Protein 6E5Y (pdb70)

B-factor: mean 26.7, std 12.57, range [12.59, 126.54]

CATH classification: 3.40.50.620 (+2 more: 3.90.1260.10, 1.10.287.400)

Foldseek 3Di:
DQEDQDLPAPEEEEEQFCQALQRLLVLLVSQVVHYAYEYEYEQQAWLPDDDPPVRQVSSVVSHHPGYDYFYQHQVLLVLLLLLLLLLQWQFDDPNQTDSLSVLSVLLRCLQRRLLVCVVVVHQEYEYADDPPALSVQLSVVNNCVNPVSHHYYYLQSHVVSCVQPVDSVSSQVSCVVVPDRDDHDDDAQWDWDGGLQKMKTFDRPQQDPVDDLVRDCDSLAHDLVDPVQDADKDKKKWWDAQSHTADIPPHGDPRSSVVLNVQSVVQRSAQARWDWGWDAGPVGDTTIIIMGGRSSNSVSVWLVVLLVQFDDDVVVVLSNVLSNVLNVCSRNNNCPPPSNCVSSVSSSHPRRRLRGWMWMKIGHHYNDIGTDDTDDPRGPDDVVQCDCPPVVRHPDDPVRVVVVVVVCPVVVVVVLVVQVVCCVVPQFPDDVGTHGDD

Secondary structure (DSSP, 8-state):
--EE-S--TTSEEEEE---SHHHHHHHHHHHHTT-EEEEEEEE---TT-S-TTHHHHHHHHHT-S-EEEEE-HHHHHHHHHHHHHTT----EETTEE---HHHHHHHHHHHHHHHHHHHTT--EEE----TTSSHHHHHHHHHHHH-TT-EEE-GGG-HHHHHHSSSHHHHHHHHHHTT----PPPP-SSEEEEETTEEEEESGGGGSTT--GGG---SSS--TTSTTS----EEEEEEEETTEEEEETTEE-S-HHHHHHHHHHHHHTTTTT-EEEEEE-TTS-EEEEEEE-HHHHHHHHHHHHHHHHHS-HHHHHHHHHHHHHHHHHHHTT-TTSHHHHHHHHHIIIIIGGG--EEEEEEE-STT-EEEEEEE-TT----GGGG--SSTTT-SS-HHHHHHHHHTTHHHHHHHHHHHHHHHHTTSEE-----EE--

InterPro domains:
  IPR001518 Argininosuccinate synthase [PTHR11587] (11-419)
  IPR001518 Argininosuccinate synthase [TIGR00032] (13-420)
  IPR014729 Rossmann-like alpha/beta/alpha sandwich fold [G3DSA:3.40.50.620] (13-190)
  IPR018223 Argininosuccinate synthase, conserved site [PS00564] (17-25)
  IPR018223 Argininosuccinate synthase, conserved site [PS00565] (129-140)
  IPR023434 Argininosuccinate synthase, type 1 subfamily [cd01999] (12-412)
  IPR023437 Argininosuccinate synthase, type 2 subfamily [MF_00581] (1-444)
  IPR023437 Argininosuccinate synthase, type 2 subfamily [NF003779] (1-443)
  IPR024073 Argininosuccinate synthetase mutimerisation domain, C-terminal tail [G3DSA:1.10.287.400] (377-445)
  IPR024074 Argininosuccinate synthetase, catalytic/multimerisation domain body [G3DSA:3.90.1260.10] (74-370)
  IPR024074 Argininosuccinate synthetase, catalytic/multimerisation domain body [SSF69864] (190-442)
  IPR048267 Arginosuccinate synthase-like, N-terminal domain [PF00764] (13-180)
  IPR048268 Arginosuccinate synthase C-terminal domain [PF20979] (191-394)

Solvent-accessible surface area: 22784 Å² total; per-residue (Å²): 134,35,46,33,63,97,21,8,85,64,90,73,0,0,4,32,2,76,3,31,6,83,30,0,0,11,0,7,2,2,80,102,80,39,2,36,0,32,1,1,6,11,20,19,16,54,54,78,49,128,69,27,81,58,6,19,150,52,0,94,119,11,20,7,88,38,26,79,60,17,76,0,88,71,73,0,3,52,21,1,11,8,0,1,17,2,14,0,21,44,14,64,73,109,61,84,20,7,9,0,2,15,1,0,3,42,0,2,10,0,29,53,5,0,45,5,0,105,124,42,48,0,65,10,2,8,9,47,19,75,152,128,15,16,30,36,72,7,22,77,74,0,0,52,95,38,1,100,95,4,86,2,0,2,8,64,80,8,108,71,22,76,98,68,4,52,24,123,76,84,15,27,67,25,0,144,128,36,66,58,115,38,170,85,93,90,175,102,39,12,51,39,41,7,5,2,1,1,0,7,1,55,33,119,75,0,125,116,116,112,22,13,41,202,64,8,120,8,57,20,22,52,17,38,52,79,149,100,47,160,25,167,63,35,112,1,32,0,65,0,67,108,0,64,3,21,8,3,73,77,84,131,49,109,66,46,10,81,2,4,50,40,0,18,127,0,0,6,115,1,3,2,10,9,6,59,1,89,14,91,53,37,95,163,50,140,22,25,1,0,11,5,4,4,0,4,5,0,2,44,20,0,0,35,100,0,0,73,11,12,30,99,130,98,37,15,110,105,6,109,84,25,1,142,104,1,0,155,22,0,6,49,0,81,0,70,15,94,74,0,84,134,19,22,89,52,3,55,101,183,6,0,141,30,0,33,3,53,0,27,0,42,2,70,79,2,53,72,76,39,69,83,73,30,93,21,110,62,53,80,151,20,74,122,155,109,42,81,147,118,117,142,112,24,73,76,68,114,77,80,131,106,36,71,90,78,155,139,79,150,98,102,89,80,73,135,99,109,42,105,66,87,40,186,89,39,114,23,30,110,92,137,105,28,127,154,119,190

Radius of gyration: 26.7 Å; Cα contacts (8 Å, |Δi|>4): 956; chains: 1; bounding box: 48×65×88 Å

Nearest PDB structures (foldseek):
  6e5y-assembly1_A  TM=1.002E+00  e=3.895E-90  Bordetella pertussis Tohama I
  5us8-assembly1_A  TM=9.803E-01  e=3.327E-83  Bordetella pertussis Tohama I
  1k92-assembly1_A  TM=9.874E-01  e=2.148E-75  Escherichia coli
  1k97-assembly1_A  TM=9.847E-01  e=3.019E-73  Escherichia coli
  1kp3-assembly1_A  TM=9.802E-01  e=7.849E-73  Escherichia coli

Sequence (438 aa):
TTILPNLPTGQQKVGIIAFSSGGLDTSAALLLWMMRQKGAVPYAYTANLGQPDEPDYDEIPRRRAMQYGAEAARLVDCRAQQLVAEGIAALQAGAFHISTAGLLTYFNTTPIGRAVTTGGTTMMLVAAMKEEDGVNNIIWWGGDDGGSSTTFFKGNDIERFYRYGLLTNPDLKIYYKKPPWWLLDDQQTTFFIIDEELLGGRAEMMSEYMMRQAGFDYKMSSAEKAYSSTDDSNMMLGATHEAKDLELLSAGIRIVQQPIMGVAFWQQDDSSVVQIKAEEVTTVRRFEEEGQQPVALNGVEEYADPVELLLEANRRIGGRHGLGMSDQIENRIIEAKSSRGIYEAPGLLALLFIAYERLVTGIHNEDTIEQQYREENGRRKKLGRLLYQGRRWFDPQAIMLRRETAQRWVARAITGEEVTLELRRGNDYSLLNTESANLTYAPERRLSMEKVENAPFTPADRIGQLTMRNNLDIVDTRREKLFTYVKKTGLLAPSALPQIKD

Organism: Bordetella pertussis (strain Tohama I / ATCC BAA-589 / NCTC 13251) (NCBI:txid257313)

Structure (mmCIF, N/CA/C/O backbone):
data_6E5Y
#
_entry.id   6E5Y
#
_cell.length_a   97.287
_cell.length_b   97.287
_cell.length_c   93.200
_cell.angle_alpha   90.00
_cell.angle_beta   90.00
_cell.angle_gamma   90.00
#
_symmetry.space_group_name_H-M   'P 42 21 2'
#
loop_
_entity.id
_entity.type
_entity.pdbx_description
1 polymer 'Argininosuccinate synthase'
2 non-polymer 'ADENOSINE MONOPHOSPHATE'
3 non-polymer 'CHLORIDE ION'
4 non-polymer 'SULFATE ION'
5 non-polymer 1,2-ETHANEDIOL
6 non-polymer 'MALONIC ACID'
7 water water
#
loop_
_atom_site.group_PDB
_atom_site.id
_atom_site.type_symbol
_atom_site.label_atom_id
_atom_site.label_alt_id
_atom_site.label_comp_id
_atom_site.label_asym_id
_atom_site.label_entity_id
_atom_site.label_seq_id
_atom_site.pdbx_PDB_ins_code
_atom_site.Cartn_x
_atom_site.Cartn_y
_atom_site.Cartn_z
_atom_site.occupancy
_atom_site.B_iso_or_equiv
_atom_site.auth_seq_id
_atom_site.auth_comp_id
_atom_site.auth_asym_id
_atom_site.auth_atom_id
_atom_site.pdbx_PDB_model_num
ATOM 1 N N . THR A 1 5 ? 86.266 -5.683 35.923 1.00 48.25 2 THR A N 1
ATOM 2 C CA . THR A 1 5 ? 87.655 -6.228 36.021 1.00 46.49 2 THR A CA 1
ATOM 3 C C . THR A 1 5 ? 87.707 -7.602 35.331 1.00 39.31 2 THR A C 1
ATOM 4 O O . THR A 1 5 ? 87.003 -8.519 35.694 1.00 37.95 2 THR A O 1
ATOM 8 N N . THR A 1 6 ? 88.553 -7.714 34.311 1.00 37.35 3 THR A N 1
ATOM 9 C CA . THR A 1 6 ? 88.727 -8.967 33.588 1.00 33.39 3 THR A CA 1
ATOM 10 C C . THR A 1 6 ? 89.870 -9.753 34.226 1.00 30.15 3 THR A C 1
ATOM 11 O O . THR A 1 6 ? 89.780 -10.950 34.415 1.00 28.78 3 THR A O 1
ATOM 15 N N . ILE A 1 7 ? 90.929 -9.034 34.587 1.00 28.37 4 ILE A N 1
ATOM 16 C CA . ILE A 1 7 ? 92.107 -9.611 35.145 1.00 29.95 4 ILE A CA 1
ATOM 17 C C . ILE A 1 7 ? 91.986 -9.617 36.673 1.00 31.32 4 ILE A C 1
ATOM 18 O O . ILE A 1 7 ? 91.881 -8.566 37.322 1.00 37.35 4 ILE A O 1
ATOM 23 N N . LEU A 1 8 ? 91.972 -10.821 37.235 1.00 27.50 5 LEU A N 1
ATOM 24 C CA . LEU A 1 8 ? 91.934 -10.993 38.675 1.00 28.18 5 LEU A CA 1
ATOM 25 C C . LEU A 1 8 ? 93.364 -10.984 39.197 1.00 27.97 5 LEU A C 1
ATOM 26 O O . LEU A 1 8 ? 94.174 -11.791 38.762 1.00 28.21 5 LEU A O 1
ATOM 31 N N . PRO A 1 9 ? 93.734 -10.086 40.133 1.00 32.10 6 PRO A N 1
ATOM 32 C CA . PRO A 1 9 ? 95.109 -10.046 40.634 1.00 32.42 6 PRO A CA 1
ATOM 33 C C . PRO A 1 9 ? 95.403 -11.044 41.765 1.00 33.88 6 PRO A C 1
ATOM 34 O O . PRO A 1 9 ? 96.583 -11.311 42.037 1.00 33.89 6 PRO A O 1
ATOM 38 N N . ASN A 1 10 ? 94.341 -11.630 42.344 1.00 32.99 7 ASN A N 1
ATOM 39 C CA . ASN A 1 10 ? 94.466 -12.543 43.470 1.00 32.46 7 ASN A CA 1
ATOM 40 C C . ASN A 1 10 ? 93.847 -13.899 43.129 1.00 29.80 7 ASN A C 1
ATOM 41 O O . ASN A 1 10 ? 92.832 -13.972 42.416 1.00 28.67 7 ASN A O 1
ATOM 46 N N . LEU A 1 11 ? 94.467 -14.954 43.657 1.00 28.22 8 LEU A N 1
ATOM 47 C CA . LEU A 1 11 ? 93.948 -16.328 43.509 1.00 28.85 8 LEU A CA 1
ATOM 48 C C . LEU A 1 11 ? 92.460 -16.359 43.835 1.00 26.97 8 LEU A C 1
ATOM 49 O O . LEU A 1 11 ? 92.038 -15.921 44.905 1.00 26.19 8 LEU A O 1
ATOM 54 N N . PRO A 1 12 ? 91.619 -16.831 42.889 1.00 25.99 9 PRO A N 1
ATOM 55 C CA . PRO A 1 12 ? 90.181 -16.981 43.122 1.00 25.95 9 PRO A CA 1
ATOM 56 C C . PRO A 1 12 ? 89.881 -18.181 44.034 1.00 26.10 9 PRO A C 1
ATOM 57 O O . PRO A 1 12 ? 89.382 -19.210 43.582 1.00 25.10 9 PRO A O 1
ATOM 61 N N . THR A 1 13 ? 90.201 -18.041 45.321 1.00 26.62 10 THR A N 1
ATOM 62 C CA . THR A 1 13 ? 89.940 -19.126 46.262 1.00 27.35 10 THR A CA 1
ATOM 63 C C . THR A 1 13 ? 88.457 -19.485 46.204 1.00 27.26 10 THR A C 1
ATOM 64 O O . THR A 1 13 ? 87.602 -18.601 46.075 1.00 26.00 10 THR A O 1
ATOM 68 N N . GLY A 1 14 ? 88.196 -20.796 46.242 1.00 26.44 11 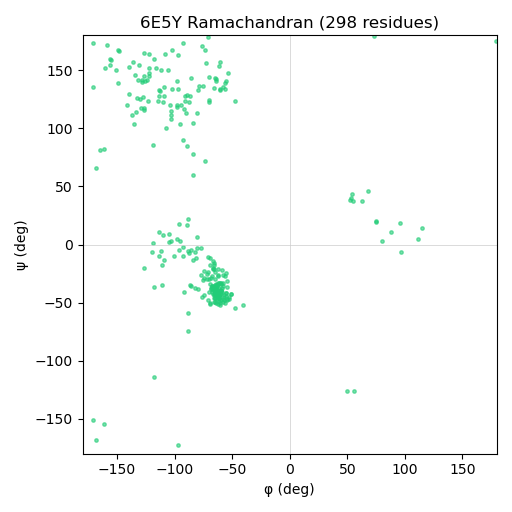GLY A N 1
ATOM 69 C CA . GLY A 1 14 ? 86.863 -21.352 46.227 1.00 25.81 11 GLY A CA 1
ATOM 70 C C . GLY A 1 14 ? 86.231 -21.420 44.841 1.00 25.83 11 GLY A C 1
ATOM 71 O O . GLY A 1 14 ? 85.112 -21.926 44.708 1.00 26.67 11 GLY A O 1
ATOM 72 N N A GLN A 1 15 ? 86.960 -20.972 43.811 0.50 24.05 12 GLN A N 1
ATOM 73 N N B GLN A 1 15 ? 86.953 -20.939 43.816 0.50 23.63 12 GLN A N 1
ATOM 74 C CA A GLN A 1 15 ? 86.394 -20.916 42.455 0.50 23.74 12 GLN A CA 1
ATOM 75 C CA B GLN A 1 15 ? 86.421 -20.884 42.439 0.50 23.02 12 GLN A CA 1
ATOM 76 C C A GLN A 1 15 ? 87.168 -21.828 41.501 0.50 21.33 12 GLN A C 1
ATOM 77 C C B GLN A 1 15 ? 87.144 -21.883 41.534 0.50 21.10 12 GLN A C 1
ATOM 78 O O A GLN A 1 15 ? 88.341 -22.136 41.706 0.50 20.78 12 GLN A O 1
ATOM 79 O O B GLN A 1 15 ? 88.269 -22.303 41.809 0.50 20.99 12 GLN A O 1
ATOM 90 N N . LYS A 1 16 ? 86.466 -22.231 40.438 1.00 20.63 13 LYS A N 1
ATOM 91 C CA . LYS A 1 16 ? 87.031 -23.092 39.405 1.00 20.04 13 LYS A CA 1
ATOM 92 C C . LYS A 1 16 ? 87.932 -22.265 38.490 1.00 20.00 13 LYS A C 1
ATOM 93 O O . LYS A 1 16 ? 87.506 -21.255 37.937 1.00 21.11 13 LYS A O 1
ATOM 99 N N . VAL A 1 17 ? 89.152 -22.753 38.283 1.00 19.19 14 VAL A N 1
ATOM 100 C CA . VAL A 1 17 ? 90.119 -22.030 37.467 1.00 19.93 14 VAL A CA 1
ATOM 101 C C . VAL A 1 17 ? 90.696 -23.002 36.437 1.00 19.28 14 VAL A C 1
ATOM 102 O O . VAL A 1 17 ? 91.245 -24.050 36.793 1.00 19.77 14 VAL A O 1
ATOM 106 N N . GLY A 1 18 ? 90.591 -22.623 35.162 1.00 19.07 15 GLY A N 1
ATOM 107 C CA . GLY A 1 18 ? 91.100 -23.440 34.099 1.00 20.30 15 GLY A CA 1
ATOM 108 C C . GLY A 1 18 ? 92.548 -23.100 33.853 1.00 21.80 15 GLY A C 1
ATOM 109 O O . GLY A 1 18 ? 92.925 -21.920 33.901 1.00 25.86 15 GLY A O 1
ATOM 110 N N A ILE A 1 19 ? 93.369 -24.137 33.679 0.50 20.39 16 ILE A N 1
ATOM 111 N N B ILE A 1 19 ? 93.376 -24.125 33.671 0.50 20.73 16 ILE A N 1
ATOM 112 C CA A ILE A 1 19 ? 94.775 -23.976 33.362 0.50 20.48 16 ILE A CA 1
ATOM 113 C CA B ILE A 1 19 ? 94.756 -23.880 33.333 0.50 21.04 16 ILE A CA 1
ATOM 114 C C A ILE A 1 19 ? 95.033 -24.603 31.995 0.50 20.49 16 ILE A C 1
ATOM 115 C C B ILE A 1 19 ? 95.067 -24.594 32.024 0.50 20.90 16 ILE A C 1
ATOM 116 O O A ILE A 1 19 ? 94.587 -25.722 31.728 0.50 19.61 16 ILE A O 1
ATOM 117 O O B ILE A 1 19 ? 94.714 -25.764 31.834 0.50 20.08 16 ILE A O 1
ATOM 126 N N . ALA A 1 20 ? 95.700 -23.834 31.119 1.00 20.12 17 ALA A N 1
ATOM 127 C CA . ALA A 1 20 ? 96.196 -24.362 29.868 1.00 21.41 17 ALA A CA 1
ATOM 128 C C . ALA A 1 20 ? 97.463 -25.120 30.261 1.00 22.36 17 ALA A C 1
ATOM 129 O O . ALA A 1 20 ? 98.562 -24.540 30.494 1.00 25.01 17 ALA A O 1
ATOM 131 N N . PHE A 1 21 ? 97.297 -26.427 30.413 1.00 20.98 18 PHE A N 1
ATOM 132 C CA . PHE A 1 21 ? 98.273 -27.242 31.100 1.00 22.55 18 PHE A CA 1
ATOM 133 C C . PHE A 1 21 ? 99.202 -27.980 30.139 1.00 25.31 18 PHE A C 1
ATOM 134 O O . PHE A 1 21 ? 98.863 -29.030 29.618 1.00 25.34 18 PHE A O 1
ATOM 142 N N A SER A 1 22 ? 100.405 -27.424 29.969 0.50 26.78 19 SER A N 1
ATOM 143 N N B SER A 1 22 ? 100.404 -27.413 29.959 0.50 26.91 19 SER A N 1
ATOM 144 C CA A SER A 1 22 ? 101.407 -27.973 29.066 0.50 28.91 19 SER A CA 1
ATOM 145 C CA B SER A 1 22 ? 101.434 -27.973 29.074 0.50 29.15 19 SER A CA 1
ATOM 146 C C A SER A 1 22 ? 102.160 -29.123 29.742 0.50 29.74 19 SER A C 1
ATOM 147 C C B SER A 1 22 ? 102.096 -29.172 29.749 0.50 30.04 19 SER A C 1
ATOM 148 O O A SER A 1 22 ? 102.753 -29.958 29.065 0.50 31.99 19 SER A O 1
ATOM 149 O O B SER A 1 22 ? 102.571 -30.088 29.082 0.50 33.55 19 SER A O 1
ATOM 154 N N . GLY A 1 23 ? 102.178 -29.117 31.080 1.00 29.72 20 GLY A N 1
ATOM 155 C CA . GLY A 1 23 ? 102.853 -30.151 31.858 1.00 29.00 20 GLY A CA 1
ATOM 156 C C . GLY A 1 23 ? 104.300 -29.781 32.208 1.00 28.57 20 GLY A C 1
ATOM 157 O O . GLY A 1 23 ? 104.992 -30.556 32.841 1.00 31.19 20 GLY A O 1
ATOM 158 N N . GLY A 1 24 ? 104.736 -28.592 31.781 1.00 28.97 21 GLY A N 1
ATOM 159 C CA . GLY A 1 24 ? 106.055 -28.075 32.167 1.00 29.88 21 GLY A CA 1
ATOM 160 C C . GLY A 1 24 ? 106.081 -27.674 33.637 1.00 30.06 21 GLY A C 1
ATOM 161 O O . GLY A 1 24 ? 105.059 -27.753 34.353 1.00 28.50 21 GLY A O 1
ATOM 162 N N . LEU A 1 25 ? 107.239 -27.211 34.107 1.00 30.46 22 LEU A N 1
ATOM 163 C CA . LEU A 1 25 ? 107.372 -26.883 35.526 1.00 30.94 22 LEU A CA 1
ATOM 164 C C . LEU A 1 25 ? 106.427 -25.743 35.915 1.00 31.11 22 LEU A C 1
ATOM 165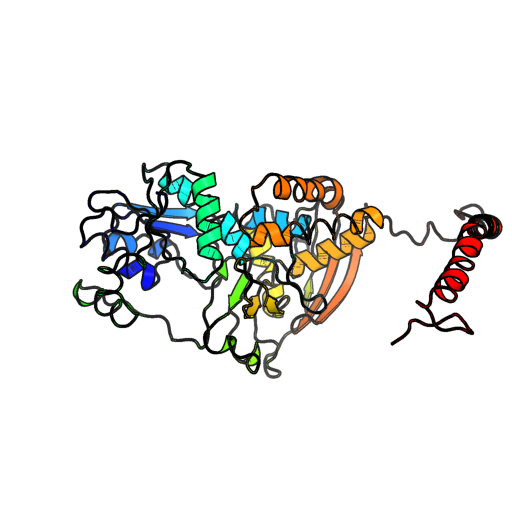 O O . LEU A 1 25 ? 105.828 -25.806 36.975 1.00 31.07 22 LEU A O 1
ATOM 170 N N . ASP A 1 26 ? 106.300 -24.721 35.063 1.00 29.61 23 ASP A N 1
ATOM 171 C CA . ASP A 1 26 ? 105.492 -23.563 35.441 1.00 31.21 23 ASP A CA 1
ATOM 172 C C . ASP A 1 26 ? 104.035 -23.984 35.707 1.00 29.57 23 ASP A C 1
ATOM 173 O O . ASP A 1 26 ? 103.480 -23.664 36.757 1.00 29.30 23 ASP A O 1
ATOM 178 N N . THR A 1 27 ? 103.442 -24.726 34.773 1.00 27.45 24 THR A N 1
ATOM 179 C CA . THR A 1 27 ? 102.015 -25.103 34.913 1.00 26.71 24 THR A CA 1
ATOM 180 C C . THR A 1 27 ? 101.832 -26.214 35.955 1.00 27.12 24 THR A C 1
ATOM 181 O O . THR A 1 27 ? 100.786 -26.252 36.622 1.00 25.33 24 THR A O 1
ATOM 185 N N . SER A 1 28 ? 102.832 -27.084 36.114 1.00 25.85 25 SER A N 1
ATOM 186 C CA . SER A 1 28 ? 102.759 -28.155 37.107 1.00 27.88 25 SER A CA 1
ATOM 187 C C . SER A 1 28 ? 102.740 -27.559 38.518 1.00 28.09 25 SER A C 1
ATOM 188 O O . SER A 1 28 ? 101.899 -27.888 39.332 1.00 27.81 25 SER A O 1
ATOM 191 N N . ALA A 1 29 ? 103.680 -26.655 38.785 1.00 29.44 26 ALA A N 1
ATOM 192 C CA . ALA A 1 29 ? 103.768 -26.060 40.106 1.00 28.81 26 ALA A CA 1
ATOM 193 C C . ALA A 1 29 ? 102.546 -25.179 40.380 1.00 27.14 26 ALA A C 1
ATOM 194 O O . ALA A 1 29 ? 102.022 -25.166 41.508 1.00 27.58 26 ALA A O 1
ATOM 196 N N . ALA A 1 30 ? 102.129 -24.428 39.359 1.00 26.53 27 ALA A N 1
ATOM 197 C CA . ALA A 1 30 ? 100.987 -23.547 39.484 1.00 26.70 27 ALA A CA 1
ATOM 198 C C . ALA A 1 30 ? 99.720 -24.352 39.810 1.00 25.85 27 ALA A C 1
ATOM 199 O O . ALA A 1 30 ? 98.913 -23.931 40.658 1.00 25.32 27 ALA A O 1
ATOM 201 N N A LEU A 1 31 ? 99.549 -25.518 39.176 0.50 24.74 28 LEU A N 1
ATOM 202 N N B LEU A 1 31 ? 99.559 -25.502 39.145 0.50 25.16 28 LEU A N 1
ATOM 203 C CA A LEU A 1 31 ? 98.332 -26.295 39.414 0.50 24.19 28 LEU A CA 1
ATOM 204 C CA B LEU A 1 31 ? 98.401 -26.357 39.362 0.50 24.90 28 LEU A CA 1
ATOM 205 C C A LEU A 1 31 ? 98.342 -26.847 40.850 0.50 25.01 28 LEU A C 1
ATOM 206 C C B LEU A 1 31 ? 98.370 -26.809 40.830 0.50 25.41 28 LEU A C 1
ATOM 207 O O A LEU A 1 31 ? 97.343 -26.765 41.554 0.50 23.98 28 LEU A O 1
ATOM 208 O O B LEU A 1 31 ? 97.382 -26.610 41.528 0.50 24.25 28 LEU A O 1
ATOM 217 N N . LEU A 1 32 ? 99.487 -27.379 41.291 1.00 25.32 29 LEU A N 1
ATOM 218 C CA . LEU A 1 32 ? 99.616 -27.883 42.663 1.00 26.08 29 LEU A CA 1
ATOM 219 C C . LEU A 1 32 ? 99.345 -26.755 43.671 1.00 26.12 29 LEU A C 1
ATOM 220 O O . LEU A 1 32 ? 98.640 -26.952 44.625 1.00 25.65 29 LEU A O 1
ATOM 225 N N . TRP A 1 33 ? 99.938 -25.582 43.426 1.00 25.80 30 TRP A N 1
ATOM 226 C CA . TRP A 1 33 ? 99.798 -24.422 44.307 1.00 25.91 30 TRP A CA 1
ATOM 227 C C . TRP A 1 33 ? 98.331 -23.972 44.390 1.00 25.58 30 TRP A C 1
ATOM 228 O O . TRP A 1 33 ? 97.809 -23.759 45.487 1.00 25.71 30 TRP A O 1
ATOM 239 N N A MET A 1 34 ? 97.680 -23.849 43.223 0.50 25.00 31 MET A N 1
ATOM 240 N N B MET A 1 34 ? 97.668 -23.849 43.235 0.50 24.72 31 MET A N 1
ATOM 241 C CA A MET A 1 34 ? 96.275 -23.418 43.187 0.50 24.48 31 MET A CA 1
ATOM 242 C CA B MET A 1 34 ? 96.281 -23.370 43.252 0.50 24.03 31 MET A CA 1
ATOM 243 C C A MET A 1 34 ? 95.428 -24.356 44.054 0.50 24.01 31 MET A C 1
ATOM 244 C C B MET A 1 34 ? 95.388 -24.360 44.022 0.50 23.69 31 MET A C 1
ATOM 245 O O A MET A 1 34 ? 94.566 -23.903 44.814 0.50 24.55 31 MET A O 1
ATOM 246 O O B MET A 1 34 ? 94.458 -23.936 44.712 0.50 24.19 31 MET A O 1
ATOM 255 N N . ARG A 1 35 ? 95.700 -25.660 43.949 1.00 23.12 32 ARG A N 1
ATOM 256 C CA . ARG A 1 35 ? 94.959 -26.663 44.732 1.00 23.14 32 ARG A CA 1
ATOM 257 C C . ARG A 1 35 ? 95.265 -26.484 46.229 1.00 23.76 32 ARG A C 1
ATOM 258 O O . ARG A 1 35 ? 94.358 -26.461 47.060 1.00 24.58 32 ARG A O 1
ATOM 266 N N . GLN A 1 36 ? 96.545 -26.340 46.563 1.00 25.22 33 GLN A N 1
ATOM 267 C CA . GLN A 1 36 ? 96.953 -26.241 47.974 1.00 27.97 33 GLN A CA 1
ATOM 268 C C . GLN A 1 36 ? 96.436 -24.931 48.598 1.00 28.14 33 GLN A C 1
ATOM 269 O O . GLN A 1 36 ? 96.140 -24.900 49.794 1.00 29.17 33 GLN A O 1
ATOM 275 N N . LYS A 1 37 ? 96.237 -23.890 47.790 1.00 28.35 34 LYS A N 1
ATOM 276 C CA . LYS A 1 37 ? 95.814 -22.572 48.316 1.00 30.51 34 LYS A CA 1
ATOM 277 C C . LYS A 1 37 ? 94.291 -22.372 48.323 1.00 30.29 34 LYS A C 1
ATOM 278 O O . LYS A 1 37 ? 93.838 -21.313 48.766 1.00 34.44 34 LYS A O 1
ATOM 284 N N . GLY A 1 38 ? 93.509 -23.336 47.833 1.00 27.38 35 GLY A N 1
ATOM 285 C CA . GLY A 1 38 ? 92.066 -23.230 48.010 1.00 27.69 35 GLY A CA 1
ATOM 286 C C . GLY A 1 38 ? 91.236 -22.988 46.756 1.00 25.24 35 GLY A C 1
ATOM 287 O O . GLY A 1 38 ? 90.029 -22.770 46.891 1.00 24.97 35 GLY A O 1
ATOM 288 N N . ALA A 1 39 ? 91.860 -22.976 45.572 1.00 22.54 36 ALA A N 1
ATOM 289 C CA . ALA A 1 39 ? 91.108 -22.847 44.314 1.00 22.04 36 ALA A CA 1
ATOM 290 C C . ALA A 1 39 ? 90.816 -24.262 43.806 1.00 21.40 36 ALA A C 1
ATOM 291 O O . ALA A 1 39 ? 91.293 -25.245 44.372 1.00 23.46 36 ALA A O 1
ATOM 293 N N . VAL A 1 40 ? 90.019 -24.357 42.742 1.00 21.05 37 VAL A N 1
ATOM 294 C CA . VAL A 1 40 ? 89.622 -25.628 42.165 1.00 20.42 37 VAL A CA 1
ATOM 295 C C . VAL A 1 40 ? 90.148 -25.668 40.735 1.00 19.62 37 VAL A C 1
ATOM 296 O O . VAL A 1 40 ? 89.475 -25.255 39.788 1.00 18.86 37 VAL A O 1
ATOM 300 N N . PRO A 1 41 ? 91.412 -26.084 40.523 1.00 19.25 38 PRO A N 1
ATOM 301 C CA . PRO A 1 41 ? 91.986 -26.043 39.176 1.00 19.05 38 PRO A CA 1
ATOM 302 C C . PRO A 1 41 ? 91.538 -27.206 38.280 1.00 19.12 38 PRO A C 1
ATOM 303 O O . PRO A 1 41 ? 91.471 -28.358 38.728 1.00 19.60 38 PRO A O 1
ATOM 307 N N . TYR A 1 42 ? 91.215 -26.861 37.031 1.00 17.20 39 TYR A N 1
ATOM 308 C CA . TYR A 1 42 ? 90.896 -27.790 35.964 1.00 17.71 39 TYR A CA 1
ATOM 309 C C . TYR A 1 42 ? 91.987 -27.692 34.904 1.00 18.25 39 TYR A C 1
ATOM 310 O O . TYR A 1 42 ? 92.406 -26.572 34.557 1.00 20.62 39 TYR A O 1
ATOM 319 N N . ALA A 1 43 ? 92.493 -28.837 34.460 1.00 17.55 40 ALA A N 1
ATOM 320 C CA . ALA A 1 43 ? 93.567 -28.841 33.483 1.00 17.95 40 ALA A CA 1
ATOM 321 C C . ALA A 1 43 ? 93.064 -29.168 32.077 1.00 18.34 40 ALA A C 1
ATOM 322 O O . ALA A 1 43 ? 92.284 -30.092 31.880 1.00 18.57 40 ALA A O 1
ATOM 324 N N . TYR A 1 44 ? 93.529 -28.372 31.113 1.00 17.26 41 TYR A N 1
ATOM 325 C CA . TYR A 1 44 ? 93.201 -28.564 29.708 1.00 18.38 41 TYR A CA 1
ATOM 326 C C . TYR A 1 44 ? 94.497 -28.560 28.906 1.00 18.77 41 TYR A C 1
ATOM 327 O O . TYR A 1 44 ? 95.234 -27.565 28.941 1.00 19.53 41 TYR A O 1
ATOM 336 N N . THR A 1 45 ? 94.796 -29.682 28.258 1.00 21.21 42 THR A N 1
ATOM 337 C CA . THR A 1 45 ? 95.998 -29.825 27.456 1.00 21.46 42 THR A CA 1
ATOM 338 C C . THR A 1 45 ? 95.588 -29.865 25.983 1.00 21.70 42 THR A C 1
ATOM 339 O O . THR A 1 45 ? 94.679 -30.610 25.613 1.00 22.96 42 THR A O 1
ATOM 343 N N . ALA A 1 46 ? 96.212 -29.018 25.168 1.00 22.00 43 ALA A N 1
ATOM 344 C CA . ALA A 1 46 ? 95.897 -29.008 23.748 1.00 21.34 43 ALA A CA 1
ATOM 345 C C . ALA A 1 46 ? 96.836 -29.969 23.015 1.00 21.05 43 ALA A C 1
ATOM 346 O O . ALA A 1 46 ? 98.047 -29.879 23.155 1.00 21.04 43 ALA A O 1
ATOM 348 N N . ASN A 1 47 ? 96.245 -30.874 22.233 1.00 20.08 44 ASN A N 1
ATOM 349 C CA . ASN A 1 47 ? 97.032 -31.723 21.352 1.00 20.53 44 ASN A CA 1
ATOM 350 C C . ASN A 1 47 ? 97.279 -30.911 20.088 1.00 19.19 44 ASN A C 1
ATOM 351 O O . ASN A 1 47 ? 96.369 -30.737 19.281 1.00 19.36 44 ASN A O 1
ATOM 356 N N . LEU A 1 48 ? 98.509 -30.413 19.948 1.00 19.90 45 LEU A N 1
ATOM 357 C CA . LEU A 1 48 ? 98.843 -29.538 18.853 1.00 20.24 45 LEU A CA 1
ATOM 358 C C . LEU A 1 48 ? 99.845 -30.223 17.925 1.00 20.33 45 LEU A C 1
ATOM 359 O O . LEU A 1 48 ? 100.442 -29.561 17.069 1.00 20.03 45 LEU A O 1
ATOM 364 N N . GLY A 1 49 ? 100.066 -31.527 18.123 1.00 20.23 46 GLY A N 1
ATOM 365 C CA . GLY A 1 49 ? 101.020 -32.222 17.258 1.00 20.85 46 GLY A CA 1
ATOM 366 C C . GLY A 1 49 ? 102.424 -31.662 17.402 1.00 21.40 46 GLY A C 1
ATOM 367 O O . GLY A 1 49 ? 103.175 -31.554 16.436 1.00 22.16 46 GLY A O 1
ATOM 368 N N . GLN A 1 50 ? 102.785 -31.291 18.630 1.00 22.22 47 GLN A N 1
ATOM 369 C CA . GLN A 1 50 ? 104.115 -30.725 18.847 1.00 23.13 47 GLN A CA 1
ATOM 370 C C . GLN A 1 50 ? 105.193 -31.724 18.451 1.00 23.27 47 GLN A C 1
ATOM 371 O O . GLN A 1 50 ? 105.155 -32.891 18.833 1.00 25.22 47 GLN A O 1
ATOM 377 N N . PRO A 1 51 ? 106.209 -31.256 17.699 1.00 24.28 48 PRO A N 1
ATOM 378 C CA . PRO A 1 51 ? 107.273 -32.126 17.212 1.00 26.63 48 PRO A CA 1
ATOM 379 C C . PRO A 1 51 ? 108.105 -32.698 18.367 1.00 29.60 48 PRO A C 1
ATOM 380 O O . PRO A 1 51 ? 108.689 -33.753 18.207 1.00 35.57 48 PRO A O 1
ATOM 384 N N . ASP A 1 52 ? 108.101 -31.989 19.506 1.00 31.75 49 ASP A N 1
ATOM 385 C CA . ASP A 1 52 ? 108.912 -32.326 20.696 1.00 36.77 49 ASP A CA 1
ATOM 386 C C . ASP A 1 52 ? 108.050 -32.937 21.813 1.00 37.89 49 ASP A C 1
ATOM 387 O O . ASP A 1 52 ? 108.548 -33.135 22.920 1.00 39.79 49 ASP A O 1
ATOM 392 N N . GLU A 1 53 ? 106.778 -33.247 21.528 1.00 34.89 50 GLU A N 1
ATOM 393 C CA . GLU A 1 53 ? 105.933 -33.911 22.528 1.00 35.34 50 GLU A CA 1
ATOM 394 C C . GLU A 1 53 ? 105.784 -35.396 22.197 1.00 36.30 50 GLU A C 1
ATOM 395 O O . GLU A 1 53 ? 105.063 -35.754 21.281 1.00 42.87 50 GLU A O 1
ATOM 401 N N . PRO A 1 54 ? 106.412 -36.317 22.951 1.00 41.32 51 PRO A N 1
ATOM 402 C CA . PRO A 1 54 ? 106.272 -37.744 22.662 1.00 42.62 51 PRO A CA 1
ATOM 403 C C . PRO A 1 54 ? 105.082 -38.482 23.307 1.00 42.33 51 PRO A C 1
ATOM 404 O O . PRO A 1 54 ? 104.855 -39.642 22.942 1.00 44.75 51 PRO A O 1
ATOM 408 N N . ASP A 1 55 ? 104.326 -37.835 24.219 1.00 37.20 52 ASP A N 1
ATOM 409 C CA . ASP A 1 55 ? 103.241 -38.562 24.929 1.00 35.18 52 ASP A CA 1
ATOM 410 C C . ASP A 1 55 ? 102.212 -37.608 25.564 1.00 32.42 52 ASP A C 1
ATOM 411 O O . ASP A 1 55 ? 102.239 -37.348 26.773 1.00 30.64 52 ASP A O 1
ATOM 416 N N . TYR A 1 56 ? 101.256 -37.137 24.751 1.00 27.86 53 TYR A N 1
ATOM 417 C CA . TYR A 1 56 ? 100.216 -36.234 25.228 1.00 27.05 53 TYR A CA 1
ATOM 418 C C . TYR A 1 56 ? 99.322 -36.902 26.283 1.00 28.46 53 TYR A C 1
ATOM 419 O O . TYR A 1 56 ? 98.851 -36.219 27.163 1.00 27.90 53 TYR A O 1
ATOM 428 N N . ASP A 1 57 ? 99.077 -38.214 26.160 1.00 28.72 54 ASP A N 1
ATOM 429 C CA . ASP A 1 57 ? 98.163 -38.923 27.080 1.00 34.02 54 ASP A CA 1
ATOM 430 C C . ASP A 1 57 ? 98.662 -38.888 28.535 1.00 34.08 54 ASP A C 1
ATOM 431 O O . ASP A 1 57 ? 97.853 -38.969 29.466 1.00 35.10 54 ASP A O 1
ATOM 436 N N . GLU A 1 58 ? 99.975 -38.766 28.728 1.00 34.21 55 GLU A N 1
ATOM 437 C CA . GLU A 1 58 ? 100.567 -38.756 30.074 1.00 34.73 55 GLU A CA 1
ATOM 438 C C . GLU A 1 58 ? 100.313 -37.423 30.793 1.00 33.25 55 GLU A C 1
ATOM 439 O O . GLU A 1 58 ? 100.305 -37.384 32.027 1.00 33.30 55 GLU A O 1
ATOM 445 N N . ILE A 1 59 ? 100.058 -36.350 30.035 1.00 28.71 56 ILE A N 1
ATOM 446 C CA . ILE A 1 59 ? 99.968 -35.016 30.632 1.00 28.76 56 ILE A CA 1
ATOM 447 C C . ILE A 1 59 ? 98.715 -34.880 31.504 1.00 27.91 56 ILE A C 1
ATOM 448 O O . ILE A 1 59 ? 98.833 -34.433 32.649 1.00 26.16 56 ILE A O 1
ATOM 453 N N . PRO A 1 60 ? 97.491 -35.215 31.043 1.00 26.86 57 PRO A N 1
ATOM 454 C CA . PRO A 1 60 ? 96.326 -35.154 31.931 1.00 26.83 57 PRO A CA 1
ATOM 455 C C . PRO A 1 60 ? 96.470 -36.064 33.167 1.00 27.11 57 PRO A C 1
ATOM 456 O O . PRO A 1 60 ? 95.913 -35.765 34.224 1.00 25.63 57 PRO A O 1
ATOM 460 N N A ARG A 1 61 ? 97.210 -37.166 33.018 0.50 28.07 58 ARG A N 1
ATOM 461 N N B ARG A 1 61 ? 97.201 -37.174 33.021 0.50 28.12 58 ARG A N 1
ATOM 462 C CA A ARG A 1 61 ? 97.402 -38.081 34.148 0.50 29.41 58 ARG A CA 1
ATOM 463 C CA B ARG A 1 61 ? 97.391 -38.076 34.168 0.50 29.45 58 ARG A CA 1
ATOM 464 C C A ARG A 1 61 ? 98.216 -37.374 35.240 0.50 28.47 58 ARG A C 1
ATOM 465 C C B ARG A 1 61 ? 98.207 -37.358 35.248 0.50 28.51 58 ARG A C 1
ATOM 466 O O A ARG A 1 61 ? 97.899 -37.499 36.423 0.50 28.39 58 ARG A O 1
ATOM 467 O O B ARG A 1 61 ? 97.889 -37.461 36.433 0.50 28.44 58 ARG A O 1
ATOM 482 N N . ARG A 1 62 ? 99.254 -36.634 34.838 1.00 28.25 59 ARG A N 1
ATOM 483 C CA . ARG A 1 62 ? 100.071 -35.896 35.806 1.00 29.51 59 ARG A CA 1
ATOM 484 C C . ARG A 1 62 ? 99.245 -34.773 36.438 1.00 26.21 59 ARG A C 1
ATOM 485 O O . ARG A 1 62 ? 99.320 -34.570 37.637 1.00 26.43 59 ARG A O 1
ATOM 493 N N . ALA A 1 63 ? 98.411 -34.107 35.634 1.00 23.76 60 ALA A N 1
ATOM 494 C CA . ALA A 1 63 ? 97.546 -33.045 36.182 1.00 23.55 60 ALA A CA 1
ATOM 495 C C . ALA A 1 63 ? 96.694 -33.601 37.337 1.00 23.24 60 ALA A C 1
ATOM 496 O O . ALA A 1 63 ? 96.514 -32.947 38.375 1.00 23.02 60 ALA A O 1
ATOM 498 N N . MET A 1 64 ? 96.132 -34.794 37.144 1.00 23.36 61 MET A N 1
ATOM 499 C CA . MET A 1 64 ? 95.295 -35.391 38.180 1.00 23.59 61 MET A CA 1
ATOM 500 C C . MET A 1 64 ? 96.161 -35.694 39.414 1.00 24.94 61 MET A C 1
ATOM 501 O O . MET A 1 64 ? 95.756 -35.453 40.536 1.00 24.69 61 MET A O 1
ATOM 506 N N . GLN A 1 65 ? 97.396 -36.138 39.182 1.00 26.28 62 GLN A N 1
ATOM 507 C CA . GLN A 1 65 ? 98.292 -36.422 40.300 1.00 27.99 62 GLN A CA 1
ATOM 508 C C . GLN A 1 65 ? 98.586 -35.149 41.106 1.00 26.85 62 GLN A C 1
ATOM 509 O O . GLN A 1 65 ? 98.709 -35.214 42.336 1.00 28.60 62 GLN A O 1
ATOM 515 N N . TYR A 1 66 ? 98.671 -34.002 40.427 1.00 25.82 63 TYR A N 1
ATOM 516 C CA . TYR A 1 66 ? 99.023 -32.745 41.082 1.00 26.57 63 TYR A CA 1
ATOM 517 C C . TYR A 1 66 ? 97.817 -32.077 41.759 1.00 27.92 63 TYR A C 1
ATOM 518 O O . TYR A 1 66 ? 97.987 -31.047 42.419 1.00 30.22 63 TYR A O 1
ATOM 527 N N . GLY A 1 67 ? 96.620 -32.631 41.569 1.00 26.80 64 GLY A N 1
ATOM 528 C CA . GLY A 1 67 ? 95.433 -32.090 42.251 1.00 26.81 64 GLY A CA 1
ATOM 529 C C . GLY A 1 67 ? 94.378 -31.478 41.338 1.00 25.66 64 GLY A C 1
ATOM 530 O O . GLY A 1 67 ? 93.468 -30.796 41.843 1.00 24.81 64 GLY A O 1
ATOM 531 N N . ALA A 1 68 ? 94.441 -31.720 40.022 1.00 21.98 65 ALA A N 1
ATOM 532 C CA . ALA A 1 68 ? 93.390 -31.163 39.163 1.00 19.88 65 ALA A CA 1
ATOM 533 C C . ALA A 1 68 ? 92.032 -31.781 39.534 1.00 18.85 65 ALA A C 1
ATOM 534 O O . ALA A 1 68 ? 91.931 -32.964 39.856 1.00 21.14 65 ALA A O 1
ATOM 536 N N . GLU A 1 69 ? 90.979 -30.953 39.485 1.00 18.38 66 GLU A N 1
ATOM 537 C CA . GLU A 1 69 ? 89.632 -31.477 39.721 1.00 17.60 66 GLU A CA 1
ATOM 538 C C . GLU A 1 69 ? 89.248 -32.438 38.582 1.00 18.67 66 GLU A C 1
ATOM 539 O O . GLU A 1 69 ? 88.553 -33.455 38.783 1.00 18.70 66 GLU A O 1
ATOM 545 N N . ALA A 1 70 ? 89.637 -32.067 37.358 1.00 19.03 67 ALA A N 1
ATOM 546 C CA . ALA A 1 70 ? 89.448 -32.861 36.164 1.00 19.48 67 ALA A CA 1
ATOM 547 C C . ALA A 1 70 ? 90.505 -32.413 35.164 1.00 19.83 67 ALA A C 1
ATOM 548 O O . ALA A 1 70 ? 91.002 -31.283 35.279 1.00 20.13 67 ALA A O 1
ATOM 550 N N . ALA A 1 71 ? 90.873 -33.312 34.241 1.00 20.71 68 ALA A N 1
ATOM 551 C CA . ALA A 1 71 ? 91.918 -33.030 33.280 1.00 22.31 68 ALA A CA 1
ATOM 552 C C . ALA A 1 71 ? 91.482 -33.591 31.932 1.00 24.58 68 ALA A C 1
ATOM 553 O O . ALA A 1 71 ? 91.075 -34.763 31.856 1.00 25.35 68 ALA A O 1
ATOM 555 N N . ARG A 1 72 ? 91.564 -32.743 30.905 1.00 23.18 69 ARG A N 1
ATOM 556 C CA . ARG A 1 72 ? 91.146 -33.137 29.549 1.00 23.58 69 ARG A CA 1
ATOM 557 C C . ARG A 1 72 ? 92.266 -32.867 28.549 1.00 22.88 69 ARG A C 1
ATOM 558 O O . ARG A 1 72 ? 93.025 -31.904 28.693 1.00 21.62 69 ARG A O 1
ATOM 566 N N . LEU A 1 73 ? 92.360 -33.750 27.552 1.00 21.97 70 LEU A N 1
ATOM 567 C CA . LEU A 1 73 ? 93.177 -33.540 26.376 1.00 22.72 70 LEU A CA 1
ATOM 568 C C . LEU A 1 73 ? 92.214 -33.155 25.251 1.00 22.82 70 LEU A C 1
ATOM 569 O O . LEU A 1 73 ? 91.375 -33.954 24.820 1.00 23.79 70 LEU A O 1
ATOM 574 N N . VAL A 1 74 ? 92.348 -31.916 24.776 1.00 21.00 71 VAL A N 1
ATOM 575 C CA . VAL A 1 74 ? 91.531 -31.358 23.732 1.00 22.39 71 VAL A CA 1
ATOM 576 C C . VAL A 1 74 ? 92.319 -31.481 22.427 1.00 21.89 71 VAL A C 1
ATOM 577 O O . VAL A 1 74 ? 93.427 -30.984 22.328 1.00 21.13 71 VAL A O 1
ATOM 581 N N . ASP A 1 75 ? 91.757 -32.196 21.460 1.00 21.17 72 ASP A N 1
ATOM 582 C CA . ASP A 1 75 ? 92.452 -32.397 20.201 1.00 23.05 72 ASP A CA 1
ATOM 583 C C . ASP A 1 75 ? 92.288 -31.161 19.312 1.00 22.23 72 ASP A C 1
ATOM 584 O O . ASP A 1 75 ? 91.190 -30.858 18.851 1.00 24.29 72 ASP A O 1
ATOM 589 N N . CYS A 1 76 ? 93.395 -30.467 19.077 1.00 21.58 73 CYS A N 1
ATOM 590 C CA . CYS A 1 76 ? 93.373 -29.257 18.273 1.00 20.98 73 CYS A CA 1
ATOM 591 C C . CYS A 1 76 ? 94.075 -29.434 16.912 1.00 20.17 73 CYS A C 1
ATOM 592 O O . CYS A 1 76 ? 94.262 -28.446 16.180 1.00 19.84 73 CYS A O 1
ATOM 595 N N . ARG A 1 77 ? 94.454 -30.664 16.550 1.00 20.79 74 ARG A N 1
ATOM 596 C CA . ARG A 1 77 ? 95.269 -30.869 15.355 1.00 20.83 74 ARG A CA 1
ATOM 597 C C . ARG A 1 77 ? 94.533 -30.455 14.071 1.00 20.68 74 ARG A C 1
ATOM 598 O O . ARG A 1 77 ? 95.093 -29.749 13.236 1.00 18.59 74 ARG A O 1
ATOM 606 N N . ALA A 1 78 ? 93.302 -30.940 13.891 1.00 19.93 75 ALA A N 1
ATOM 607 C CA . ALA A 1 78 ? 92.588 -30.650 12.666 1.00 19.92 75 ALA A CA 1
ATOM 608 C C . ALA A 1 78 ? 92.358 -29.144 12.516 1.00 19.52 75 ALA A C 1
ATOM 609 O O . ALA A 1 78 ? 92.500 -28.592 11.419 1.00 19.78 75 ALA A O 1
ATOM 611 N N A GLN A 1 79 ? 92.038 -28.474 13.627 0.50 19.99 76 GLN A N 1
ATOM 612 N N B GLN A 1 79 ? 92.036 -28.481 13.629 0.50 19.73 76 GLN A N 1
ATOM 613 C CA A GLN A 1 79 ? 91.754 -27.027 13.568 0.50 19.63 76 GLN A CA 1
ATOM 614 C CA B GLN A 1 79 ? 91.748 -27.036 13.599 0.50 19.23 76 GLN A CA 1
ATOM 615 C C A GLN A 1 79 ? 93.048 -26.260 13.279 0.50 18.67 76 GLN A C 1
ATOM 616 C C B GLN A 1 79 ? 93.035 -26.249 13.314 0.50 18.42 76 GLN A C 1
ATOM 617 O O A GLN A 1 79 ? 93.046 -25.301 12.515 0.50 18.38 76 GLN A O 1
ATOM 618 O O B GLN A 1 79 ? 93.016 -25.265 12.587 0.50 18.09 76 GLN A O 1
ATOM 629 N N . LEU A 1 80 ? 94.151 -26.695 13.900 1.00 17.58 77 LEU A N 1
ATOM 630 C CA . LEU A 1 80 ? 95.436 -26.052 13.682 1.00 17.68 77 LEU A CA 1
ATOM 631 C C . LEU A 1 80 ? 95.809 -26.121 12.191 1.00 17.30 77 LEU A C 1
ATOM 632 O O . LEU A 1 80 ? 96.257 -25.123 11.624 1.00 16.96 77 LEU A O 1
ATOM 637 N N . VAL A 1 81 ? 95.662 -27.307 11.580 1.00 17.20 78 VAL A N 1
ATOM 638 C CA . VAL A 1 81 ? 96.031 -27.476 10.167 1.00 17.71 78 VAL A CA 1
ATOM 639 C C . VAL A 1 81 ? 95.063 -26.675 9.276 1.00 16.90 78 VAL A C 1
ATOM 640 O O . VAL A 1 81 ? 95.486 -26.058 8.283 1.00 17.93 78 VAL A O 1
ATOM 644 N N . ALA A 1 82 ? 93.778 -26.653 9.636 1.00 17.65 79 ALA A N 1
ATOM 645 C CA . ALA A 1 82 ? 92.809 -25.874 8.840 1.00 17.60 79 ALA A CA 1
ATOM 646 C C . ALA A 1 82 ? 93.166 -24.378 8.873 1.00 17.77 79 ALA A C 1
ATOM 647 O O . ALA A 1 82 ? 93.159 -23.716 7.830 1.00 18.11 79 ALA A O 1
ATOM 649 N N . GLU A 1 83 ? 93.479 -23.838 10.053 1.00 17.64 80 GLU A N 1
ATOM 650 C CA . GLU A 1 83 ? 93.835 -22.415 10.143 1.00 18.31 80 GLU A CA 1
ATOM 651 C C . GLU A 1 83 ? 95.170 -22.147 9.431 1.00 17.45 80 GLU A C 1
ATOM 652 O O . GLU A 1 83 ? 95.337 -21.112 8.826 1.00 17.23 80 GLU A O 1
ATOM 658 N N . GLY A 1 84 ? 96.130 -23.080 9.524 1.00 16.73 81 GLY A N 1
ATOM 659 C CA . GLY A 1 84 ? 97.391 -22.960 8.842 1.00 16.41 81 GLY A CA 1
ATOM 660 C C . GLY A 1 84 ? 97.228 -22.914 7.331 1.00 15.38 81 GLY A C 1
ATOM 661 O O . GLY A 1 84 ? 97.877 -22.134 6.661 1.00 14.91 81 GLY A O 1
ATOM 662 N N . ILE A 1 85 ? 96.362 -23.781 6.792 1.00 15.66 82 ILE A N 1
ATOM 663 C CA . ILE A 1 85 ? 96.102 -23.798 5.375 1.00 15.59 82 ILE A CA 1
ATOM 664 C C . ILE A 1 85 ? 95.398 -22.502 4.969 1.00 15.41 82 ILE A C 1
ATOM 665 O O . ILE A 1 85 ? 95.683 -21.984 3.895 1.00 15.77 82 ILE A O 1
ATOM 670 N N . ALA A 1 86 ? 94.507 -21.990 5.830 1.00 15.32 83 ALA A N 1
ATOM 671 C CA . ALA A 1 86 ? 93.856 -20.711 5.497 1.00 15.59 83 ALA A CA 1
ATOM 672 C C . ALA A 1 86 ? 94.895 -19.578 5.433 1.00 15.56 83 ALA A C 1
ATOM 673 O O . ALA A 1 86 ? 94.852 -18.718 4.544 1.00 15.34 83 ALA A O 1
ATOM 675 N N . ALA A 1 87 ? 95.830 -19.583 6.396 1.00 14.88 84 ALA A N 1
ATOM 676 C CA . ALA A 1 87 ? 96.884 -18.581 6.396 1.00 14.53 84 ALA A CA 1
ATOM 677 C C . ALA A 1 87 ? 97.724 -18.700 5.115 1.00 14.66 84 ALA A C 1
ATOM 678 O O . ALA A 1 87 ? 98.065 -17.706 4.485 1.00 14.28 84 ALA A O 1
ATOM 680 N N . LEU A 1 88 ? 98.091 -19.933 4.745 1.00 14.78 85 LEU A N 1
ATOM 681 C CA . LEU A 1 88 ? 98.817 -20.179 3.498 1.00 16.18 85 LEU A CA 1
ATOM 682 C C . LEU A 1 88 ? 98.027 -19.621 2.288 1.00 15.51 85 LEU A C 1
ATOM 683 O O . LEU A 1 88 ? 98.571 -18.899 1.464 1.00 15.13 85 LEU A O 1
ATOM 688 N N . GLN A 1 89 ? 96.741 -19.957 2.192 1.00 15.79 86 GLN A N 1
ATOM 689 C CA . GLN A 1 89 ? 95.935 -19.536 1.038 1.00 15.24 86 GLN A CA 1
ATOM 690 C C . GLN A 1 89 ? 95.893 -18.013 0.917 1.00 15.34 86 GLN A C 1
ATOM 691 O O . GLN A 1 89 ? 95.857 -17.491 -0.202 1.00 14.68 86 GLN A O 1
ATOM 697 N N . ALA A 1 90 ? 95.900 -17.319 2.074 1.00 15.17 87 ALA A N 1
ATOM 698 C CA . ALA A 1 90 ? 95.797 -15.864 2.079 1.00 15.24 87 ALA A CA 1
ATOM 699 C C . ALA A 1 90 ? 97.161 -15.189 2.204 1.00 16.45 87 ALA A C 1
ATOM 700 O O . ALA A 1 90 ? 97.196 -13.950 2.317 1.00 17.44 87 ALA A O 1
ATOM 702 N N . GLY A 1 91 ? 98.269 -15.950 2.190 1.00 14.98 88 GLY A N 1
ATOM 703 C CA . GLY A 1 91 ? 99.614 -15.362 2.308 1.00 15.58 88 GLY A CA 1
ATOM 704 C C . GLY A 1 91 ? 99.736 -14.474 3.538 1.00 15.07 88 GLY A C 1
ATOM 705 O O . GLY A 1 91 ? 100.382 -13.419 3.479 1.00 15.75 88 GLY A O 1
ATOM 706 N N . ALA A 1 92 ? 99.203 -14.952 4.659 1.00 14.80 89 ALA A N 1
ATOM 707 C CA . ALA A 1 92 ? 99.033 -14.118 5.896 1.00 14.17 89 ALA A CA 1
ATOM 708 C C . ALA A 1 92 ? 100.321 -14.076 6.731 1.00 14.63 89 ALA A C 1
ATOM 709 O O . ALA A 1 92 ? 100.306 -14.448 7.910 1.00 14.82 89 ALA A O 1
ATOM 711 N N . PHE A 1 93 ? 101.392 -13.575 6.111 1.00 15.24 90 PHE A N 1
ATOM 712 C CA . PHE A 1 93 ? 102.762 -13.543 6.662 1.00 15.43 90 PHE A CA 1
ATOM 713 C C . PHE A 1 93 ? 103.343 -12.155 6.427 1.00 16.15 90 PHE A C 1
ATOM 714 O O . PHE A 1 93 ? 103.492 -11.745 5.288 1.00 19.14 90 PHE A O 1
ATOM 722 N N . HIS A 1 94 ? 103.593 -11.422 7.512 1.00 14.66 91 HIS A N 1
ATOM 723 C CA . HIS A 1 94 ? 104.078 -10.058 7.411 1.00 14.69 91 HIS A CA 1
ATOM 724 C C . HIS A 1 94 ? 105.533 -9.924 7.851 1.00 14.66 91 HIS A C 1
ATOM 725 O O . HIS A 1 94 ? 106.120 -8.886 7.571 1.00 15.75 91 HIS A O 1
ATOM 732 N N . ILE A 1 95 ? 106.095 -10.945 8.509 1.00 14.52 92 ILE A N 1
ATOM 733 C CA . ILE A 1 95 ? 107.481 -10.883 8.993 1.00 14.90 92 ILE A CA 1
ATOM 734 C C . ILE A 1 95 ? 108.373 -11.594 7.986 1.00 14.37 92 ILE A C 1
ATOM 735 O O . ILE A 1 95 ? 108.204 -12.779 7.764 1.00 15.44 92 ILE A O 1
ATOM 740 N N . SER A 1 96 ? 109.309 -10.863 7.411 1.00 14.52 93 SER A N 1
ATOM 741 C CA . SER A 1 96 ? 110.225 -11.430 6.444 1.00 14.99 93 SER A CA 1
ATOM 742 C C . SER A 1 96 ? 111.505 -10.606 6.416 1.00 15.46 93 SER A C 1
ATOM 743 O O . SER A 1 96 ? 111.521 -9.444 6.800 1.00 15.23 93 SER A O 1
ATOM 746 N N . THR A 1 97 ? 112.585 -11.231 5.926 1.00 14.28 94 THR A N 1
ATOM 747 C CA . THR A 1 97 ? 113.852 -10.590 5.763 1.00 14.75 94 THR A CA 1
ATOM 748 C C . THR A 1 97 ? 114.400 -11.033 4.399 1.00 14.99 94 THR A C 1
ATOM 749 O O . THR A 1 97 ? 114.746 -12.217 4.245 1.00 16.60 94 THR A O 1
ATOM 753 N N . ALA A 1 98 ? 114.483 -10.114 3.447 1.00 15.41 95 ALA A N 1
ATOM 754 C CA . ALA A 1 98 ? 114.945 -10.434 2.096 1.00 16.70 95 ALA A CA 1
ATOM 755 C C . ALA A 1 98 ? 114.128 -11.598 1.524 1.00 17.55 95 ALA A C 1
ATOM 756 O O . ALA A 1 98 ? 114.691 -12.532 0.934 1.00 18.89 95 ALA A O 1
ATOM 758 N N . GLY A 1 99 ? 112.827 -11.562 1.798 1.00 16.15 96 GLY A N 1
ATOM 759 C CA . GLY A 1 99 ? 111.912 -12.563 1.270 1.00 16.08 96 GLY A CA 1
ATOM 760 C C . GLY A 1 99 ? 111.763 -13.817 2.105 1.00 16.25 96 GLY A C 1
ATOM 761 O O . GLY A 1 99 ? 110.755 -14.547 1.944 1.00 17.76 96 GLY A O 1
ATOM 762 N N A LEU A 1 100 ? 112.755 -14.139 2.962 0.50 15.97 97 LEU A N 1
ATOM 763 N N B LEU A 1 100 ? 112.701 -14.065 3.011 0.50 15.98 97 LEU A N 1
ATOM 764 C CA A LEU A 1 100 ? 112.651 -15.317 3.870 0.50 16.79 97 LEU A CA 1
ATOM 765 C CA B LEU A 1 100 ? 112.635 -15.235 3.832 0.50 16.87 97 LEU A CA 1
ATOM 766 C C A LEU A 1 100 ? 111.570 -14.978 4.878 0.50 16.53 97 LEU A C 1
ATOM 767 C C B LEU A 1 100 ? 111.594 -14.998 4.931 0.50 16.60 97 LEU A C 1
ATOM 768 O O A LEU A 1 100 ? 111.702 -14.006 5.614 0.50 16.15 97 LEU A O 1
ATOM 769 O O B LEU A 1 100 ? 111.767 -14.144 5.792 0.50 16.15 97 LEU A O 1
ATOM 778 N N . THR A 1 101 ? 110.526 -15.802 4.908 1.00 15.52 98 THR A N 1
ATOM 779 C CA . THR A 1 101 ? 109.340 -15.525 5.651 1.00 16.28 98 THR A CA 1
ATOM 780 C C . THR A 1 101 ? 109.153 -16.371 6.909 1.00 16.74 98 THR A C 1
ATOM 781 O O . THR A 1 101 ? 109.485 -17.544 6.934 1.00 17.26 98 THR A O 1
ATOM 785 N N . TYR A 1 102 ? 108.649 -15.721 7.958 1.00 15.28 99 TYR A N 1
ATOM 786 C CA . TYR A 1 102 ? 108.130 -16.395 9.142 1.00 15.63 99 TYR A CA 1
ATOM 787 C C . TYR A 1 102 ? 106.653 -16.665 8.905 1.00 15.38 99 TYR A C 1
ATOM 788 O O . TYR A 1 102 ? 105.889 -15.746 8.566 1.00 15.08 99 TYR A O 1
ATOM 797 N N . PHE A 1 103 ? 106.224 -17.912 9.112 1.00 14.93 100 PHE A N 1
ATOM 798 C CA . PHE A 1 103 ? 104.847 -18.293 8.774 1.00 14.87 100 PHE A CA 1
ATOM 799 C C . PHE A 1 103 ? 103.819 -18.066 9.899 1.00 14.51 100 PHE A C 1
ATOM 800 O O . PHE A 1 103 ? 102.740 -18.648 9.880 1.00 14.92 100 PHE A O 1
ATOM 808 N N . ASN A 1 104 ? 104.125 -17.175 10.859 1.00 14.05 101 ASN A N 1
ATOM 809 C CA . ASN A 1 104 ? 103.161 -16.821 11.906 1.00 14.05 101 ASN A CA 1
ATOM 810 C C . ASN A 1 104 ? 102.610 -18.071 12.610 1.00 13.75 101 ASN A C 1
ATOM 811 O O . ASN A 1 104 ? 101.444 -18.130 13.019 1.00 15.40 101 ASN A O 1
ATOM 816 N N . THR A 1 105 ? 103.489 -19.052 12.828 1.00 14.20 102 THR A N 1
ATOM 817 C CA . THR A 1 105 ? 103.037 -20.318 13.416 1.00 14.87 102 THR A CA 1
ATOM 818 C C . THR A 1 105 ? 102.582 -20.185 14.878 1.00 15.38 102 THR A C 1
ATOM 819 O O . THR A 1 105 ? 101.619 -20.869 15.261 1.00 15.55 102 THR A O 1
ATOM 823 N N . THR A 1 106 ? 103.244 -19.327 15.660 1.00 15.94 103 THR A N 1
ATOM 824 C CA . THR A 1 106 ? 102.799 -19.153 17.037 1.00 16.95 103 THR A CA 1
ATOM 825 C C . THR A 1 106 ? 101.451 -18.446 17.024 1.00 16.32 103 THR A C 1
ATOM 826 O O . THR A 1 106 ? 100.528 -18.924 17.675 1.00 16.47 103 THR A O 1
ATOM 830 N N . PRO A 1 107 ? 101.291 -17.314 16.299 1.00 15.61 104 PRO A N 1
ATOM 831 C CA . PRO A 1 107 ? 99.985 -16.652 16.245 1.00 16.33 104 PRO A CA 1
ATOM 832 C C . PRO A 1 107 ? 98.841 -17.599 15.872 1.00 15.60 104 PRO A C 1
ATOM 833 O O . PRO A 1 107 ? 97.774 -17.527 16.454 1.00 15.77 104 PRO A O 1
ATOM 837 N N . ILE A 1 108 ? 99.059 -18.471 14.888 1.00 15.32 105 ILE A N 1
ATOM 838 C CA . ILE A 1 108 ? 98.009 -19.395 14.479 1.00 15.58 105 ILE A CA 1
ATOM 839 C C . ILE A 1 108 ? 97.693 -20.364 15.629 1.00 15.70 105 ILE A C 1
ATOM 840 O O . ILE A 1 108 ? 96.524 -20.636 15.923 1.00 16.66 105 ILE A O 1
ATOM 845 N N . GLY A 1 109 ? 98.739 -20.904 16.248 1.00 15.46 106 GLY A N 1
ATOM 846 C CA . GLY A 1 109 ? 98.549 -21.783 17.374 1.00 15.79 106 GLY A CA 1
ATOM 847 C C . GLY A 1 109 ? 97.728 -21.141 18.485 1.00 16.88 106 GLY A C 1
ATOM 848 O O . GLY A 1 109 ? 96.861 -21.780 19.064 1.00 17.33 106 GLY A O 1
ATOM 849 N N . ARG A 1 110 ? 98.002 -19.865 18.762 1.00 16.76 107 ARG A N 1
ATOM 850 C CA . ARG A 1 110 ? 97.299 -19.178 19.855 1.00 17.60 107 ARG A CA 1
ATOM 851 C C . ARG A 1 110 ? 95.817 -18.960 19.513 1.00 18.16 107 ARG A C 1
ATOM 852 O O . ARG A 1 110 ? 94.963 -19.024 20.400 1.00 18.35 107 ARG A O 1
ATOM 860 N N . ALA A 1 111 ? 95.524 -18.653 18.237 1.00 17.52 108 ALA A N 1
ATOM 861 C CA . ALA A 1 111 ? 94.134 -18.511 17.780 1.00 17.09 108 ALA A CA 1
ATOM 862 C C . ALA A 1 111 ? 93.361 -19.809 18.023 1.00 17.14 108 ALA A C 1
ATOM 863 O O . ALA A 1 111 ? 92.212 -19.789 18.439 1.00 18.59 108 ALA A O 1
ATOM 865 N N . VAL A 1 112 ? 94.034 -20.933 17.830 1.00 17.00 109 VAL A N 1
ATOM 866 C CA . VAL A 1 112 ? 93.376 -22.225 17.952 1.00 18.30 109 VAL A CA 1
ATOM 867 C C . VAL A 1 112 ? 93.265 -22.612 19.431 1.00 17.90 109 VAL A C 1
ATOM 868 O O . VAL A 1 112 ? 92.195 -22.999 19.886 1.00 18.19 109 VAL A O 1
ATOM 872 N N A THR A 1 113 ? 94.332 -22.417 20.218 0.50 17.41 110 THR A N 1
ATOM 873 N N B THR A 1 113 ? 94.390 -22.555 20.128 0.50 17.83 110 THR A N 1
ATOM 874 C CA A THR A 1 113 ? 94.254 -22.828 21.665 0.50 18.24 110 THR A CA 1
ATOM 875 C CA B THR A 1 113 ? 94.420 -23.019 21.490 0.50 18.89 110 THR A CA 1
ATOM 876 C C A THR A 1 113 ? 93.470 -21.810 22.506 0.50 18.34 110 THR A C 1
ATOM 877 C C B THR A 1 113 ? 93.472 -22.192 22.368 0.50 18.06 110 THR A C 1
ATOM 878 O O A THR A 1 113 ? 92.839 -22.168 23.521 0.50 18.22 110 THR A O 1
ATOM 879 O O B THR A 1 113 ? 92.616 -22.749 23.091 0.50 18.34 110 THR A O 1
ATOM 886 N N A GLY A 1 114 ? 93.505 -20.540 22.133 0.70 19.29 111 GLY A N 1
ATOM 887 N N B GLY A 1 114 ? 93.621 -20.867 22.267 0.30 17.08 111 GLY A N 1
ATOM 888 C CA A GLY A 1 114 ? 92.708 -19.603 22.904 0.70 20.48 111 GLY A CA 1
ATOM 889 C CA B GLY A 1 114 ? 92.938 -19.858 23.104 0.30 16.98 111 GLY A CA 1
ATOM 890 C C A GLY A 1 114 ? 91.249 -19.977 22.785 0.70 21.28 111 GLY A C 1
ATOM 891 C C B GLY A 1 114 ? 91.458 -19.681 22.807 0.30 16.66 111 GLY A C 1
ATOM 892 O O A GLY A 1 114 ? 90.533 -20.232 23.797 0.70 22.59 111 GLY A O 1
ATOM 893 O O B GLY A 1 114 ? 90.777 -18.877 23.500 0.30 15.08 111 GLY A O 1
ATOM 894 N N A THR A 1 115 ? 90.789 -20.096 21.542 0.70 18.25 112 THR A N 1
ATOM 895 N N B THR A 1 115 ? 90.961 -20.417 21.801 0.30 16.90 112 THR A N 1
ATOM 896 C CA A THR A 1 115 ? 89.387 -20.387 21.355 0.70 18.23 112 THR A CA 1
ATOM 897 C CA B THR A 1 115 ? 89.529 -20.459 21.450 0.30 17.58 112 THR A CA 1
ATOM 898 C C A THR A 1 115 ? 89.042 -21.772 21.910 0.70 18.92 112 THR A C 1
ATOM 899 C C B THR A 1 115 ? 88.985 -21.879 21.686 0.30 18.65 112 THR A C 1
ATOM 900 O O A THR A 1 115 ? 88.189 -21.871 22.797 0.70 19.12 112 THR A O 1
ATOM 901 O O B THR A 1 115 ? 87.797 -22.079 22.012 0.30 18.73 112 THR A O 1
ATOM 908 N N A MET A 1 116 ? 89.736 -22.819 21.446 0.70 18.24 113 MET A N 1
ATOM 909 N N B MET A 1 116 ? 89.853 -22.880 21.518 0.30 19.19 113 MET A N 1
ATOM 910 C CA A MET A 1 116 ? 89.269 -24.181 21.779 0.70 18.37 113 MET A CA 1
ATOM 911 C CA B MET A 1 116 ? 89.414 -24.257 21.739 0.30 20.27 113 MET A CA 1
ATOM 912 C C A MET A 1 116 ? 89.400 -24.513 23.278 0.70 19.34 113 MET A C 1
ATOM 913 C C B MET A 1 116 ? 89.451 -24.581 23.241 0.30 20.29 113 MET A C 1
ATOM 914 O O A MET A 1 116 ? 88.513 -25.185 23.806 0.70 20.11 113 MET A O 1
ATOM 915 O O B MET A 1 116 ? 88.563 -25.278 23.738 0.30 20.75 113 MET A O 1
ATOM 924 N N . LEU A 1 117 ? 90.471 -24.072 23.949 1.00 19.88 114 LEU A N 1
ATOM 925 C CA . LEU A 1 117 ? 90.605 -24.390 25.405 1.00 19.28 114 LEU A CA 1
ATOM 926 C C . LEU A 1 117 ? 89.592 -23.578 26.207 1.00 21.06 114 LEU A C 1
ATOM 927 O O . LEU A 1 117 ? 89.010 -24.109 27.148 1.00 20.72 114 LEU A O 1
ATOM 932 N N . VAL A 1 118 ? 89.330 -22.318 25.820 1.00 19.40 115 VAL A N 1
ATOM 933 C CA . VAL A 1 118 ? 88.337 -21.532 26.558 1.00 20.58 115 VAL A CA 1
ATOM 934 C C . VAL A 1 118 ? 86.936 -22.133 26.339 1.00 20.94 115 VAL A C 1
ATOM 935 O O . VAL A 1 118 ? 86.096 -22.114 27.275 1.00 21.57 115 VAL A O 1
ATOM 939 N N . ALA A 1 119 ? 86.659 -22.649 25.135 1.00 20.78 116 ALA A N 1
ATOM 940 C CA . ALA A 1 119 ? 85.370 -23.296 24.842 1.00 22.31 116 ALA A CA 1
ATOM 941 C C . ALA A 1 119 ? 85.242 -24.560 25.700 1.00 22.63 116 ALA A C 1
ATOM 942 O O . ALA A 1 119 ? 84.147 -24.858 26.225 1.00 24.19 116 ALA A O 1
ATOM 944 N N . ALA A 1 120 ? 86.351 -25.304 25.832 1.00 21.55 117 ALA A N 1
ATOM 945 C CA . ALA A 1 120 ? 86.307 -26.530 26.646 1.00 22.52 117 ALA A CA 1
ATOM 946 C C . ALA A 1 120 ? 86.034 -26.151 28.106 1.00 23.00 117 ALA A C 1
ATOM 947 O O . ALA A 1 120 ? 85.256 -26.808 28.799 1.00 23.22 117 ALA A O 1
ATOM 949 N N . MET A 1 121 ? 86.655 -25.073 28.572 1.00 21.41 118 MET A N 1
ATOM 950 C CA . MET A 1 121 ? 86.434 -24.602 29.945 1.00 21.08 118 MET A CA 1
ATOM 951 C C . MET A 1 121 ? 84.957 -24.226 30.135 1.00 24.74 118 MET A C 1
ATOM 952 O O . MET A 1 121 ? 84.309 -24.646 31.126 1.00 22.74 118 MET A O 1
ATOM 957 N N . LYS A 1 122 ? 84.411 -23.476 29.174 1.00 25.06 119 LYS A N 1
ATOM 958 C CA . LYS A 1 122 ? 83.032 -23.005 29.243 1.00 29.64 119 LYS A CA 1
ATOM 959 C C . LYS A 1 122 ? 82.068 -24.195 29.349 1.00 31.09 119 LYS A C 1
ATOM 960 O O . LYS A 1 122 ? 81.082 -24.120 30.092 1.00 30.73 119 LYS A O 1
ATOM 966 N N A GLU A 1 123 ? 82.356 -25.311 28.659 0.50 31.46 120 GLU A N 1
ATOM 967 N N B GLU A 1 123 ? 82.376 -25.269 28.616 0.50 30.62 120 GLU A N 1
ATOM 968 C CA A GLU A 1 123 ? 81.405 -26.457 28.682 0.50 32.58 120 GLU A CA 1
ATOM 969 C CA B GLU A 1 123 ? 81.560 -26.472 28.627 0.50 31.18 120 GLU A CA 1
ATOM 970 C C A GLU A 1 123 ? 81.512 -27.216 30.018 0.50 30.16 120 GLU A C 1
ATOM 971 C C B GLU A 1 123 ? 81.434 -27.013 30.053 0.50 29.08 120 GLU A C 1
ATOM 972 O O A GLU A 1 123 ? 80.695 -28.092 30.316 0.50 29.72 120 GLU A O 1
ATOM 973 O O B GLU A 1 123 ? 80.362 -27.500 30.437 0.50 28.25 120 GLU A O 1
ATOM 984 N N . ASP A 1 124 ? 82.523 -26.883 30.824 1.00 26.14 121 ASP A N 1
ATOM 985 C CA . ASP A 1 124 ? 82.668 -27.456 32.157 1.00 26.24 121 ASP A CA 1
ATOM 986 C C . ASP A 1 124 ? 82.274 -26.450 33.249 1.00 22.33 121 ASP A C 1
ATOM 987 O O . ASP A 1 124 ? 82.506 -26.690 34.426 1.00 23.26 121 ASP A O 1
ATOM 992 N N . GLY A 1 125 ? 81.697 -25.320 32.845 1.00 21.90 122 GLY A N 1
ATOM 993 C CA . GLY A 1 125 ? 81.287 -24.324 33.846 1.00 22.64 122 GLY A CA 1
ATOM 994 C C . GLY A 1 125 ? 82.468 -23.559 34.412 1.00 22.44 122 GLY A C 1
ATOM 995 O O . GLY A 1 125 ? 82.365 -22.966 35.492 1.00 23.90 122 GLY A O 1
ATOM 996 N N . VAL A 1 126 ? 83.590 -23.563 33.679 1.00 20.05 123 VAL A N 1
ATOM 997 C CA . VAL A 1 126 ? 84.802 -22.876 34.149 1.00 20.16 123 VAL A CA 1
ATOM 998 C C . VAL A 1 126 ? 84.895 -21.528 33.424 1.00 19.92 123 VAL A C 1
ATOM 999 O O . VAL A 1 126 ? 85.075 -21.498 32.209 1.00 20.49 123 VAL A O 1
ATOM 1003 N N A ASN A 1 127 ? 84.744 -20.443 34.192 0.50 19.63 124 ASN A N 1
ATOM 1004 N N B ASN A 1 127 ? 84.886 -20.430 34.186 0.50 20.04 124 ASN A N 1
ATOM 1005 C CA A ASN A 1 127 ? 84.733 -19.085 33.646 0.50 18.86 124 ASN A CA 1
ATOM 1006 C CA B ASN A 1 127 ? 84.846 -19.107 33.558 0.50 19.49 124 ASN A CA 1
ATOM 1007 C C A ASN A 1 127 ? 85.956 -18.289 34.119 0.50 18.94 124 ASN A C 1
ATOM 1008 C C B ASN A 1 127 ? 86.065 -18.261 33.912 0.50 19.60 124 ASN A C 1
ATOM 1009 O O A ASN A 1 127 ? 85.941 -17.062 34.057 0.50 18.89 124 ASN A O 1
ATOM 1010 O O B ASN A 1 127 ? 86.078 -17.051 33.647 0.50 19.59 124 ASN A O 1
ATOM 1019 N N A ILE A 1 128 ? 87.018 -18.981 34.558 0.50 18.77 125 ILE A N 1
ATOM 1020 N N B ILE A 1 128 ? 87.085 -18.901 34.486 0.50 19.07 125 ILE A N 1
ATOM 1021 C CA A ILE A 1 128 ? 88.265 -18.304 34.985 0.50 19.00 125 ILE A CA 1
ATOM 1022 C CA B ILE A 1 128 ? 88.335 -18.219 34.738 0.50 19.18 125 ILE A CA 1
ATOM 1023 C C A ILE A 1 128 ? 89.455 -19.071 34.416 0.50 18.38 125 ILE A C 1
ATOM 1024 C C B ILE A 1 128 ? 89.404 -19.016 33.995 0.50 18.95 125 ILE A C 1
ATOM 1025 O O A ILE A 1 128 ? 89.569 -20.277 34.634 0.50 18.73 125 ILE A O 1
ATOM 1026 O O B ILE A 1 128 ? 89.386 -20.254 34.018 0.50 19.21 125 ILE A O 1
ATOM 1035 N N A TRP A 1 129 ? 90.335 -18.350 33.711 0.50 18.69 126 TRP A N 1
ATOM 1036 N N B TRP A 1 129 ? 90.287 -18.279 33.312 0.50 19.37 126 TRP A N 1
ATOM 1037 C CA A TRP A 1 129 ? 91.540 -18.935 33.163 0.50 18.04 126 TRP A CA 1
ATOM 1038 C CA B TRP A 1 129 ? 91.359 -18.806 32.489 0.50 20.08 126 TRP A CA 1
ATOM 1039 C C A TRP A 1 129 ? 92.750 -18.391 33.925 0.50 18.72 126 TRP A C 1
ATOM 1040 C C B TRP A 1 129 ? 92.723 -18.360 33.012 0.50 20.70 126 TRP A C 1
ATOM 1041 O O A TRP A 1 129 ? 92.960 -17.178 34.011 0.50 19.54 126 TRP A O 1
ATOM 1042 O O B TRP A 1 129 ? 92.901 -17.200 33.397 0.50 20.90 126 TRP A O 1
ATOM 1063 N N A GLY A 1 130 ? 93.525 -19.307 34.508 0.50 18.78 127 GLY A N 1
ATOM 1064 N N B GLY A 1 130 ? 93.686 -19.287 32.965 0.50 20.31 127 GLY A N 1
ATOM 1065 C CA A GLY A 1 130 ? 94.778 -18.947 35.160 0.50 19.52 127 GLY A CA 1
ATOM 1066 C CA B GLY A 1 130 ? 95.065 -18.990 33.301 0.50 20.37 127 GLY A CA 1
ATOM 1067 C C A GLY A 1 130 ? 95.868 -19.010 34.110 0.50 19.69 127 GLY A C 1
ATOM 1068 C C B GLY A 1 130 ? 96.001 -19.686 32.328 0.50 20.39 127 GLY A C 1
ATOM 1069 O O A GLY A 1 130 ? 96.422 -20.059 33.843 0.50 18.93 127 GLY A O 1
ATOM 1070 O O B GLY A 1 130 ? 95.752 -20.836 31.968 0.50 20.83 127 GLY A O 1
ATOM 1071 N N A ASP A 1 131 ? 96.120 -17.866 33.481 0.50 20.98 128 ASP A N 1
ATOM 1072 N N B ASP A 1 131 ? 97.025 -18.966 31.849 0.50 21.12 128 ASP A N 1
ATOM 1073 C CA A ASP A 1 131 ? 96.991 -17.766 32.319 0.50 22.50 128 ASP A CA 1
ATOM 1074 C CA B ASP A 1 131 ? 98.061 -19.529 30.972 0.50 21.44 128 ASP A CA 1
ATOM 1075 C C A ASP A 1 131 ? 98.290 -17.063 32.706 0.50 23.03 128 ASP A C 1
ATOM 1076 C C B ASP A 1 131 ? 99.396 -18.907 31.393 0.50 22.85 128 ASP A C 1
ATOM 1077 O O A ASP A 1 131 ? 98.268 -15.884 33.027 0.50 26.03 128 ASP A O 1
ATOM 1078 O O B ASP A 1 131 ? 99.404 -17.815 31.958 0.50 23.72 128 ASP A O 1
ATOM 1087 N N A GLY A 1 132 ? 99.410 -17.788 32.611 0.50 23.70 129 GLY A N 1
ATOM 1088 N N B GLY A 1 132 ? 100.510 -19.600 31.116 0.50 22.72 129 GLY A N 1
ATOM 1089 C CA A GLY A 1 132 ? 100.731 -17.268 33.006 0.50 24.40 129 GLY A CA 1
ATOM 1090 C CA B GLY A 1 132 ? 101.814 -19.150 31.613 0.50 22.70 129 GLY A CA 1
ATOM 1091 C C A GLY A 1 132 ? 101.452 -16.453 31.934 0.50 24.68 129 GLY A C 1
ATOM 1092 C C B GLY A 1 132 ? 102.569 -18.217 30.680 0.50 22.61 129 GLY A C 1
ATOM 1093 O O A GLY A 1 132 ? 102.576 -16.018 32.166 0.50 23.51 129 GLY A O 1
ATOM 1094 O O B GLY A 1 132 ? 103.790 -18.087 30.814 0.50 24.83 129 GLY A O 1
ATOM 1095 N N A SER A 1 133 ? 100.831 -16.237 30.769 0.50 23.53 130 SER A N 1
ATOM 1096 N N B SER A 1 133 ? 101.864 -17.552 29.753 0.50 21.39 130 SER A N 1
ATOM 1097 C CA A SER A 1 133 ? 101.501 -15.449 29.726 0.50 23.85 130 SER A CA 1
ATOM 1098 C CA B SER A 1 133 ? 102.521 -16.577 28.859 0.50 21.69 130 SER A CA 1
ATOM 1099 C C A SER A 1 133 ? 102.046 -14.157 30.351 0.50 24.65 130 SER A C 1
ATOM 1100 C C B SER A 1 133 ? 102.983 -15.369 29.685 0.50 22.71 130 SER A C 1
ATOM 1101 O O A SER A 1 133 ? 101.329 -13.444 31.072 0.50 23.98 130 SER A O 1
ATOM 1102 O O B SER A 1 133 ? 102.349 -15.036 30.658 0.50 22.72 130 SER A O 1
ATOM 1107 N N A THR A 1 134 ? 103.310 -13.860 30.036 0.50 24.58 131 THR A N 1
ATOM 1108 N N B THR A 1 134 ? 104.078 -14.722 29.249 0.50 25.03 131 THR A N 1
ATOM 1109 C CA A THR A 1 134 ? 104.059 -12.790 30.666 0.50 26.12 131 THR A CA 1
ATOM 1110 C CA B THR A 1 134 ? 104.723 -13.555 29.929 0.50 27.98 131 THR A CA 1
ATOM 1111 C C A THR A 1 134 ? 103.524 -11.409 30.286 0.50 25.72 131 THR A C 1
ATOM 1112 C C B THR A 1 134 ? 103.963 -12.235 29.676 0.50 29.55 131 THR A C 1
ATOM 1113 O O A THR A 1 134 ? 102.863 -11.206 29.262 0.50 22.92 131 THR A O 1
ATOM 1114 O O B THR A 1 134 ? 103.298 -12.095 28.662 0.50 30.00 131 THR A O 1
ATOM 1121 N N A PHE A 1 135 ? 103.887 -10.431 31.108 0.50 25.67 132 PHE A N 1
ATOM 1122 N N B PHE A 1 135 ? 104.155 -11.243 30.570 0.50 29.68 132 PHE A N 1
ATOM 1123 C CA A PHE A 1 135 ? 103.434 -9.099 30.868 0.50 27.74 132 PHE A CA 1
ATOM 1124 C CA B PHE A 1 135 ? 103.423 -9.930 30.568 0.50 30.83 132 PHE A CA 1
ATOM 1125 C C A PHE A 1 135 ? 104.241 -8.459 29.732 0.50 28.52 132 PHE A C 1
ATOM 1126 C C B PHE A 1 135 ? 104.045 -8.870 29.634 0.50 30.46 132 PHE A C 1
ATOM 1127 O O A PHE A 1 135 ? 103.887 -7.344 29.318 0.50 27.62 132 PHE A O 1
ATOM 1128 O O B PHE A 1 135 ? 103.481 -7.793 29.420 0.50 29.99 132 PHE A O 1
ATOM 1143 N N . LYS A 1 136 ? 105.259 -9.151 29.175 1.00 30.21 133 LYS A N 1
ATOM 1144 C CA . LYS A 1 136 ? 106.015 -8.390 28.199 1.00 32.71 133 LYS A CA 1
ATOM 1145 C C . LYS A 1 136 ? 105.900 -8.991 26.788 1.00 28.49 133 LYS A C 1
ATOM 1146 O O . LYS A 1 136 ? 106.395 -8.405 25.849 1.00 28.94 133 LYS A O 1
ATOM 1152 N N . GLY A 1 137 ? 105.222 -10.132 26.632 1.00 25.38 134 GLY A N 1
ATOM 1153 C CA . GLY A 1 137 ? 105.166 -10.799 25.333 1.00 24.61 134 GLY A CA 1
ATOM 1154 C C . GLY A 1 137 ? 103.896 -10.478 24.555 1.00 22.47 134 GLY A C 1
ATOM 1155 O O . GLY A 1 137 ? 103.088 -9.634 24.962 1.00 22.82 134 GLY A O 1
ATOM 1156 N N . ASN A 1 138 ? 103.731 -11.181 23.434 1.00 21.49 135 ASN A N 1
ATOM 1157 C CA . ASN A 1 138 ? 102.581 -11.013 22.593 1.00 20.69 135 ASN A CA 1
ATOM 1158 C C . ASN A 1 138 ? 101.415 -11.895 23.046 1.00 22.24 135 ASN A C 1
ATOM 1159 O O . ASN A 1 138 ? 100.264 -11.500 22.899 1.00 20.65 135 ASN A O 1
ATOM 1164 N N . ASP A 1 139 ? 101.737 -13.086 23.558 1.00 22.54 136 ASP A N 1
ATOM 1165 C CA . ASP A 1 139 ? 100.732 -14.117 23.875 1.00 24.21 136 ASP A CA 1
ATOM 1166 C C . ASP A 1 139 ? 99.719 -13.681 24.937 1.00 25.86 136 ASP A C 1
ATOM 1167 O O . ASP A 1 139 ? 98.570 -14.116 24.881 1.00 23.89 136 ASP A O 1
ATOM 1172 N N . ILE A 1 140 ? 100.121 -12.851 25.903 1.00 24.20 137 ILE A N 1
ATOM 1173 C CA . ILE A 1 140 ? 99.172 -12.385 26.917 1.00 25.10 137 ILE A CA 1
ATOM 1174 C C . ILE A 1 140 ? 97.994 -11.673 26.246 1.00 26.82 137 ILE A C 1
ATOM 1175 O O . ILE A 1 140 ? 96.858 -11.775 26.675 1.00 27.44 137 ILE A O 1
ATOM 1180 N N . GLU A 1 141 ? 98.276 -10.955 25.165 1.00 23.21 138 GLU A N 1
ATOM 1181 C CA . GLU A 1 141 ? 97.268 -10.174 24.530 1.00 22.81 138 GLU A CA 1
ATOM 1182 C C . GLU A 1 141 ? 96.426 -11.045 23.594 1.00 21.80 138 GLU A C 1
ATOM 1183 O O . GLU A 1 141 ? 95.217 -10.878 23.505 1.00 21.77 138 GLU A O 1
ATOM 1189 N N . ARG A 1 142 ? 97.084 -11.979 22.926 1.00 20.22 139 ARG A N 1
ATOM 1190 C CA . ARG A 1 142 ? 96.395 -12.913 22.025 1.00 19.75 139 ARG A CA 1
ATOM 1191 C C . ARG A 1 142 ? 95.399 -13.763 22.824 1.00 20.73 139 ARG A C 1
ATOM 1192 O O . ARG A 1 142 ? 94.232 -13.883 22.467 1.00 19.94 139 ARG A O 1
ATOM 1200 N N . PHE A 1 143 ? 95.872 -14.365 23.918 1.00 21.70 140 PHE A N 1
ATOM 1201 C CA . PHE A 1 143 ? 94.998 -15.209 24.706 1.00 20.82 140 PHE A CA 1
ATOM 1202 C C . PHE A 1 143 ? 93.856 -14.393 25.318 1.00 21.30 140 PHE A C 1
ATOM 1203 O O . PHE A 1 143 ? 92.747 -14.870 25.410 1.00 20.88 140 PHE A O 1
ATOM 1211 N N . TYR A 1 144 ? 94.144 -13.168 25.737 1.00 21.22 141 TYR A N 1
ATOM 1212 C CA . TYR A 1 144 ? 93.156 -12.289 26.299 1.00 21.18 141 TYR A CA 1
ATOM 1213 C C . TYR A 1 144 ? 92.025 -12.079 25.282 1.00 21.51 141 TYR A C 1
ATOM 1214 O O . TYR A 1 144 ? 90.850 -12.216 25.625 1.00 20.35 141 TYR A O 1
ATOM 1223 N N . ARG A 1 145 ? 92.393 -11.751 24.037 1.00 19.97 142 ARG A N 1
ATOM 1224 C CA . ARG A 1 145 ? 91.374 -11.430 23.038 1.00 19.71 142 ARG A CA 1
ATOM 1225 C C . ARG A 1 145 ? 90.608 -12.692 22.622 1.00 17.75 142 ARG A C 1
ATOM 1226 O O . ARG A 1 145 ? 89.386 -12.701 22.585 1.00 17.96 142 ARG A O 1
ATOM 1234 N N . TYR A 1 146 ? 91.326 -13.767 22.324 1.00 17.38 143 TYR A N 1
ATOM 1235 C CA . TYR A 1 146 ? 90.637 -15.000 21.895 1.00 16.66 143 TYR A CA 1
ATOM 1236 C C . TYR A 1 146 ? 89.744 -15.532 23.016 1.00 17.32 143 TYR A C 1
ATOM 1237 O O . TYR A 1 146 ? 88.647 -16.040 22.747 1.00 16.71 143 TYR A O 1
ATOM 1246 N N . GLY A 1 147 ? 90.201 -15.389 24.259 1.00 17.18 144 GLY A N 1
ATOM 1247 C CA . GLY A 1 147 ? 89.414 -15.854 25.382 1.00 17.85 144 GLY A CA 1
ATOM 1248 C C . GLY A 1 147 ? 88.102 -15.083 25.534 1.00 18.10 144 GLY A C 1
ATOM 1249 O O . GLY A 1 147 ? 87.023 -15.688 25.625 1.00 17.94 144 GLY A O 1
ATOM 1250 N N . LEU A 1 148 ? 88.179 -13.752 25.520 1.00 18.62 145 LEU A N 1
ATOM 1251 C CA . LEU A 1 148 ? 86.973 -12.923 25.685 1.00 20.07 145 LEU A CA 1
ATOM 1252 C C . LEU A 1 148 ? 86.069 -13.023 24.452 1.00 20.31 145 LEU A C 1
ATOM 1253 O O . LEU A 1 148 ? 84.844 -12.853 24.582 1.00 20.70 145 LEU A O 1
ATOM 1258 N N . LEU A 1 149 ? 86.652 -13.262 23.266 1.00 19.72 146 LEU A N 1
ATOM 1259 C CA . LEU A 1 149 ? 85.787 -13.467 22.103 1.00 20.32 146 LEU A CA 1
ATOM 1260 C C . LEU A 1 149 ? 84.968 -14.736 22.277 1.00 20.04 146 LEU A C 1
ATOM 1261 O O . LEU A 1 149 ? 83.814 -14.776 21.894 1.00 21.14 146 LEU A O 1
ATOM 1266 N N . THR A 1 150 ? 85.583 -15.772 22.851 1.00 18.95 147 THR A N 1
ATOM 1267 C CA . THR A 1 150 ? 84.944 -17.090 22.981 1.00 19.47 147 THR A CA 1
ATOM 1268 C C . THR A 1 150 ? 83.951 -17.146 24.161 1.00 20.84 147 THR A C 1
ATOM 1269 O O . THR A 1 15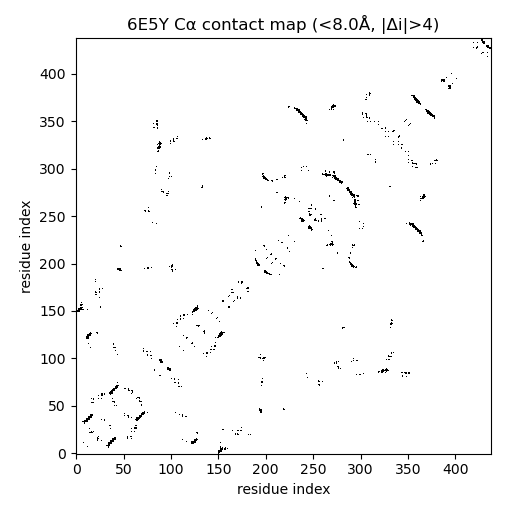0 ? 82.882 -17.803 24.082 1.00 21.83 147 THR A O 1
ATOM 1273 N N . ASN A 1 151 ? 84.307 -16.503 25.269 1.00 19.61 148 ASN A N 1
ATOM 1274 C CA . ASN A 1 151 ? 83.471 -16.533 26.473 1.00 21.45 148 ASN A CA 1
ATOM 1275 C C . ASN A 1 151 ? 83.390 -15.113 27.008 1.00 21.37 148 ASN A C 1
ATOM 1276 O O . ASN A 1 151 ? 84.330 -14.641 27.635 1.00 20.39 148 ASN A O 1
ATOM 1281 N N . PRO A 1 152 ? 82.270 -14.389 26.808 1.00 23.80 149 PRO A N 1
ATOM 1282 C CA . PRO A 1 152 ? 82.221 -12.988 27.217 1.00 25.36 149 PRO A CA 1
ATOM 1283 C C . PRO A 1 152 ? 82.300 -12.778 28.739 1.00 26.49 149 PRO A C 1
ATOM 1284 O O . PRO A 1 152 ? 82.647 -11.681 29.176 1.00 27.19 149 PRO A O 1
ATOM 1288 N N . ASP A 1 153 ? 82.067 -13.861 29.494 1.00 25.56 150 ASP A N 1
ATOM 1289 C CA . ASP A 1 153 ? 82.069 -13.845 30.959 1.00 26.89 150 ASP A CA 1
ATOM 1290 C C . ASP A 1 153 ? 83.433 -14.270 31.513 1.00 25.79 150 ASP A C 1
ATOM 1291 O O . ASP A 1 153 ? 83.610 -14.363 32.719 1.00 26.94 150 ASP A O 1
ATOM 1296 N N . LEU A 1 154 ? 84.401 -14.516 30.628 1.00 23.55 151 LEU A N 1
ATOM 1297 C CA . LEU A 1 154 ? 85.685 -14.977 31.082 1.00 21.82 151 LEU A CA 1
ATOM 1298 C C . LEU A 1 154 ? 86.398 -13.935 31.949 1.00 23.32 151 LEU A C 1
ATOM 1299 O O . LEU A 1 154 ? 86.391 -12.737 31.651 1.00 25.01 151 LEU A O 1
ATOM 1304 N N . LYS A 1 155 ? 87.052 -14.430 33.003 1.00 22.62 152 LYS A N 1
ATOM 1305 C CA . LYS A 1 155 ? 87.992 -13.643 33.778 1.00 24.12 152 LYS A CA 1
ATOM 1306 C C . LYS A 1 155 ? 89.318 -14.392 33.715 1.00 23.86 152 LYS A C 1
ATOM 1307 O O . LYS A 1 155 ? 89.349 -15.612 33.479 1.00 22.15 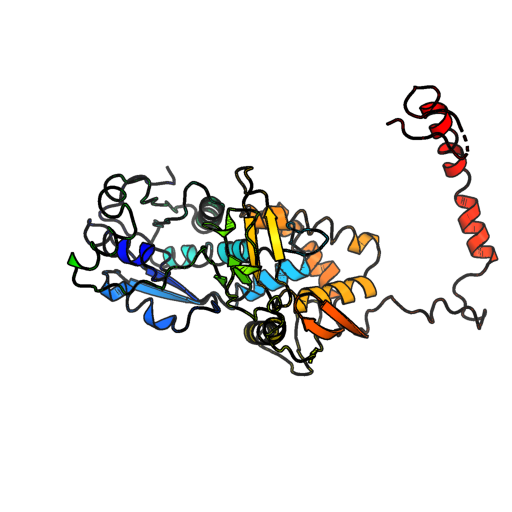152 LYS A O 1
ATOM 1313 N N . ILE A 1 156 ? 90.414 -13.639 33.836 1.00 23.53 153 ILE A N 1
ATOM 1314 C CA . ILE A 1 156 ? 91.719 -14.217 33.670 1.00 24.21 153 ILE A CA 1
ATOM 1315 C C . ILE A 1 156 ? 92.523 -14.012 34.953 1.00 25.07 153 ILE A C 1
ATOM 1316 O O . ILE A 1 156 ? 92.644 -12.891 35.428 1.00 28.43 153 ILE A O 1
ATOM 1321 N N A TYR A 1 157 ? 93.055 -15.098 35.521 0.50 23.23 154 TYR A N 1
ATOM 1322 N N B TYR A 1 157 ? 93.081 -15.123 35.459 0.50 23.77 154 TYR A N 1
ATOM 1323 C CA A TYR A 1 157 ? 93.885 -14.953 36.699 0.50 23.31 154 TYR A CA 1
ATOM 1324 C CA B TYR A 1 157 ? 93.967 -15.139 36.606 0.50 24.18 154 TYR A CA 1
ATOM 1325 C C A TYR A 1 157 ? 95.358 -14.888 36.269 0.50 23.72 154 TYR A C 1
ATOM 1326 C C B TYR A 1 157 ? 95.285 -15.828 36.219 0.50 24.97 154 TYR A C 1
ATOM 1327 O O A TYR A 1 157 ? 95.863 -15.779 35.580 0.50 22.13 154 TYR A O 1
ATOM 1328 O O B TYR A 1 157 ? 95.305 -16.978 35.782 0.50 26.65 154 TYR A O 1
ATOM 1345 N N A LYS A 1 158 ? 96.025 -13.795 36.653 0.50 24.92 155 LYS A N 1
ATOM 1346 N N B LYS A 1 158 ? 96.392 -15.111 36.398 0.50 25.28 155 LYS A N 1
ATOM 1347 C CA A LYS A 1 158 ? 97.436 -13.617 36.349 0.50 25.92 155 LYS A CA 1
ATOM 1348 C CA B LYS A 1 158 ? 97.706 -15.635 36.071 0.50 26.51 155 LYS A CA 1
ATOM 1349 C C A LYS A 1 158 ? 98.233 -13.880 37.616 0.50 26.29 155 LYS A C 1
ATOM 1350 C C B LYS A 1 158 ? 98.551 -15.609 37.340 0.50 28.18 155 LYS A C 1
ATOM 1351 O O A LYS A 1 158 ? 98.325 -13.007 38.475 0.50 27.07 155 LYS A O 1
ATOM 1352 O O B LYS A 1 158 ? 99.100 -14.571 37.709 0.50 25.83 155 LYS A O 1
ATOM 1363 N N A PRO A 1 159 ? 98.842 -15.078 37.769 0.50 26.64 156 PRO A N 1
ATOM 1364 N N B PRO A 1 159 ? 98.665 -16.751 38.051 0.50 28.56 156 PRO A N 1
ATOM 1365 C CA A PRO A 1 159 ? 99.541 -15.431 39.003 0.50 26.75 156 PRO A CA 1
ATOM 1366 C CA B PRO A 1 159 ? 99.408 -16.809 39.311 0.50 30.28 156 PRO A CA 1
ATOM 1367 C C A PRO A 1 159 ? 100.701 -14.479 39.315 0.50 27.70 156 PRO A C 1
ATOM 1368 C C B PRO A 1 159 ? 100.859 -16.311 39.229 0.50 32.63 156 PRO A C 1
ATOM 1369 O O A PRO A 1 159 ? 101.033 -14.300 40.494 0.50 28.27 156 PRO A O 1
ATOM 1370 O O B PRO A 1 159 ? 101.407 -15.860 40.235 0.50 37.51 156 PRO A O 1
ATOM 1377 N N A TRP A 1 160 ? 101.288 -13.877 38.271 0.50 27.35 157 TRP A N 1
ATOM 1378 N N B TRP A 1 160 ? 101.463 -16.383 38.037 0.50 33.60 157 TRP A N 1
ATOM 1379 C CA A TRP A 1 160 ? 102.395 -12.944 38.503 0.50 28.43 157 TRP A CA 1
ATOM 1380 C CA B TRP A 1 160 ? 102.872 -15.983 37.882 0.50 34.64 157 TRP A CA 1
ATOM 1381 C C A TRP A 1 160 ? 101.872 -11.601 39.036 0.50 28.78 157 TRP A C 1
ATOM 1382 C C B TRP A 1 160 ? 103.003 -14.455 37.920 0.50 37.28 157 TRP A C 1
ATOM 1383 O O A TRP A 1 160 ? 102.662 -10.695 39.304 0.50 29.76 157 TRP A O 1
ATOM 1384 O O B TRP A 1 160 ? 104.111 -13.936 37.881 0.50 39.51 157 TRP A O 1
ATOM 1405 N N A LEU A 1 161 ? 100.547 -11.467 39.183 0.50 27.96 158 LEU A N 1
ATOM 1406 N N B LEU A 1 161 ? 101.868 -13.748 37.966 0.50 38.28 158 LEU A N 1
ATOM 1407 C CA A LEU A 1 161 ? 99.982 -10.256 39.812 0.50 28.65 158 LEU A CA 1
ATOM 1408 C CA B LEU A 1 161 ? 101.889 -12.273 38.068 0.50 39.28 158 LEU A CA 1
ATOM 1409 C C A LEU A 1 161 ? 99.812 -10.521 41.310 0.50 29.06 158 LEU A C 1
ATOM 1410 C C B LEU A 1 161 ? 101.437 -11.858 39.470 0.50 38.61 158 LEU A C 1
ATOM 1411 O O A LEU A 1 161 ? 99.521 -9.608 42.094 0.50 30.62 158 LEU A O 1
ATOM 1412 O O B LEU A 1 161 ? 101.493 -10.686 39.826 0.50 41.69 158 LEU A O 1
ATOM 1421 N N A ASP A 1 162 ? 100.000 -11.790 41.681 0.50 28.32 159 ASP A N 1
ATOM 1422 N N B ASP A 1 162 ? 100.976 -12.842 40.245 0.50 37.73 159 ASP A N 1
ATOM 1423 C CA A ASP A 1 162 ? 99.725 -12.289 43.026 0.50 28.61 159 ASP A CA 1
ATOM 1424 C CA B ASP A 1 162 ? 100.454 -12.617 41.586 0.50 36.90 159 ASP A CA 1
ATOM 1425 C C A ASP A 1 162 ? 101.040 -12.469 43.798 0.50 29.97 159 ASP A C 1
ATOM 1426 C C B ASP A 1 162 ? 101.630 -12.502 42.563 0.50 38.65 159 ASP A C 1
ATOM 1427 O O A ASP A 1 162 ? 101.787 -13.428 43.580 0.50 29.10 159 ASP A O 1
ATOM 1428 O O B ASP A 1 162 ? 102.376 -13.458 42.763 0.50 39.27 159 ASP A O 1
ATOM 1437 N N A GLN A 1 163 ? 101.278 -11.552 44.744 0.50 31.31 160 GLN A N 1
ATOM 1438 N N B GLN A 1 163 ? 101.775 -11.324 43.180 0.50 40.91 160 GLN A N 1
ATOM 1439 C CA A GLN A 1 163 ? 102.502 -11.545 45.531 0.50 33.38 160 GLN A CA 1
ATOM 1440 C CA B GLN A 1 163 ? 102.902 -11.079 44.088 0.50 43.99 160 GLN A CA 1
ATOM 1441 C C A GLN A 1 163 ? 102.658 -12.873 46.287 0.50 33.56 160 GLN A C 1
ATOM 1442 C C B GLN A 1 163 ? 102.923 -12.131 45.205 0.50 42.96 160 GLN A C 1
ATOM 1443 O O A GLN A 1 163 ? 103.768 -13.290 46.583 0.50 33.13 160 GLN A O 1
ATOM 1444 O O B GLN A 1 163 ? 103.986 -12.455 45.731 0.50 43.30 160 GLN A O 1
ATOM 1455 N N A THR A 1 164 ? 101.548 -13.537 46.611 0.50 33.35 161 THR A N 1
ATOM 1456 N N B THR A 1 164 ? 101.752 -12.676 45.543 0.50 40.89 161 THR A N 1
ATOM 1457 C CA A THR A 1 164 ? 101.692 -14.809 47.312 0.50 34.35 161 THR A CA 1
ATOM 1458 C CA B THR A 1 164 ? 101.658 -13.676 46.608 0.50 40.66 161 THR A CA 1
ATOM 1459 C C A THR A 1 164 ? 102.379 -15.808 46.367 0.50 34.67 161 THR A C 1
ATOM 1460 C C B THR A 1 164 ? 102.299 -14.996 46.148 0.50 39.67 161 THR A C 1
ATOM 1461 O O A THR A 1 164 ? 103.185 -16.630 46.797 0.50 35.63 161 THR A O 1
ATOM 1462 O O B THR A 1 164 ? 103.104 -15.580 46.866 0.50 40.75 161 THR A O 1
ATOM 1469 N N A PHE A 1 165 ? 102.072 -15.695 45.069 0.50 34.70 162 PHE A N 1
ATOM 1470 N N B PHE A 1 165 ? 101.905 -15.467 44.958 0.50 37.24 162 PHE A N 1
ATOM 1471 C CA A PHE A 1 165 ? 102.629 -16.571 44.031 0.50 34.04 162 PHE A CA 1
ATOM 1472 C CA B PHE A 1 165 ? 102.476 -16.678 44.355 0.50 35.02 162 PHE A CA 1
ATOM 1473 C C A PHE A 1 165 ? 104.111 -16.246 43.771 0.50 35.36 162 PHE A C 1
ATOM 1474 C C B PHE A 1 165 ? 103.979 -16.478 44.136 0.50 37.32 162 PHE A C 1
ATOM 1475 O O A PHE A 1 165 ? 104.936 -17.157 43.697 0.50 34.20 162 PHE A O 1
ATOM 1476 O O B PHE A 1 165 ? 104.798 -17.364 44.384 0.50 37.83 162 PHE A O 1
ATOM 1491 N N A ILE A 1 166 ? 104.442 -14.957 43.622 0.70 36.53 163 ILE A N 1
ATOM 1492 N N B ILE A 1 166 ? 104.318 -15.281 43.644 0.30 38.00 163 ILE A N 1
ATOM 1493 C CA A ILE A 1 166 ? 105.829 -14.558 43.358 0.70 39.55 163 ILE A CA 1
ATOM 1494 C CA B ILE A 1 166 ? 105.697 -14.907 43.378 0.30 39.99 163 ILE A CA 1
ATOM 1495 C C A ILE A 1 166 ? 106.716 -14.922 44.559 0.70 42.63 163 ILE A C 1
ATOM 1496 C C B ILE A 1 166 ? 106.557 -15.309 44.578 0.30 43.00 163 ILE A C 1
ATOM 1497 O O A ILE A 1 166 ? 107.855 -15.297 44.382 0.70 43.28 163 ILE A O 1
ATOM 1498 O O B ILE A 1 166 ? 107.546 -16.020 44.425 0.30 43.27 163 ILE A O 1
ATOM 1507 N N . ASP A 1 167 ? 106.156 -14.854 45.769 1.00 44.69 164 ASP A N 1
ATOM 1508 C CA . ASP A 1 167 ? 106.913 -15.124 46.995 1.00 50.95 164 ASP A CA 1
ATOM 1509 C C . ASP A 1 167 ? 107.238 -16.621 47.152 1.00 52.46 164 ASP A C 1
ATOM 1510 O O . ASP A 1 167 ? 108.351 -16.949 47.549 1.00 59.70 164 ASP A O 1
ATOM 1515 N N A GLU A 1 168 ? 106.298 -17.515 46.828 0.50 54.73 165 GLU A N 1
ATOM 1516 N N B GLU A 1 168 ? 106.278 -17.491 46.805 0.50 53.00 165 GLU A N 1
ATOM 1517 C CA A GLU A 1 168 ? 106.601 -18.952 46.962 0.50 53.51 165 GLU A CA 1
ATOM 1518 C CA B GLU A 1 168 ? 106.387 -18.948 47.029 0.50 50.63 165 GLU A CA 1
ATOM 1519 C C A GLU A 1 168 ? 107.239 -19.485 45.672 0.50 53.49 165 GLU A C 1
ATOM 1520 C C B GLU A 1 168 ? 106.877 -19.698 45.778 0.50 49.68 165 GLU A C 1
ATOM 1521 O O A GLU A 1 168 ? 108.330 -20.037 45.715 0.50 56.35 165 GLU A O 1
ATOM 1522 O O B GLU A 1 168 ? 107.460 -20.777 45.899 0.50 48.85 165 GLU A O 1
ATOM 1533 N N A LEU A 1 169 ? 106.565 -19.301 44.531 0.50 52.85 166 LEU A N 1
ATOM 1534 N N B LEU A 1 169 ? 106.606 -19.156 44.584 0.50 50.72 166 LEU A N 1
ATOM 1535 C CA A LEU A 1 169 ? 107.062 -19.849 43.264 0.50 51.54 166 LEU A CA 1
ATOM 1536 C CA B LEU A 1 169 ? 107.033 -19.796 43.323 0.50 50.39 166 LEU A CA 1
ATOM 1537 C C A LEU A 1 169 ? 107.674 -18.743 42.393 0.50 53.44 166 LEU A C 1
ATOM 1538 C C B LEU A 1 169 ? 107.675 -18.749 42.405 0.50 52.64 166 LEU A C 1
ATOM 1539 O O A LEU A 1 169 ? 107.388 -18.675 41.198 0.50 56.18 166 LEU A O 1
ATOM 1540 O O B LEU A 1 169 ? 107.423 -18.737 41.200 0.50 54.99 166 LEU A O 1
ATOM 1549 N N . GLY A 1 170 ? 108.530 -17.904 42.987 1.00 54.37 167 GLY A N 1
ATOM 1550 C CA . GLY A 1 170 ? 109.172 -16.792 42.250 1.00 55.64 167 GLY A CA 1
ATOM 1551 C C . GLY A 1 170 ? 110.229 -17.209 41.234 1.00 55.36 167 GLY A C 1
ATOM 1552 O O . GLY A 1 170 ? 110.808 -16.337 40.567 1.00 59.27 167 GLY A O 1
ATOM 1553 N N . GLY A 1 171 ? 110.507 -18.511 41.112 1.00 49.39 168 GLY A N 1
ATOM 1554 C CA . GLY A 1 171 ? 111.517 -18.956 40.154 1.00 47.70 168 GLY A CA 1
ATOM 1555 C C . GLY A 1 171 ? 111.531 -20.462 40.002 1.00 46.13 168 GLY A C 1
ATOM 1556 O O . GLY A 1 171 ? 110.855 -21.168 40.737 1.00 44.18 168 GLY A O 1
ATOM 1557 N N . ARG A 1 172 ? 112.332 -20.952 39.051 1.00 45.12 169 ARG A N 1
ATOM 1558 C CA . ARG A 1 172 ? 112.387 -22.393 38.766 1.00 43.87 169 ARG A CA 1
ATOM 1559 C C . ARG A 1 172 ? 112.890 -23.189 39.981 1.00 43.46 169 ARG A C 1
ATOM 1560 O O . ARG A 1 172 ? 112.377 -24.263 40.256 1.00 41.69 169 ARG A O 1
ATOM 1568 N N . ALA A 1 173 ? 113.912 -22.682 40.685 1.00 43.46 170 ALA A N 1
ATOM 1569 C CA . ALA A 1 173 ? 114.425 -23.421 41.847 1.00 45.33 170 ALA A CA 1
ATOM 1570 C C . ALA A 1 173 ? 113.331 -23.565 42.915 1.00 43.63 170 ALA A C 1
ATOM 1571 O O . ALA A 1 173 ? 113.168 -24.635 43.519 1.00 44.11 170 ALA A O 1
ATOM 1573 N N . GLU A 1 174 ? 112.588 -22.472 43.133 1.00 44.04 171 GLU A N 1
ATOM 1574 C CA . GLU A 1 174 ? 111.530 -22.416 44.132 1.00 43.99 171 GLU A CA 1
ATOM 1575 C C . GLU A 1 174 ? 110.363 -23.331 43.733 1.00 40.30 171 GLU A C 1
ATOM 1576 O O . GLU A 1 174 ? 109.750 -23.983 44.588 1.00 41.34 171 GLU A O 1
ATOM 1582 N N A MET A 1 175 ? 110.056 -23.359 42.435 0.50 39.22 172 MET A N 1
ATOM 1583 N N B MET A 1 175 ? 110.072 -23.391 42.428 0.50 38.96 172 MET A N 1
ATOM 1584 C CA A MET A 1 175 ? 108.983 -24.203 41.931 0.50 35.98 172 MET A CA 1
ATOM 1585 C CA B MET A 1 175 ? 108.949 -24.197 41.913 0.50 35.41 172 MET A CA 1
ATOM 1586 C C A MET A 1 175 ? 109.325 -25.678 42.146 0.50 37.73 172 MET A C 1
ATOM 1587 C C B MET A 1 175 ? 109.268 -25.702 41.963 0.50 37.11 172 MET A C 1
ATOM 1588 O O A MET A 1 175 ? 108.511 -26.443 42.667 0.50 37.33 172 MET A O 1
ATOM 1589 O O B MET A 1 175 ? 108.365 -26.520 42.184 0.50 35.68 172 MET A O 1
ATOM 1598 N N . SER A 1 176 ? 110.539 -26.063 41.739 1.00 39.89 173 SER A N 1
ATOM 1599 C CA . SER A 1 176 ? 110.972 -27.463 41.831 1.00 42.52 173 SER A CA 1
ATOM 1600 C C . SER A 1 176 ? 110.962 -27.925 43.296 1.00 44.51 173 SER A C 1
ATOM 1601 O O . SER A 1 176 ? 110.604 -29.062 43.589 1.00 44.10 173 SER A O 1
ATOM 1604 N N . GLU A 1 177 ? 111.367 -27.024 44.199 1.00 45.51 174 GLU A N 1
ATOM 1605 C CA . GLU A 1 177 ? 111.385 -27.292 45.632 1.00 48.81 174 GLU A CA 1
ATOM 1606 C C . GLU A 1 177 ? 109.946 -27.475 46.129 1.00 46.08 174 GLU A C 1
ATOM 1607 O O . GLU A 1 177 ? 109.659 -28.379 46.899 1.00 46.21 174 GLU A O 1
ATOM 1613 N N . TYR A 1 178 ? 109.050 -26.602 45.663 1.00 41.75 175 TYR A N 1
ATOM 1614 C CA . TYR A 1 178 ? 107.645 -26.650 46.066 1.00 41.60 175 TYR A CA 1
ATOM 1615 C C . TYR A 1 178 ? 107.049 -28.023 45.733 1.00 39.68 175 TYR A C 1
ATOM 1616 O O . TYR A 1 178 ? 106.340 -28.610 46.548 1.00 43.13 175 TYR A O 1
ATOM 1625 N N A MET A 1 179 ? 107.342 -28.501 44.515 0.50 39.71 176 MET A N 1
ATOM 1626 N N B MET A 1 179 ? 107.347 -28.533 44.539 0.50 39.45 176 MET A N 1
ATOM 1627 C CA A MET A 1 179 ? 106.884 -29.809 44.036 0.50 39.38 176 MET A CA 1
ATOM 1628 C CA B MET A 1 179 ? 106.809 -29.824 44.136 0.50 38.89 176 MET A CA 1
ATOM 1629 C C A MET A 1 179 ? 107.455 -30.912 44.941 0.50 41.83 176 MET A C 1
ATOM 1630 C C B MET A 1 179 ? 107.462 -30.953 44.944 0.50 41.59 176 MET A C 1
ATOM 1631 O O A MET A 1 179 ? 106.749 -31.856 45.313 0.50 40.26 176 MET A O 1
ATOM 1632 O O B MET A 1 179 ? 106.815 -31.963 45.246 0.50 40.10 176 MET A O 1
ATOM 1641 N N . ARG A 1 180 ? 108.743 -30.776 45.285 1.00 43.55 177 ARG A N 1
ATOM 1642 C CA . ARG A 1 180 ? 109.466 -31.777 46.094 1.00 48.43 177 ARG A CA 1
ATOM 1643 C C . ARG A 1 180 ? 108.785 -31.940 47.462 1.00 51.03 177 ARG A C 1
ATOM 1644 O O . ARG A 1 180 ? 108.489 -33.058 47.881 1.00 52.57 177 ARG A O 1
ATOM 1652 N N . GLN A 1 181 ? 108.528 -30.814 48.137 1.00 51.64 178 GLN A N 1
ATOM 1653 C CA . GLN A 1 181 ? 107.864 -30.795 49.447 1.00 53.78 178 GLN A CA 1
ATOM 1654 C C . GLN A 1 181 ? 106.485 -31.464 49.386 1.00 50.66 178 GLN A C 1
ATOM 1655 O O . GLN A 1 181 ? 106.004 -31.949 50.398 1.00 50.77 178 GLN A O 1
ATOM 1661 N N . ALA A 1 182 ? 105.857 -31.473 48.201 1.00 48.08 179 ALA A N 1
ATOM 1662 C CA . ALA A 1 182 ? 104.523 -32.083 48.028 1.00 45.76 179 ALA A CA 1
ATOM 1663 C C . ALA A 1 182 ? 104.656 -33.575 47.693 1.00 45.55 179 ALA A C 1
ATOM 1664 O O . ALA A 1 182 ? 103.657 -34.289 47.592 1.00 46.41 179 ALA A O 1
ATOM 1666 N N . GLY A 1 183 ? 105.897 -34.025 47.501 1.00 44.38 180 GLY A N 1
ATOM 1667 C CA . GLY A 1 183 ? 106.189 -35.425 47.250 1.00 45.63 180 GLY A CA 1
ATOM 1668 C C . GLY A 1 183 ? 106.319 -35.762 45.778 1.00 44.01 180 GLY A C 1
ATOM 1669 O O . GLY A 1 183 ? 106.237 -36.933 45.421 1.00 47.54 180 GLY A O 1
ATOM 1670 N N . PHE A 1 184 ? 106.536 -34.744 44.933 1.00 41.35 181 PHE A N 1
ATOM 1671 C CA . PHE A 1 184 ? 106.701 -34.961 43.513 1.00 41.46 181 PHE A CA 1
ATOM 1672 C C . PHE A 1 184 ? 108.133 -34.587 43.112 1.00 45.11 181 PHE A C 1
ATOM 1673 O O . PHE A 1 184 ? 108.580 -33.464 43.362 1.00 46.11 181 PHE A O 1
ATOM 1681 N N . ASP A 1 185 ? 108.845 -35.538 42.505 1.00 50.54 182 ASP A N 1
ATOM 1682 C CA . ASP A 1 185 ? 110.203 -35.271 42.040 1.00 54.16 182 ASP A CA 1
ATOM 1683 C C . ASP A 1 185 ? 110.126 -34.817 40.580 1.00 52.28 182 ASP A C 1
ATOM 1684 O O . ASP A 1 185 ? 110.180 -35.636 39.668 1.00 56.96 182 ASP A O 1
ATOM 1689 N N . TYR A 1 186 ? 109.992 -33.506 40.377 1.00 48.19 183 TYR A N 1
ATOM 1690 C CA . TYR A 1 186 ? 109.861 -32.998 39.031 1.00 47.39 183 TYR A CA 1
ATOM 1691 C C . TYR A 1 186 ? 111.198 -33.151 38.292 1.00 47.92 183 TYR A C 1
ATOM 1692 O O . TYR A 1 186 ? 112.221 -32.678 38.760 1.00 48.50 183 TYR A O 1
ATOM 1701 N N . LYS A 1 187 ? 111.162 -33.828 37.140 1.00 49.07 184 LYS A N 1
ATOM 1702 C CA . LYS A 1 187 ? 112.360 -34.017 36.329 1.00 52.17 184 LYS A CA 1
ATOM 1703 C C . LYS A 1 187 ? 112.406 -32.919 35.258 1.00 50.80 184 LYS A C 1
ATOM 1704 O O . LYS A 1 187 ? 111.667 -32.965 34.274 1.00 47.64 184 LYS A O 1
ATOM 1710 N N . MET A 1 188 ? 113.272 -31.928 35.492 1.00 41.69 185 MET A N 1
ATOM 1711 C CA . MET A 1 188 ? 113.415 -30.793 34.600 1.00 45.05 185 MET A CA 1
ATOM 1712 C C . MET A 1 188 ? 114.084 -31.221 33.290 1.00 43.80 185 MET A C 1
ATOM 1713 O O . MET A 1 188 ? 114.910 -32.138 33.259 1.00 43.90 185 MET A O 1
ATOM 1718 N N A SER A 1 189 ? 113.712 -30.531 32.210 0.50 42.74 186 SER A N 1
ATOM 1719 N N B SER A 1 189 ? 113.705 -30.547 32.204 0.50 41.74 186 SER A N 1
ATOM 1720 C CA A SER A 1 189 ? 114.331 -30.736 30.922 0.50 42.06 186 SER A CA 1
ATOM 1721 C CA B SER A 1 189 ? 114.339 -30.769 30.925 0.50 40.54 186 SER A CA 1
ATOM 1722 C C A SER A 1 189 ? 115.761 -30.187 30.994 0.50 40.11 186 SER A C 1
ATOM 1723 C C B SER A 1 189 ? 115.757 -30.190 30.990 0.50 39.28 186 SER A C 1
ATOM 1724 O O A SER A 1 189 ? 116.060 -29.354 31.853 0.50 39.10 186 SER A O 1
ATOM 1725 O O B SER A 1 189 ? 116.041 -29.338 31.836 0.50 38.34 186 SER A O 1
ATOM 1730 N N . ALA A 1 190 ? 116.636 -30.660 30.102 1.00 37.70 187 ALA A N 1
ATOM 1731 C CA . ALA A 1 190 ? 118.021 -30.159 30.059 1.00 38.65 187 ALA A CA 1
ATOM 1732 C C . ALA A 1 190 ? 117.995 -28.667 29.685 1.00 36.36 187 ALA A C 1
ATOM 1733 O O . ALA A 1 190 ? 117.212 -28.256 28.834 1.00 36.20 187 ALA A O 1
ATOM 1735 N N . GLU A 1 191 ? 118.834 -27.863 30.349 1.00 36.24 188 GLU A N 1
ATOM 1736 C CA . GLU A 1 191 ? 118.874 -26.425 30.072 1.00 38.82 188 GLU A CA 1
ATOM 1737 C C . GLU A 1 191 ? 119.358 -26.169 28.639 1.00 37.24 188 GLU A C 1
ATOM 1738 O O . GLU A 1 191 ? 120.246 -26.851 28.132 1.00 34.95 188 GLU A O 1
ATOM 1744 N N . LYS A 1 192 ? 118.762 -25.151 28.012 1.00 33.90 189 LYS A N 1
ATOM 1745 C CA . LYS A 1 192 ? 119.097 -24.740 26.651 1.00 34.11 189 LYS A CA 1
ATOM 1746 C C . LYS A 1 192 ? 119.525 -23.271 26.700 1.00 31.95 189 LYS A C 1
ATOM 1747 O O . LYS A 1 192 ? 119.235 -22.570 27.675 1.00 30.66 189 LYS A O 1
ATOM 1753 N N . ALA A 1 193 ? 120.179 -22.814 25.631 1.00 27.65 190 ALA A N 1
ATOM 1754 C CA . ALA A 1 193 ? 120.624 -21.430 25.538 1.00 28.44 190 ALA A CA 1
ATOM 1755 C C . ALA A 1 193 ? 119.542 -20.531 24.905 1.00 26.56 190 ALA A C 1
ATOM 1756 O O . ALA A 1 193 ? 119.846 -19.427 24.477 1.00 25.29 190 ALA A O 1
ATOM 1758 N N . TYR A 1 194 ? 118.293 -21.008 24.860 1.00 22.78 191 TYR A N 1
ATOM 1759 C CA . TYR A 1 194 ? 117.163 -20.283 24.310 1.00 23.02 191 TYR A CA 1
ATOM 1760 C C . TYR A 1 194 ? 115.875 -20.992 24.729 1.00 21.46 191 TYR A C 1
ATOM 1761 O O . TYR A 1 194 ? 115.929 -22.104 25.270 1.00 24.75 191 TYR A O 1
ATOM 1770 N N A SER A 1 195 ? 114.741 -20.334 24.446 0.50 22.03 192 SER A N 1
ATOM 1771 N N B SER A 1 195 ? 114.744 -20.332 24.523 0.50 21.50 192 SER A N 1
ATOM 1772 C CA A SER A 1 195 ? 113.362 -20.764 24.766 0.50 22.35 192 SER A CA 1
ATOM 1773 C CA B SER A 1 195 ? 113.472 -20.934 24.791 0.50 21.73 192 SER A CA 1
ATOM 1774 C C A SER A 1 195 ? 112.590 -21.127 23.489 0.50 22.38 192 SER A C 1
ATOM 1775 C C B SER A 1 195 ? 112.861 -21.349 23.455 0.50 22.37 192 SER A C 1
ATOM 1776 O O A SER A 1 195 ? 112.531 -20.339 22.548 0.50 18.97 192 SER A O 1
ATOM 1777 O O B SER A 1 195 ? 113.261 -20.843 22.408 0.50 21.70 192 SER A O 1
ATOM 1782 N N . THR A 1 196 ? 111.905 -22.273 23.518 1.00 22.02 193 THR A N 1
ATOM 1783 C CA . THR A 1 196 ? 111.230 -22.796 22.332 1.00 22.53 193 THR A CA 1
ATOM 1784 C C . THR A 1 196 ? 109.730 -22.959 22.574 1.00 23.83 193 THR A C 1
ATOM 1785 O O . THR A 1 196 ? 109.319 -23.418 23.665 1.00 27.11 193 THR A O 1
ATOM 1789 N N A ASP A 1 197 ? 108.918 -22.552 21.585 0.60 24.18 194 ASP A N 1
ATOM 1790 N N B ASP A 1 197 ? 108.947 -22.536 21.578 0.40 23.32 194 ASP A N 1
ATOM 1791 C CA A ASP A 1 197 ? 107.462 -22.777 21.539 0.60 23.99 194 ASP A CA 1
ATOM 1792 C CA B ASP A 1 197 ? 107.532 -22.784 21.476 0.40 22.52 194 ASP A CA 1
ATOM 1793 C C A ASP A 1 197 ? 107.172 -23.461 20.196 0.60 23.01 194 ASP A C 1
ATOM 1794 C C B ASP A 1 197 ? 107.376 -23.659 20.225 0.40 21.41 194 ASP A C 1
ATOM 1795 O O A ASP A 1 197 ? 107.675 -23.021 19.175 0.60 22.28 194 ASP A O 1
ATOM 1796 O O B ASP A 1 197 ? 108.225 -23.598 19.324 0.40 17.63 194 ASP A O 1
ATOM 1805 N N . SER A 1 198 ? 106.360 -24.522 20.202 1.00 21.08 195 SER A N 1
ATOM 1806 C CA . SER A 1 198 ? 106.160 -25.307 18.986 1.00 20.87 195 SER A CA 1
ATOM 1807 C C . SER A 1 198 ? 104.742 -25.855 18.866 1.00 20.31 195 SER A C 1
ATOM 1808 O O . SER A 1 198 ? 103.975 -25.916 19.823 1.00 21.53 195 SER A O 1
ATOM 1811 N N . ASN A 1 199 ? 104.407 -26.209 17.623 1.00 17.69 196 ASN A N 1
ATOM 1812 C CA . ASN A 1 199 ? 103.154 -26.898 17.262 1.00 17.48 196 ASN A CA 1
ATOM 1813 C C . ASN A 1 199 ? 103.464 -27.598 15.934 1.00 17.77 196 ASN A C 1
ATOM 1814 O O . ASN A 1 199 ? 104.564 -27.470 15.413 1.00 18.15 196 ASN A O 1
ATOM 1819 N N A MET A 1 200 ? 102.477 -28.309 15.397 0.60 17.02 197 MET A N 1
ATOM 1820 N N B MET A 1 200 ? 102.518 -28.348 15.362 0.40 18.06 197 MET A N 1
ATOM 1821 C CA A MET A 1 200 ? 102.693 -29.051 14.155 0.60 16.78 197 MET A CA 1
ATOM 1822 C CA B MET A 1 200 ? 102.900 -29.082 14.122 0.40 18.15 197 MET A CA 1
ATOM 1823 C C A MET A 1 200 ? 103.118 -28.112 13.011 0.60 17.28 197 MET A C 1
ATOM 1824 C C B MET A 1 200 ? 103.025 -28.134 12.908 0.40 18.11 197 MET A C 1
ATOM 1825 O O A MET A 1 200 ? 103.801 -28.541 12.098 0.60 16.13 197 MET A O 1
ATOM 1826 O O B MET A 1 200 ? 103.400 -28.584 11.827 0.40 17.49 197 MET A O 1
ATOM 1835 N N . LEU A 1 201 ? 102.701 -26.840 13.067 1.00 16.21 198 LEU A N 1
ATOM 1836 C CA . LEU A 1 201 ? 102.965 -25.886 11.961 1.00 16.95 198 LEU A CA 1
ATOM 1837 C C . LEU A 1 201 ? 104.409 -25.392 11.993 1.00 16.92 198 LEU A C 1
ATOM 1838 O O . LEU A 1 201 ? 104.982 -25.087 10.932 1.00 16.11 198 LEU A O 1
ATOM 1843 N N . GLY A 1 202 ? 104.981 -25.245 13.195 1.00 15.37 199 GLY A N 1
ATOM 1844 C CA . GLY A 1 202 ? 106.326 -24.667 13.262 1.00 16.75 199 GLY A CA 1
ATOM 1845 C C . GLY A 1 202 ? 106.832 -24.552 14.685 1.00 17.10 199 GLY A C 1
ATOM 1846 O O . GLY A 1 202 ? 106.096 -24.799 15.653 1.00 18.14 199 GLY A O 1
ATOM 1847 N N . ALA A 1 203 ? 108.091 -24.137 14.809 1.00 16.59 200 ALA A N 1
ATOM 1848 C CA . ALA A 1 203 ? 108.705 -23.946 16.091 1.00 16.82 200 ALA A CA 1
ATOM 1849 C C . ALA A 1 203 ? 109.439 -22.618 16.086 1.00 17.31 200 ALA A C 1
ATOM 1850 O O . ALA A 1 203 ? 110.007 -22.205 15.059 1.00 18.07 200 ALA A O 1
ATOM 1852 N N . THR A 1 204 ? 109.444 -21.972 17.248 1.00 18.63 201 THR A N 1
ATOM 1853 C CA . THR A 1 204 ? 110.112 -20.708 17.395 1.00 19.94 201 THR A CA 1
ATOM 1854 C C . THR A 1 204 ? 111.127 -20.818 18.534 1.00 19.85 201 THR A C 1
ATOM 1855 O O . THR A 1 204 ? 110.853 -21.466 19.557 1.00 22.39 201 THR A O 1
ATOM 1859 N N . HIS A 1 205 ? 112.288 -20.191 18.347 1.00 17.70 202 HIS A N 1
ATOM 1860 C CA . HIS A 1 205 ? 113.385 -20.217 19.292 1.00 18.13 202 HIS A CA 1
ATOM 1861 C C . HIS A 1 205 ? 113.765 -18.757 19.551 1.00 19.78 202 HIS A C 1
ATOM 1862 O O . HIS A 1 205 ? 113.995 -18.004 18.608 1.00 18.95 202 HIS A O 1
ATOM 1869 N N . GLU A 1 206 ? 113.811 -18.375 20.828 1.00 19.99 203 GLU A N 1
ATOM 1870 C CA . GLU A 1 206 ? 114.042 -16.982 21.178 1.00 20.64 203 GLU A CA 1
ATOM 1871 C C . GLU A 1 206 ? 114.570 -16.880 22.605 1.00 21.55 203 GLU A C 1
ATOM 1872 O O . GLU A 1 206 ? 114.644 -17.875 23.325 1.00 20.48 203 GLU A O 1
ATOM 1878 N N . ALA A 1 207 ? 114.980 -15.663 22.962 1.00 20.84 204 ALA A N 1
ATOM 1879 C CA . ALA A 1 207 ? 115.420 -15.353 24.347 1.00 21.14 204 ALA A CA 1
ATOM 1880 C C . ALA A 1 207 ? 116.787 -15.951 24.673 1.00 20.30 204 ALA A C 1
ATOM 1881 O O . ALA A 1 207 ? 117.450 -16.608 23.858 1.00 19.79 204 ALA A O 1
ATOM 1883 N N . LYS A 1 208 ? 117.212 -15.684 25.911 1.00 22.14 205 LYS A N 1
ATOM 1884 C CA . LYS A 1 208 ? 118.479 -16.113 26.413 1.00 23.56 205 LYS A CA 1
ATOM 1885 C C . LYS A 1 208 ? 119.577 -15.725 25.411 1.00 22.80 205 LYS A C 1
ATOM 1886 O O . LYS A 1 208 ? 119.699 -14.528 25.085 1.00 22.07 205 LYS A O 1
ATOM 1892 N N . ASP A 1 209 ? 120.400 -16.686 24.974 1.00 21.38 206 ASP A N 1
ATOM 1893 C CA . ASP A 1 209 ? 121.545 -16.321 24.126 1.00 22.64 206 ASP A CA 1
ATOM 1894 C C . ASP A 1 209 ? 121.101 -15.762 22.764 1.00 21.58 206 ASP A C 1
ATOM 1895 O O . ASP A 1 209 ? 121.889 -15.091 22.108 1.00 20.82 206 ASP A O 1
ATOM 1900 N N . LEU A 1 210 ? 119.865 -16.063 22.343 1.00 20.38 207 LEU A N 1
ATOM 1901 C CA . LEU A 1 210 ? 119.390 -15.575 21.047 1.00 19.82 207 LEU A CA 1
ATOM 1902 C C . LEU A 1 210 ? 119.000 -14.103 21.137 1.00 19.14 207 LEU A C 1
ATOM 1903 O O . LEU A 1 210 ? 118.633 -13.492 20.111 1.00 19.05 207 LEU A O 1
ATOM 1908 N N . GLU A 1 211 ? 119.089 -13.525 22.337 1.00 19.48 208 GLU A N 1
ATOM 1909 C CA . GLU A 1 211 ? 118.846 -12.097 22.429 1.00 20.44 208 GLU A CA 1
ATOM 1910 C C . GLU A 1 211 ? 120.011 -11.335 21.791 1.00 20.85 208 GLU A C 1
ATOM 1911 O O . GLU A 1 211 ? 119.827 -10.188 21.365 1.00 21.69 208 GLU A O 1
ATOM 1917 N N . LEU A 1 212 ? 121.189 -11.964 21.722 1.00 19.60 209 LEU A N 1
ATOM 1918 C CA . LEU A 1 212 ? 122.349 -11.281 21.163 1.00 20.77 209 LEU A CA 1
ATOM 1919 C C . LEU A 1 212 ? 122.367 -11.473 19.641 1.00 18.54 209 LEU A C 1
ATOM 1920 O O . LEU A 1 212 ? 122.286 -12.592 19.151 1.00 18.86 209 LEU A O 1
ATOM 1925 N N . LEU A 1 213 ? 122.472 -10.363 18.903 1.00 18.19 210 LEU A N 1
ATOM 1926 C CA . LEU A 1 213 ? 122.487 -10.460 17.441 1.00 16.32 210 LEU A CA 1
ATOM 1927 C C . LEU A 1 213 ? 123.788 -11.065 16.909 1.00 18.43 210 LEU A C 1
ATOM 1928 O O . LEU A 1 213 ? 123.840 -11.371 15.732 1.00 17.40 210 LEU A O 1
ATOM 1933 N N . SER A 1 214 ? 124.802 -11.223 17.777 1.00 18.25 211 SER A N 1
ATOM 1934 C CA . SER A 1 214 ? 126.033 -11.893 17.400 1.00 19.21 211 SER A CA 1
ATOM 1935 C C . SER A 1 214 ? 125.889 -13.412 17.479 1.00 19.92 211 SER A C 1
ATOM 1936 O O . SER A 1 214 ? 126.767 -14.134 17.018 1.00 21.86 211 SER A O 1
ATOM 1939 N N . ALA A 1 215 ? 124.792 -13.883 18.086 1.00 18.57 212 ALA A N 1
ATOM 1940 C CA . ALA A 1 215 ? 124.480 -15.289 18.064 1.00 19.79 212 ALA A CA 1
ATOM 1941 C C . ALA A 1 215 ? 123.388 -15.471 17.019 1.00 19.04 212 ALA A C 1
ATOM 1942 O O . ALA A 1 215 ? 122.801 -14.481 16.554 1.00 20.99 212 ALA A O 1
ATOM 1944 N N . GLY A 1 216 ? 123.124 -16.712 16.648 1.00 18.15 213 GLY A N 1
ATOM 1945 C CA . GLY A 1 216 ? 122.131 -16.962 15.626 1.00 18.29 213 GLY A CA 1
ATOM 1946 C C . GLY A 1 216 ? 121.826 -18.435 15.522 1.00 18.17 213 GLY A C 1
ATOM 1947 O O . GLY A 1 216 ? 121.955 -19.192 16.493 1.00 18.83 213 GLY A O 1
ATOM 1948 N N . ILE A 1 217 ? 121.448 -18.842 14.318 1.00 16.44 214 ILE A N 1
ATOM 1949 C CA . ILE A 1 217 ? 121.046 -20.213 14.064 1.00 16.98 214 ILE A CA 1
ATOM 1950 C C . ILE A 1 217 ? 122.160 -21.184 14.475 1.00 18.53 214 ILE A C 1
ATOM 1951 O O . ILE A 1 217 ? 121.871 -22.313 14.796 1.00 20.50 214 ILE A O 1
ATOM 1956 N N . ARG A 1 218 ? 123.416 -20.732 14.444 1.00 19.37 215 ARG A N 1
ATOM 1957 C CA . ARG A 1 218 ? 124.540 -21.631 14.751 1.00 19.99 215 ARG A CA 1
ATOM 1958 C C . ARG A 1 218 ? 124.408 -22.224 16.165 1.00 21.60 215 ARG A C 1
ATOM 1959 O O . ARG A 1 218 ? 125.033 -23.274 16.433 1.00 24.63 215 ARG A O 1
ATOM 1967 N N . ILE A 1 219 ? 123.645 -21.590 17.073 1.00 20.22 216 ILE A N 1
ATOM 1968 C CA . ILE A 1 219 ? 123.513 -22.120 18.469 1.00 21.13 216 ILE A CA 1
ATOM 1969 C C . ILE A 1 219 ? 122.247 -22.979 18.640 1.00 20.36 216 ILE A C 1
ATOM 1970 O O . ILE A 1 219 ? 122.048 -23.573 19.694 1.00 22.32 216 ILE A O 1
ATOM 1975 N N . VAL A 1 220 ? 121.409 -23.073 17.610 1.00 19.60 217 VAL A N 1
ATOM 1976 C CA . VAL A 1 220 ? 120.133 -23.776 17.744 1.00 19.25 217 VAL A CA 1
ATOM 1977 C C . VAL A 1 220 ? 120.231 -25.259 17.367 1.00 20.62 217 VAL A C 1
ATOM 1978 O O . VAL A 1 220 ? 120.905 -25.619 16.409 1.00 20.62 217 VAL A O 1
ATOM 1982 N N A GLN A 1 221 ? 119.587 -26.104 18.180 0.70 20.46 218 GLN A N 1
ATOM 1983 N N B GLN A 1 221 ? 119.550 -26.106 18.150 0.30 20.13 218 GLN A N 1
ATOM 1984 C CA A GLN A 1 221 ? 119.401 -27.501 17.827 0.70 23.00 218 GLN A CA 1
ATOM 1985 C CA B GLN A 1 221 ? 119.402 -27.530 17.843 0.30 21.00 218 GLN A CA 1
ATOM 1986 C C A GLN A 1 221 ? 117.973 -27.597 17.291 0.70 21.60 218 GLN A C 1
ATOM 1987 C C B GLN A 1 221 ? 117.981 -27.701 17.304 0.30 20.34 218 GLN A C 1
ATOM 1988 O O A GLN A 1 221 ? 117.004 -27.478 18.038 0.70 21.54 218 GLN A O 1
ATOM 1989 O O B GLN A 1 221 ? 117.032 -27.802 18.079 0.30 20.32 218 GLN A O 1
ATOM 2000 N N . PRO A 1 222 ? 117.781 -27.741 15.963 1.00 19.74 219 PRO A N 1
ATOM 2001 C CA . PRO A 1 222 ? 116.435 -27.730 15.393 1.00 18.76 219 PRO A CA 1
ATOM 2002 C C . PRO A 1 222 ? 115.629 -28.947 15.819 1.00 18.54 219 PRO A C 1
ATOM 2003 O O . PRO A 1 222 ? 116.211 -30.025 16.023 1.00 20.39 219 PRO A O 1
ATOM 2007 N N . ILE A 1 223 ? 114.314 -28.757 15.970 1.00 18.01 220 ILE A N 1
ATOM 2008 C CA . ILE A 1 223 ? 113.459 -29.857 16.444 1.00 19.10 220 ILE A CA 1
ATOM 2009 C C . ILE A 1 223 ? 112.498 -30.354 15.365 1.00 18.07 220 ILE A C 1
ATOM 2010 O O . ILE A 1 223 ? 111.803 -31.355 15.611 1.00 19.58 220 ILE A O 1
ATOM 2015 N N . MET A 1 224 ? 112.455 -29.696 14.202 1.00 17.41 221 MET A N 1
ATOM 2016 C CA . MET A 1 224 ? 111.583 -30.168 13.108 1.00 18.10 221 MET A CA 1
ATOM 2017 C C . MET A 1 224 ? 112.425 -30.536 11.878 1.00 18.88 221 MET A C 1
ATOM 2018 O O . MET A 1 224 ? 111.889 -30.828 10.807 1.00 20.06 221 MET A O 1
ATOM 2023 N N . GLY A 1 225 ? 113.745 -30.406 11.996 1.00 18.81 222 GLY A N 1
ATOM 2024 C CA . GLY A 1 225 ? 114.585 -30.729 10.879 1.00 19.28 222 GLY A CA 1
ATOM 2025 C C . GLY A 1 225 ? 116.037 -30.793 11.281 1.00 18.95 222 GLY A C 1
ATOM 2026 O O . GLY A 1 225 ? 116.370 -30.783 12.476 1.00 20.12 222 GLY A O 1
ATOM 2027 N N . VAL A 1 226 ? 116.907 -30.835 10.267 1.00 18.44 223 VAL A N 1
ATOM 2028 C CA . VAL A 1 226 ? 118.320 -31.027 10.520 1.00 19.22 223 VAL A CA 1
ATOM 2029 C C . VAL A 1 226 ? 119.094 -29.706 10.542 1.00 19.49 223 VAL A C 1
ATOM 2030 O O . VAL A 1 226 ? 118.628 -28.659 10.054 1.00 17.71 223 VAL A O 1
ATOM 2034 N N . ALA A 1 227 ? 120.310 -29.774 11.104 1.00 19.85 224 ALA A N 1
ATOM 2035 C CA . ALA A 1 227 ? 121.218 -28.625 11.195 1.00 19.53 224 ALA A CA 1
ATOM 2036 C C . ALA A 1 227 ? 122.021 -28.474 9.893 1.00 20.06 224 ALA A C 1
ATOM 2037 O O . ALA A 1 227 ? 123.213 -28.786 9.825 1.00 21.02 224 ALA A O 1
ATOM 2039 N N . PHE A 1 228 ? 121.375 -27.926 8.856 1.00 19.42 225 PHE A N 1
ATOM 2040 C CA . PHE A 1 228 ? 121.965 -27.825 7.511 1.00 19.29 225 PHE A CA 1
ATOM 2041 C C . PHE A 1 228 ? 123.176 -26.875 7.452 1.00 21.47 225 PHE A C 1
ATOM 2042 O O . PHE A 1 228 ? 123.955 -26.936 6.497 1.00 23.67 225 PHE A O 1
ATOM 2050 N N . TRP A 1 229 ? 123.310 -25.979 8.427 1.00 19.69 226 TRP A N 1
ATOM 2051 C CA . TRP A 1 229 ? 124.429 -25.008 8.492 1.00 20.30 226 TRP A CA 1
ATOM 2052 C C . TRP A 1 229 ? 125.710 -25.662 9.029 1.00 22.90 226 TRP A C 1
ATOM 2053 O O . TRP A 1 229 ? 126.720 -24.953 9.188 1.00 24.50 226 TRP A O 1
ATOM 2064 N N A GLN A 1 230 ? 125.642 -26.956 9.380 0.60 22.09 227 GLN A N 1
ATOM 2065 N N B GLN A 1 230 ? 125.646 -26.966 9.332 0.40 22.97 227 GLN A N 1
ATOM 2066 C CA A GLN A 1 230 ? 126.813 -27.724 9.807 0.60 23.15 227 GLN A CA 1
ATOM 2067 C CA B GLN A 1 230 ? 126.803 -27.721 9.789 0.40 24.39 227 GLN A CA 1
ATOM 2068 C C A GLN A 1 230 ? 127.268 -28.522 8.585 0.60 22.41 227 GLN A C 1
ATOM 2069 C C B GLN A 1 230 ? 127.274 -28.610 8.638 0.40 25.19 227 GLN A C 1
ATOM 2070 O O A GLN A 1 230 ? 126.583 -29.525 8.237 0.60 21.41 227 GLN A O 1
ATOM 2071 O O B GLN A 1 230 ? 126.473 -28.982 7.767 0.40 24.53 227 GLN A O 1
ATOM 2082 N N A ASP A 1 231 ? 128.396 -28.103 7.974 0.60 22.25 228 ASP A N 1
ATOM 2083 N N B ASP A 1 231 ? 128.571 -28.932 8.641 0.40 26.03 228 ASP A N 1
ATOM 2084 C CA A ASP A 1 231 ? 128.885 -28.700 6.691 0.60 22.98 228 ASP A CA 1
ATOM 2085 C CA B ASP A 1 231 ? 129.135 -29.810 7.634 0.40 28.96 228 ASP A CA 1
ATOM 2086 C C A ASP A 1 231 ? 129.188 -30.191 6.832 0.60 24.52 228 ASP A C 1
ATOM 2087 C C B ASP A 1 231 ? 129.028 -31.259 8.115 0.40 28.47 228 ASP A C 1
ATOM 2088 O O A ASP A 1 231 ? 129.319 -30.875 5.825 0.60 24.69 228 ASP A O 1
ATOM 2089 O O B ASP A 1 231 ? 129.167 -32.187 7.320 0.40 28.66 228 ASP A O 1
ATOM 2098 N N A SER A 1 232 ? 129.261 -30.675 8.072 0.60 22.80 229 SER A N 1
ATOM 2099 N N B SER A 1 232 ? 128.765 -31.438 9.417 0.40 26.31 229 SER A N 1
ATOM 2100 C CA A SER A 1 232 ? 129.540 -32.081 8.342 0.60 23.27 229 SER A CA 1
ATOM 2101 C CA B SER A 1 232 ? 128.705 -32.784 9.996 0.40 26.21 229 SER A CA 1
ATOM 2102 C C A SER A 1 232 ? 128.265 -32.925 8.212 0.60 21.81 229 SER A C 1
ATOM 2103 C C B SER A 1 232 ? 127.417 -33.504 9.573 0.40 24.99 229 SER A C 1
ATOM 2104 O O A SER A 1 232 ? 128.339 -34.136 8.094 0.60 23.56 229 SER A O 1
ATOM 2105 O O B SER A 1 232 ? 127.307 -34.718 9.739 0.40 23.37 229 SER A O 1
ATOM 2110 N N A VAL A 1 233 ? 127.099 -32.271 8.264 0.60 22.04 230 VAL A N 1
ATOM 2111 N N B VAL A 1 233 ? 126.484 -32.746 8.987 0.40 24.45 230 VAL A N 1
ATOM 2112 C CA A VAL A 1 233 ? 125.818 -32.983 8.240 0.60 22.15 230 VAL A CA 1
ATOM 2113 C CA B VAL A 1 233 ? 125.186 -33.261 8.574 0.40 24.77 230 VAL A CA 1
ATOM 2114 C C A VAL A 1 233 ? 125.511 -33.376 6.797 0.60 22.34 230 VAL A C 1
ATOM 2115 C C B VAL A 1 233 ? 125.120 -33.407 7.040 0.40 24.56 230 VAL A C 1
ATOM 2116 O O A VAL A 1 233 ? 125.558 -32.529 5.919 0.60 20.87 230 VAL A O 1
ATOM 2117 O O B VAL A 1 233 ? 125.040 -32.423 6.317 0.40 25.27 230 VAL A O 1
ATOM 2124 N N . GLN A 1 234 ? 125.187 -34.662 6.571 1.00 25.18 231 GLN A N 1
ATOM 2125 C CA . GLN A 1 234 ? 124.971 -35.068 5.188 1.00 25.61 231 GLN A CA 1
ATOM 2126 C C . GLN A 1 234 ? 123.481 -34.949 4.860 1.00 22.93 231 GLN A C 1
ATOM 2127 O O . GLN A 1 234 ? 122.635 -35.449 5.589 1.00 22.99 231 GLN A O 1
ATOM 2133 N N . ILE A 1 235 ? 123.191 -34.252 3.763 1.00 21.53 232 ILE A N 1
ATOM 2134 C CA . ILE A 1 235 ? 121.815 -34.083 3.293 1.00 20.88 232 ILE A CA 1
ATOM 2135 C C . ILE A 1 235 ? 121.744 -34.517 1.827 1.00 21.04 232 ILE A C 1
ATOM 2136 O O . ILE A 1 235 ? 122.271 -33.828 0.960 1.00 25.04 232 ILE A O 1
ATOM 2141 N N . LYS A 1 236 ? 120.970 -35.570 1.592 1.00 20.16 233 LYS A N 1
ATOM 2142 C CA . LYS A 1 236 ? 120.721 -36.120 0.234 1.00 21.87 233 LYS A CA 1
ATOM 2143 C C . LYS A 1 236 ? 119.751 -35.215 -0.520 1.00 20.63 233 LYS A C 1
ATOM 2144 O O . LYS A 1 236 ? 118.769 -34.795 0.071 1.00 20.30 233 LYS A O 1
ATOM 2150 N N . ALA A 1 237 ? 120.013 -34.928 -1.803 1.00 19.32 234 ALA A N 1
ATOM 2151 C CA . ALA A 1 237 ? 119.021 -34.231 -2.603 1.00 19.79 234 ALA A CA 1
ATOM 2152 C C . ALA A 1 237 ? 117.776 -35.115 -2.671 1.00 17.85 234 ALA A C 1
ATOM 2153 O O . ALA A 1 237 ? 117.864 -36.331 -2.577 1.00 17.49 234 ALA A O 1
ATOM 2155 N N . GLU A 1 238 ? 116.632 -34.477 -2.853 1.00 18.32 235 GLU A N 1
ATOM 2156 C CA . GLU A 1 238 ? 115.381 -35.176 -2.917 1.00 18.71 235 GLU A CA 1
ATOM 2157 C C . GLU A 1 238 ? 114.430 -34.413 -3.840 1.00 19.01 235 GLU A C 1
ATOM 2158 O O . GLU A 1 238 ? 114.367 -33.187 -3.785 1.00 19.54 235 GLU A O 1
ATOM 2164 N N . GLU A 1 239 ? 113.693 -35.148 -4.663 1.00 16.67 236 GLU A N 1
ATOM 2165 C CA . GLU A 1 239 ? 112.645 -34.554 -5.489 1.00 17.27 236 GLU A CA 1
ATOM 2166 C C . GLU A 1 239 ? 111.305 -34.764 -4.793 1.00 17.27 236 GLU A C 1
ATOM 2167 O O . GLU A 1 239 ? 111.046 -35.829 -4.226 1.00 18.89 236 GLU A O 1
ATOM 2173 N N . VAL A 1 240 ? 110.444 -33.739 -4.860 1.00 16.56 237 VAL A N 1
ATOM 2174 C CA . VAL A 1 240 ? 109.123 -33.814 -4.250 1.00 16.86 237 VAL A CA 1
ATOM 2175 C C . VAL A 1 240 ? 108.103 -33.164 -5.185 1.00 16.22 237 VAL A C 1
ATOM 2176 O O . VAL A 1 240 ? 108.371 -32.155 -5.794 1.00 17.21 237 VAL A O 1
ATOM 2180 N N A THR A 1 241 ? 106.947 -33.812 -5.301 0.70 15.42 238 THR A N 1
ATOM 2181 N N B THR A 1 241 ? 106.911 -33.771 -5.246 0.30 16.45 238 THR A N 1
ATOM 2182 C CA A THR A 1 241 ? 105.845 -33.202 -5.993 0.70 15.28 238 THR A CA 1
ATOM 2183 C CA B THR A 1 241 ? 105.787 -33.275 -6.042 0.30 16.50 238 THR A CA 1
ATOM 2184 C C A THR A 1 241 ? 104.762 -32.893 -4.953 0.70 15.95 238 THR A C 1
ATOM 2185 C C B THR A 1 241 ? 104.592 -32.980 -5.129 0.30 16.46 238 THR A C 1
ATOM 2186 O O A THR A 1 241 ? 104.453 -33.710 -4.083 0.70 15.10 238 THR A O 1
ATOM 2187 O O B THR A 1 241 ? 104.027 -33.914 -4.538 0.30 15.65 238 THR A O 1
ATOM 2194 N N . VAL A 1 242 ? 104.190 -31.700 -5.081 1.00 15.33 239 VAL A N 1
ATOM 2195 C CA . VAL A 1 242 ? 103.086 -31.198 -4.241 1.00 15.82 239 VAL A CA 1
ATOM 2196 C C . VAL A 1 242 ? 101.880 -30.902 -5.139 1.00 16.15 239 VAL A C 1
ATOM 2197 O O . VAL A 1 242 ? 102.009 -30.176 -6.089 1.00 16.36 239 VAL A O 1
ATOM 2201 N N A ARG A 1 243 ? 100.733 -31.516 -4.832 0.50 15.63 240 ARG A N 1
ATOM 2202 N N B ARG A 1 243 ? 100.724 -31.503 -4.833 0.50 15.66 240 ARG A N 1
ATOM 2203 C CA A ARG A 1 243 ? 99.529 -31.246 -5.582 0.50 16.60 240 ARG A CA 1
ATOM 2204 C CA B ARG A 1 243 ? 99.526 -31.260 -5.625 0.50 16.64 240 ARG A CA 1
ATOM 2205 C C A ARG A 1 243 ? 98.511 -30.499 -4.720 0.50 16.15 240 ARG A C 1
ATOM 2206 C C B ARG A 1 243 ? 98.441 -30.585 -4.780 0.50 16.34 240 ARG A C 1
ATOM 2207 O O A ARG A 1 243 ? 98.293 -30.825 -3.550 0.50 16.18 240 ARG A O 1
ATOM 2208 O O B ARG A 1 243 ? 98.098 -31.050 -3.677 0.50 15.83 240 ARG A O 1
ATOM 2223 N N . PHE A 1 244 ? 97.859 -29.532 -5.366 1.00 15.89 241 PHE A N 1
ATOM 2224 C CA . PHE A 1 244 ? 96.760 -28.795 -4.802 1.00 16.46 241 PHE A CA 1
ATOM 2225 C C . PHE A 1 244 ? 95.501 -29.030 -5.648 1.00 17.15 241 PHE A C 1
ATOM 2226 O O . PHE A 1 244 ? 95.576 -29.203 -6.873 1.00 17.54 241 PHE A O 1
ATOM 2234 N N A GLU A 1 245 ? 94.341 -29.047 -4.984 0.50 16.90 242 GLU A N 1
ATOM 2235 N N B GLU A 1 245 ? 94.351 -29.038 -4.964 0.50 18.59 242 GLU A N 1
ATOM 2236 C CA A GLU A 1 245 ? 93.057 -29.052 -5.673 0.50 16.78 242 GLU A CA 1
ATOM 2237 C CA B GLU A 1 245 ? 93.043 -29.076 -5.589 0.50 19.57 242 GLU A CA 1
ATOM 2238 C C A GLU A 1 245 ? 92.196 -27.969 -5.018 0.50 17.34 242 GLU A C 1
ATOM 2239 C C B GLU A 1 245 ? 92.218 -27.935 -4.984 0.50 18.88 242 GLU A C 1
ATOM 2240 O O A GLU A 1 245 ? 91.881 -28.043 -3.818 0.50 17.38 242 GLU A O 1
ATOM 2241 O O B GLU A 1 245 ? 91.933 -27.950 -3.777 0.50 18.73 242 GLU A O 1
ATOM 2252 N N . GLU A 1 246 ? 91.841 -26.955 -5.817 1.00 16.65 243 GLU A N 1
ATOM 2253 C CA . GLU A 1 246 ? 91.041 -25.828 -5.338 1.00 18.97 243 GLU A CA 1
ATOM 2254 C C . GLU A 1 246 ? 91.665 -25.176 -4.091 1.00 18.25 243 GLU A C 1
ATOM 2255 O O . GLU A 1 246 ? 90.954 -24.717 -3.176 1.00 19.46 243 GLU A O 1
ATOM 2261 N N . GLY A 1 247 ? 92.992 -25.134 -4.026 1.00 17.12 244 GLY A N 1
ATOM 2262 C CA . GLY A 1 247 ? 93.672 -24.424 -2.943 1.00 17.56 244 GLY A CA 1
ATOM 2263 C C . GLY A 1 247 ? 94.010 -25.288 -1.743 1.00 16.92 244 GLY A C 1
ATOM 2264 O O . GLY A 1 247 ? 94.777 -24.864 -0.884 1.00 17.73 244 GLY A O 1
ATOM 2265 N N A GLN A 1 248 ? 93.472 -26.515 -1.712 0.50 16.38 245 GLN A N 1
ATOM 2266 N N B GLN A 1 248 ? 93.451 -26.505 -1.704 0.50 17.29 245 GLN A N 1
ATOM 2267 C CA A GLN A 1 248 ? 93.730 -27.457 -0.626 0.50 16.17 245 GLN A CA 1
ATOM 2268 C CA B GLN A 1 248 ? 93.741 -27.449 -0.640 0.50 17.62 245 GLN A CA 1
ATOM 2269 C C A GLN A 1 248 ? 94.875 -28.383 -1.030 0.50 16.41 245 GLN A C 1
ATOM 2270 C C B GLN A 1 248 ? 94.918 -28.319 -1.067 0.50 17.13 245 GLN A C 1
ATOM 2271 O O A GLN A 1 248 ? 94.839 -28.995 -2.102 0.50 15.63 245 GLN A O 1
ATOM 2272 O O B GLN A 1 248 ? 94.959 -28.793 -2.207 0.50 16.07 245 GLN A O 1
ATOM 2283 N N . PRO A 1 249 ? 95.917 -28.545 -0.187 1.00 16.49 246 PRO A N 1
ATOM 2284 C CA . PRO A 1 249 ? 97.002 -29.484 -0.506 1.00 16.91 246 PRO A CA 1
ATOM 2285 C C . PRO A 1 249 ? 96.378 -30.891 -0.379 1.00 18.32 246 PRO A C 1
ATOM 2286 O O . PRO A 1 249 ? 95.768 -31.191 0.658 1.00 18.48 246 PRO A O 1
ATOM 2290 N N . VAL A 1 250 ? 96.530 -31.731 -1.412 1.00 17.46 247 VAL A N 1
ATOM 2291 C CA . VAL A 1 250 ? 95.847 -33.046 -1.413 1.00 17.96 247 VAL A CA 1
ATOM 2292 C C . VAL A 1 250 ? 96.793 -34.225 -1.646 1.00 18.63 247 VAL A C 1
ATOM 2293 O O . VAL A 1 250 ? 96.384 -35.370 -1.358 1.00 19.34 247 VAL A O 1
ATOM 2297 N N . ALA A 1 251 ? 97.975 -33.993 -2.204 1.00 17.68 248 ALA A N 1
ATOM 2298 C CA . ALA A 1 251 ? 98.856 -35.122 -2.474 1.00 17.98 248 ALA A CA 1
ATOM 2299 C C . ALA A 1 251 ? 100.304 -34.683 -2.416 1.00 18.22 248 ALA A C 1
ATOM 2300 O O . ALA A 1 251 ? 100.641 -33.536 -2.740 1.00 17.91 248 ALA A O 1
ATOM 2302 N N . LEU A 1 252 ? 101.149 -35.644 -2.022 1.00 17.50 249 LEU A N 1
ATOM 2303 C CA . LEU A 1 252 ? 102.590 -35.479 -1.984 1.00 17.00 249 LEU A CA 1
ATOM 2304 C C . LEU A 1 252 ? 103.208 -36.706 -2.656 1.00 18.04 249 LEU A C 1
ATOM 2305 O O . LEU A 1 252 ? 102.880 -37.829 -2.274 1.00 18.42 249 LEU A O 1
ATOM 2310 N N . ASN A 1 253 ? 104.061 -36.491 -3.652 1.00 17.34 250 ASN A N 1
ATOM 2311 C CA . AS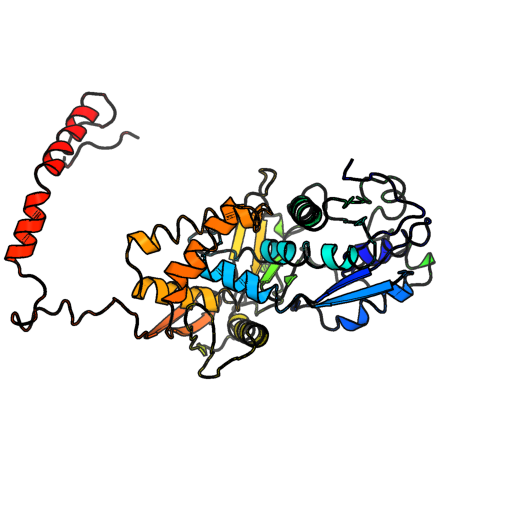N A 1 253 ? 104.767 -37.590 -4.299 1.00 18.11 250 ASN A CA 1
ATOM 2312 C C . ASN A 1 253 ? 103.790 -38.643 -4.824 1.00 19.45 250 ASN A C 1
ATOM 2313 O O . ASN A 1 253 ? 104.084 -39.874 -4.756 1.00 21.32 250 ASN A O 1
ATOM 2318 N N . GLY A 1 254 ? 102.651 -38.166 -5.332 1.00 20.51 251 GLY A N 1
ATOM 2319 C CA . GLY A 1 254 ? 101.676 -39.036 -5.996 1.00 22.64 251 GLY A CA 1
ATOM 2320 C C . GLY A 1 254 ? 100.781 -39.798 -5.030 1.00 24.87 251 GLY A C 1
ATOM 2321 O O . GLY A 1 254 ? 99.988 -40.631 -5.457 1.00 28.41 251 GLY A O 1
ATOM 2322 N N . VAL A 1 255 ? 100.936 -39.549 -3.727 1.00 22.04 252 VAL A N 1
ATOM 2323 C CA . VAL A 1 255 ? 100.097 -40.186 -2.728 1.00 21.90 252 VAL A CA 1
ATOM 2324 C C . VAL A 1 255 ? 99.051 -39.172 -2.255 1.00 21.40 252 VAL A C 1
ATOM 2325 O O . VAL A 1 255 ? 99.410 -38.075 -1.745 1.00 19.52 252 VAL A O 1
ATOM 2329 N N A GLU A 1 256 ? 97.773 -39.550 -2.381 0.50 21.41 253 GLU A N 1
ATOM 2330 N N B GLU A 1 256 ? 97.775 -39.536 -2.394 0.50 21.78 253 GLU A N 1
ATOM 2331 C CA A GLU A 1 256 ? 96.663 -38.700 -1.980 0.50 22.78 253 GLU A CA 1
ATOM 2332 C CA B GLU A 1 256 ? 96.736 -38.643 -1.971 0.50 23.49 253 GLU A CA 1
ATOM 2333 C C A GLU A 1 256 ? 96.376 -38.867 -0.482 0.50 22.29 253 GLU A C 1
ATOM 2334 C C B GLU A 1 256 ? 96.487 -38.839 -0.471 0.50 22.48 253 GLU A C 1
ATOM 2335 O O A GLU A 1 256 ? 96.330 -40.003 0.048 0.50 22.32 253 GLU A O 1
ATOM 2336 O O B GLU A 1 256 ? 96.607 -39.966 0.077 0.50 23.33 253 GLU A O 1
ATOM 2347 N N . TYR A 1 257 ? 96.138 -37.729 0.187 1.00 20.47 254 TYR A N 1
ATOM 2348 C CA . TYR A 1 257 ? 95.822 -37.701 1.602 1.00 20.83 254 TYR A CA 1
ATOM 2349 C C . TYR A 1 257 ? 94.395 -37.195 1.823 1.00 23.07 254 TYR A C 1
ATOM 2350 O O . TYR A 1 257 ? 94.087 -36.038 1.531 1.00 24.38 254 TYR A O 1
ATOM 2359 N N . ALA A 1 258 ? 93.549 -38.067 2.381 1.00 23.38 255 ALA A N 1
ATOM 2360 C CA . ALA A 1 258 ? 92.191 -37.643 2.748 1.00 25.36 255 ALA A CA 1
ATOM 2361 C C . ALA A 1 258 ? 92.251 -36.768 4.011 1.00 24.65 255 ALA A C 1
ATOM 2362 O O . ALA A 1 258 ? 91.417 -35.866 4.193 1.00 26.82 255 ALA A O 1
ATOM 2364 N N . ASP A 1 259 ? 93.271 -37.015 4.852 1.00 22.62 256 ASP A N 1
ATOM 2365 C CA . ASP A 1 259 ? 93.430 -36.321 6.138 1.00 22.20 256 ASP A CA 1
ATOM 2366 C C . ASP A 1 259 ? 94.523 -35.263 6.012 1.00 21.46 256 ASP A C 1
ATOM 2367 O O . ASP A 1 259 ? 95.697 -35.585 5.872 1.00 21.32 256 ASP A O 1
ATOM 2372 N N . PRO A 1 260 ? 94.174 -33.964 6.057 1.00 20.62 257 PRO A N 1
ATOM 2373 C CA . PRO A 1 260 ? 95.165 -32.906 5.883 1.00 21.26 257 PRO A CA 1
ATOM 2374 C C . PRO A 1 260 ? 96.225 -32.930 6.989 1.00 19.11 257 PRO A C 1
ATOM 2375 O O . PRO A 1 260 ? 97.334 -32.441 6.774 1.00 18.20 257 PRO A O 1
ATOM 2379 N N . VAL A 1 261 ? 95.851 -33.439 8.172 1.00 19.77 258 VAL A N 1
ATOM 2380 C CA . VAL A 1 261 ? 96.797 -33.536 9.254 1.00 18.67 258 VAL A CA 1
ATOM 2381 C C . VAL A 1 261 ? 97.898 -34.526 8.829 1.00 19.41 258 VAL A C 1
ATOM 2382 O O . VAL A 1 261 ? 99.081 -34.273 9.033 1.00 18.68 258 VAL A O 1
ATOM 2386 N N . GLU A 1 262 ? 97.505 -35.646 8.211 1.00 18.52 259 GLU A N 1
ATOM 2387 C CA . GLU A 1 262 ? 98.520 -36.611 7.774 1.00 19.51 259 GLU A CA 1
ATOM 2388 C C . GLU A 1 262 ? 99.377 -35.990 6.667 1.00 19.89 259 GLU A C 1
ATOM 2389 O O . GLU A 1 262 ? 100.589 -36.257 6.576 1.00 19.48 259 GLU A O 1
ATOM 2395 N N . LEU A 1 263 ? 98.747 -35.184 5.811 1.00 18.21 260 LEU A N 1
ATOM 2396 C CA . LEU A 1 263 ? 99.522 -34.552 4.753 1.00 17.18 260 LEU A CA 1
ATOM 2397 C C . LEU A 1 263 ? 100.562 -33.630 5.368 1.00 17.22 260 LEU A C 1
ATOM 2398 O O . LEU A 1 263 ? 101.719 -33.644 4.945 1.00 16.51 260 LEU A O 1
ATOM 2403 N N . LEU A 1 264 ? 100.145 -32.796 6.340 1.00 16.48 261 LEU A N 1
ATOM 2404 C CA . LEU A 1 264 ? 101.138 -31.846 6.884 1.00 17.39 261 LEU A CA 1
ATOM 2405 C C . LEU A 1 264 ? 102.258 -32.601 7.609 1.00 17.54 261 LEU A C 1
ATOM 2406 O O . LEU A 1 264 ? 103.408 -32.188 7.557 1.00 16.46 261 LEU A O 1
ATOM 2411 N N . LEU A 1 265 ? 101.929 -33.691 8.311 1.00 17.91 262 LEU A N 1
ATOM 2412 C CA . LEU A 1 265 ? 102.980 -34.453 9.009 1.00 18.19 262 LEU A CA 1
ATOM 2413 C C . LEU A 1 265 ? 104.000 -34.953 7.975 1.00 18.12 262 LEU A C 1
ATOM 2414 O O . LEU A 1 265 ? 105.191 -34.925 8.227 1.00 17.30 262 LEU A O 1
ATOM 2419 N N . GLU A 1 266 ? 103.523 -35.393 6.811 1.00 18.49 263 GLU A N 1
ATOM 2420 C CA . GLU A 1 266 ? 104.454 -35.862 5.759 1.00 18.12 263 GLU A CA 1
ATOM 2421 C C . GLU A 1 266 ? 105.234 -34.677 5.161 1.00 18.39 263 GLU A C 1
ATOM 2422 O O . GLU A 1 266 ? 106.425 -34.808 4.925 1.00 17.66 263 GLU A O 1
ATOM 2428 N N . ALA A 1 267 ? 104.573 -33.535 4.924 1.00 17.78 264 ALA A N 1
ATOM 2429 C CA . ALA A 1 267 ? 105.264 -32.374 4.391 1.00 16.35 264 ALA A CA 1
ATOM 2430 C C . ALA A 1 267 ? 106.382 -31.949 5.355 1.00 16.21 264 ALA A C 1
ATOM 2431 O O . ALA A 1 267 ? 107.478 -31.593 4.944 1.00 16.11 264 ALA A O 1
ATOM 2433 N N . ASN A 1 268 ? 106.102 -32.024 6.659 1.00 16.89 265 ASN A N 1
ATOM 2434 C CA . ASN A 1 268 ? 107.110 -31.701 7.685 1.00 16.22 265 ASN A CA 1
ATOM 2435 C C . ASN A 1 268 ? 108.308 -32.672 7.582 1.00 17.04 265 ASN A C 1
ATOM 2436 O O . ASN A 1 268 ? 109.472 -32.261 7.718 1.00 17.15 265 ASN A O 1
ATOM 2441 N N A ARG A 1 269 ? 108.020 -33.952 7.349 0.60 17.29 266 ARG A N 1
ATOM 2442 N N B ARG A 1 269 ? 108.021 -33.955 7.355 0.40 18.29 266 ARG A N 1
ATOM 2443 C CA A ARG A 1 269 ? 109.097 -34.956 7.226 0.60 18.41 266 ARG A CA 1
ATOM 2444 C CA B ARG A 1 269 ? 109.095 -34.957 7.240 0.40 19.92 266 ARG A CA 1
ATOM 2445 C C A ARG A 1 269 ? 109.994 -34.601 6.032 0.60 17.97 266 ARG A C 1
ATOM 2446 C C B ARG A 1 269 ? 109.986 -34.645 6.026 0.40 19.01 266 ARG A C 1
ATOM 2447 O O A ARG A 1 269 ? 111.233 -34.571 6.150 0.60 17.77 266 ARG A O 1
ATOM 2448 O O B ARG A 1 269 ? 111.221 -34.696 6.133 0.40 19.76 266 ARG A O 1
ATOM 2463 N N . ILE A 1 270 ? 109.359 -34.294 4.893 1.00 17.55 267 ILE A N 1
ATOM 2464 C CA . ILE A 1 270 ? 110.074 -33.990 3.673 1.00 17.73 267 ILE A CA 1
ATOM 2465 C C . ILE A 1 270 ? 110.925 -32.728 3.873 1.00 18.25 267 ILE A C 1
ATOM 2466 O O . ILE A 1 270 ? 112.121 -32.756 3.667 1.00 17.28 267 ILE A O 1
ATOM 2471 N N . GLY A 1 271 ? 110.294 -31.622 4.298 1.00 16.31 268 GLY A N 1
ATOM 2472 C CA . GLY A 1 271 ? 111.055 -30.396 4.476 1.00 16.02 268 GLY A CA 1
ATOM 2473 C C . GLY A 1 271 ? 112.112 -30.532 5.552 1.00 15.02 268 GLY A C 1
ATOM 2474 O O . GLY A 1 271 ? 113.218 -29.961 5.433 1.00 15.89 268 GLY A O 1
ATOM 2475 N N . GLY A 1 272 ? 111.793 -31.312 6.588 1.00 16.16 269 GLY A N 1
ATOM 2476 C CA . GLY A 1 272 ? 112.639 -31.472 7.728 1.00 16.34 269 GLY A CA 1
ATOM 2477 C C . GLY A 1 272 ? 113.991 -32.087 7.389 1.00 17.08 269 GLY A C 1
ATOM 2478 O O . GLY A 1 272 ? 115.004 -31.715 7.961 1.00 17.91 269 GLY A O 1
ATOM 2479 N N . ARG A 1 273 ? 114.012 -32.976 6.388 1.00 17.02 270 ARG A N 1
ATOM 2480 C CA . ARG A 1 273 ? 115.262 -33.631 6.023 1.00 17.27 270 ARG A CA 1
ATOM 2481 C C . ARG A 1 273 ? 116.267 -32.620 5.469 1.00 17.78 270 ARG A C 1
ATOM 2482 O O . ARG A 1 273 ? 117.473 -32.916 5.419 1.00 18.13 270 ARG A O 1
ATOM 2490 N N . HIS A 1 274 ? 115.761 -31.449 5.067 1.00 16.61 271 HIS A N 1
ATOM 2491 C CA . HIS A 1 274 ? 116.569 -30.413 4.432 1.00 17.35 271 HIS A CA 1
ATOM 2492 C C . HIS A 1 274 ? 116.759 -29.182 5.306 1.00 17.74 271 HIS A C 1
ATOM 2493 O O . HIS A 1 274 ? 117.669 -28.376 5.032 1.00 18.88 271 HIS A O 1
ATOM 2500 N N . GLY A 1 275 ? 115.910 -29.031 6.328 1.00 17.61 272 GLY A N 1
ATOM 2501 C CA . GLY A 1 275 ? 115.889 -27.775 7.084 1.00 18.36 272 GLY A CA 1
ATOM 2502 C C . GLY A 1 275 ? 115.199 -26.655 6.309 1.00 17.86 272 GLY A C 1
ATOM 2503 O O . GLY A 1 275 ? 115.372 -25.465 6.604 1.00 18.62 272 GLY A O 1
ATOM 2504 N N . LEU A 1 276 ? 114.389 -27.028 5.314 1.00 16.73 273 LEU A N 1
ATOM 2505 C CA . LEU A 1 276 ? 113.679 -26.067 4.505 1.00 16.23 273 LEU A CA 1
ATOM 2506 C C . LEU A 1 276 ? 112.822 -25.151 5.381 1.00 17.22 273 LEU A C 1
ATOM 2507 O O . LEU A 1 276 ? 112.121 -25.616 6.272 1.00 17.60 273 LEU A O 1
ATOM 2512 N N . GLY A 1 277 ? 112.902 -23.848 5.097 1.00 16.22 274 GLY A N 1
ATOM 2513 C CA . GLY A 1 277 ? 112.016 -22.874 5.725 1.00 17.48 274 GLY A CA 1
ATOM 2514 C C . GLY A 1 277 ? 112.579 -22.154 6.941 1.00 18.09 274 GLY A C 1
ATOM 2515 O O . GLY A 1 277 ? 111.906 -21.241 7.437 1.00 20.16 274 GLY A O 1
ATOM 2516 N N . MET A 1 278 ? 113.759 -22.523 7.430 1.00 15.27 275 MET A N 1
ATOM 2517 C CA . MET A 1 278 ? 114.277 -21.858 8.620 1.00 15.61 275 MET A CA 1
ATOM 2518 C C . MET A 1 278 ? 114.682 -20.417 8.297 1.00 15.82 275 MET A C 1
ATOM 2519 O O . MET A 1 278 ? 115.159 -20.120 7.207 1.00 17.72 275 MET A O 1
ATOM 2524 N N . SER A 1 279 ? 114.454 -19.523 9.266 1.00 14.97 276 SER A N 1
ATOM 2525 C CA . SER A 1 279 ? 114.792 -18.126 9.102 1.00 15.21 276 SER A CA 1
ATOM 2526 C C . SER A 1 279 ? 115.153 -17.510 10.458 1.00 15.50 276 SER A C 1
ATOM 2527 O O . SER A 1 279 ? 114.902 -18.083 11.531 1.00 15.13 276 SER A O 1
ATOM 2530 N N . ASP A 1 280 ? 115.731 -16.309 10.369 1.00 14.76 277 ASP A N 1
ATOM 2531 C CA . ASP A 1 280 ? 116.174 -15.489 11.494 1.00 14.18 277 ASP A CA 1
ATOM 2532 C C . ASP A 1 280 ? 115.518 -14.124 11.319 1.00 14.16 277 ASP A C 1
ATOM 2533 O O . ASP A 1 280 ? 115.775 -13.448 10.315 1.00 15.12 277 ASP A O 1
ATOM 2538 N N . GLN A 1 281 ? 114.670 -13.730 12.271 1.00 13.56 278 GLN A N 1
ATOM 2539 C CA . GLN A 1 281 ? 113.938 -12.496 12.122 1.00 13.71 278 GLN A CA 1
ATOM 2540 C C . GLN A 1 281 ? 114.073 -11.584 13.341 1.00 14.93 278 GLN A C 1
ATOM 2541 O O . GLN A 1 281 ? 114.044 -12.040 14.492 1.00 14.88 278 GLN A O 1
ATOM 2547 N N . ILE A 1 282 ? 114.174 -10.269 13.062 1.00 14.88 279 ILE A N 1
ATOM 2548 C CA . ILE A 1 282 ? 113.977 -9.249 14.071 1.00 15.52 279 ILE A CA 1
ATOM 2549 C C . ILE A 1 282 ? 112.588 -8.715 13.755 1.00 16.16 279 ILE A C 1
ATOM 2550 O O . ILE A 1 282 ? 112.362 -8.270 12.637 1.00 16.37 279 ILE A O 1
ATOM 2555 N N . GLU A 1 283 ? 111.670 -8.828 14.710 1.00 16.09 280 GLU A N 1
ATOM 2556 C CA . GLU A 1 283 ? 110.306 -8.396 14.423 1.00 16.95 280 GLU A CA 1
ATOM 2557 C C . GLU A 1 283 ? 109.811 -7.401 15.464 1.00 17.01 280 GLU A C 1
ATOM 2558 O O . GLU A 1 283 ? 110.358 -7.277 16.556 1.00 16.27 280 GLU A O 1
ATOM 2564 N N . ASN A 1 284 ? 108.715 -6.719 15.104 1.00 15.25 281 ASN A N 1
ATOM 2565 C CA . ASN A 1 284 ? 108.080 -5.758 15.990 1.00 16.12 281 ASN A CA 1
ATOM 2566 C C . ASN A 1 284 ? 106.941 -6.432 16.764 1.00 16.65 281 ASN A C 1
ATOM 2567 O O . ASN A 1 284 ? 106.005 -6.955 16.158 1.00 18.79 281 ASN A O 1
ATOM 2572 N N . ARG A 1 285 ? 107.038 -6.443 18.088 1.00 17.38 282 ARG A N 1
ATOM 2573 C CA . ARG A 1 285 ? 106.001 -7.020 18.921 1.00 18.33 282 ARG A CA 1
ATOM 2574 C C . ARG A 1 285 ? 104.790 -6.090 18.949 1.00 18.91 282 ARG A C 1
ATOM 2575 O O . ARG A 1 285 ? 104.859 -4.913 18.571 1.00 19.31 282 ARG A O 1
ATOM 2583 N N . ILE A 1 286 ? 103.677 -6.618 19.463 1.00 17.87 283 ILE A N 1
ATOM 2584 C CA . ILE A 1 286 ? 102.455 -5.816 19.570 1.00 18.71 283 ILE A CA 1
ATOM 2585 C C . ILE A 1 286 ? 102.694 -4.506 20.332 1.00 17.83 283 ILE A C 1
ATOM 2586 O O . ILE A 1 286 ? 102.117 -3.475 19.961 1.00 21.35 283 ILE A O 1
ATOM 2591 N N . ILE A 1 287 ? 103.542 -4.540 21.365 1.00 17.46 284 ILE A N 1
ATOM 2592 C CA . ILE A 1 287 ? 103.831 -3.382 22.265 1.00 19.54 284 ILE A CA 1
ATOM 2593 C C . ILE A 1 287 ? 104.836 -2.402 21.658 1.00 20.47 284 ILE A C 1
ATOM 2594 O O . ILE A 1 287 ? 105.278 -1.470 22.350 1.00 21.68 284 ILE A O 1
ATOM 2599 N N . GLU A 1 288 ? 105.201 -2.618 20.397 1.00 17.97 285 GLU A N 1
ATOM 2600 C CA . GLU A 1 288 ? 106.079 -1.663 19.699 1.00 18.25 285 GLU A CA 1
ATOM 2601 C C . GLU A 1 288 ? 107.498 -1.654 20.289 1.00 18.65 285 GLU A C 1
ATOM 2602 O O . GLU A 1 288 ? 108.099 -0.599 20.555 1.00 19.09 285 GLU A O 1
ATOM 2608 N N . ALA A 1 289 ? 108.021 -2.853 20.503 1.00 17.57 286 ALA A N 1
ATOM 2609 C CA . ALA A 1 289 ? 109.404 -3.092 20.850 1.00 19.44 286 ALA A CA 1
ATOM 2610 C C . ALA A 1 289 ? 109.815 -4.335 20.061 1.00 17.69 286 ALA A C 1
ATOM 2611 O O . ALA A 1 289 ? 108.965 -5.185 19.742 1.00 20.32 286 ALA A O 1
ATOM 2613 N N . LYS A 1 290 ? 111.110 -4.453 19.758 1.00 16.98 287 LYS A N 1
ATOM 2614 C CA . LYS A 1 290 ? 111.545 -5.519 18.900 1.00 16.43 287 LYS A CA 1
ATOM 2615 C C . LYS A 1 290 ? 112.009 -6.756 19.670 1.00 16.94 287 LYS A C 1
ATOM 2616 O O . LYS A 1 290 ? 112.504 -6.673 20.793 1.00 17.53 287 LYS A O 1
ATOM 2622 N N A SER A 1 291 ? 111.835 -7.904 19.024 0.70 16.67 288 SER A N 1
ATOM 2623 N N B SER A 1 291 ? 111.839 -7.902 19.002 0.30 16.39 288 SER A N 1
ATOM 2624 C CA A SER A 1 291 ? 112.337 -9.157 19.547 0.70 16.63 288 SER A CA 1
ATOM 2625 C CA B SER A 1 291 ? 112.223 -9.212 19.505 0.30 16.33 288 SER A CA 1
ATOM 2626 C C A SER A 1 291 ? 112.998 -9.918 18.394 0.70 15.83 288 SER A C 1
ATOM 2627 C C B SER A 1 291 ? 112.891 -10.007 18.375 0.30 16.03 288 SER A C 1
ATOM 2628 O O A SER A 1 291 ? 112.849 -9.541 17.246 0.70 16.22 288 SER A O 1
ATOM 2629 O O B SER A 1 291 ? 112.607 -9.778 17.213 0.30 16.61 288 SER A O 1
ATOM 2634 N N . ARG A 1 292 ? 113.755 -10.963 18.732 1.00 16.77 289 ARG A N 1
ATOM 2635 C CA . ARG A 1 292 ? 114.500 -11.738 17.743 1.00 16.29 289 ARG A CA 1
ATOM 2636 C C . ARG A 1 292 ? 114.168 -13.218 17.893 1.00 16.80 289 ARG A C 1
ATOM 2637 O O . ARG A 1 292 ? 114.144 -13.747 19.013 1.00 17.69 289 ARG A O 1
ATOM 2645 N N . GLY A 1 293 ? 113.887 -13.847 16.755 1.00 15.39 290 GLY A N 1
ATOM 2646 C CA . GLY A 1 293 ? 113.612 -15.282 16.776 1.00 16.45 290 GLY A CA 1
ATOM 2647 C C . GLY A 1 293 ? 114.300 -16.045 15.658 1.00 16.45 290 GLY A C 1
ATOM 2648 O O . GLY A 1 293 ? 114.712 -15.470 14.661 1.00 16.56 290 GLY A O 1
ATOM 2649 N N . ILE A 1 294 ? 114.486 -17.348 15.905 1.00 16.82 291 ILE A N 1
ATOM 2650 C CA . ILE A 1 294 ? 114.914 -18.316 14.908 1.00 15.44 291 ILE A CA 1
ATOM 2651 C C . ILE A 1 294 ? 113.719 -19.254 14.718 1.00 14.91 291 ILE A C 1
ATOM 2652 O O . ILE A 1 294 ? 113.189 -19.766 15.702 1.00 15.53 291 ILE A O 1
ATOM 2657 N N . TYR A 1 295 ? 113.290 -19.463 13.471 1.00 14.45 292 TY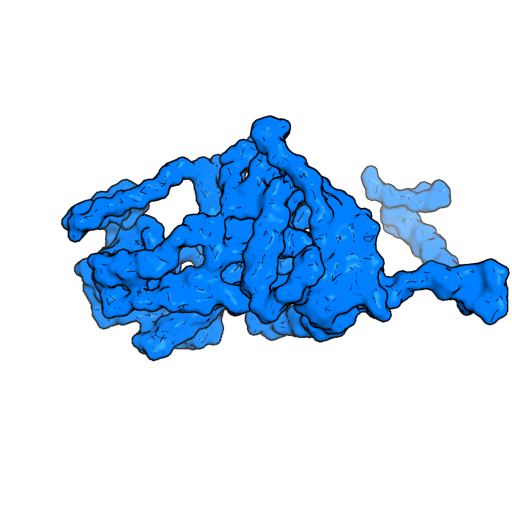R A N 1
ATOM 2658 C CA . TYR A 1 295 ? 112.036 -20.158 13.190 1.00 14.96 292 TYR A CA 1
ATOM 2659 C C . TYR A 1 295 ? 112.218 -21.399 12.308 1.00 16.51 292 TYR A C 1
ATOM 2660 O O . TYR A 1 295 ? 113.065 -21.432 11.413 1.00 16.89 292 TYR A O 1
ATOM 2669 N N . GLU A 1 296 ? 111.360 -22.391 12.567 1.00 14.61 293 GLU A N 1
ATOM 2670 C CA . GLU A 1 296 ? 111.257 -23.619 11.778 1.00 15.83 293 GLU A CA 1
ATOM 2671 C C . GLU A 1 296 ? 109.794 -23.781 11.348 1.00 15.18 293 GLU A C 1
ATOM 2672 O O . GLU A 1 296 ? 108.879 -23.496 12.126 1.00 15.81 293 GLU A O 1
ATOM 2678 N N . ALA A 1 297 ? 109.584 -24.240 10.107 1.00 15.14 294 ALA A N 1
ATOM 2679 C CA . ALA A 1 297 ? 108.265 -24.542 9.579 1.00 14.61 294 ALA A CA 1
ATOM 2680 C C . ALA A 1 297 ? 108.456 -25.314 8.272 1.00 14.75 294 ALA A C 1
ATOM 2681 O O . ALA A 1 297 ? 108.124 -24.832 7.188 1.00 15.41 294 ALA A O 1
ATOM 2683 N N . PRO A 1 298 ? 109.007 -26.543 8.324 1.00 15.58 295 PRO A N 1
ATOM 2684 C CA . PRO A 1 298 ? 109.415 -27.200 7.092 1.00 15.58 295 PRO A CA 1
ATOM 2685 C C . PRO A 1 298 ? 108.274 -27.578 6.134 1.00 15.50 295 PRO A C 1
ATOM 2686 O O . PRO A 1 298 ? 108.411 -27.433 4.899 1.00 16.33 295 PRO A O 1
ATOM 2690 N N . GLY A 1 299 ? 107.183 -28.098 6.686 1.00 15.08 296 GLY A N 1
ATOM 2691 C CA . GLY A 1 299 ? 106.038 -28.489 5.873 1.00 16.05 296 GLY A CA 1
ATOM 2692 C C . GLY 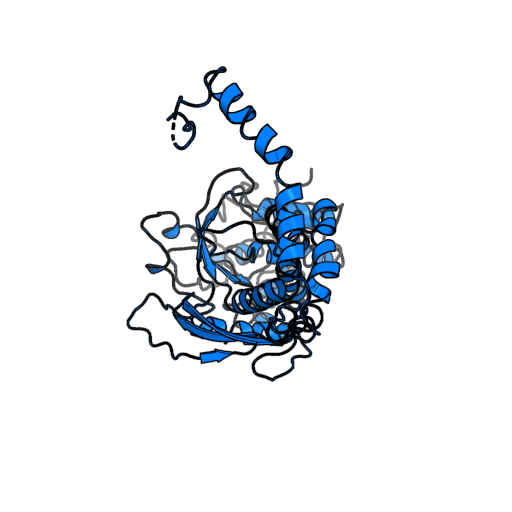A 1 299 ? 105.318 -27.304 5.265 1.00 16.01 296 GLY A C 1
ATOM 2693 O O . GLY A 1 299 ? 104.982 -27.302 4.080 1.00 15.25 296 GLY A O 1
ATOM 2694 N N A LEU A 1 300 ? 105.056 -26.275 6.083 0.70 14.96 297 LEU A N 1
ATOM 2695 N N B LEU A 1 300 ? 105.114 -26.269 6.078 0.30 15.15 297 LEU A N 1
ATOM 2696 C CA A LEU A 1 300 ? 104.396 -25.073 5.527 0.70 14.51 297 LEU A CA 1
ATOM 2697 C CA B LEU A 1 300 ? 104.412 -25.086 5.610 0.30 14.72 297 LEU A CA 1
ATOM 2698 C C A LEU A 1 300 ? 105.277 -24.435 4.456 0.70 15.11 297 LEU A C 1
ATOM 2699 C C B LEU A 1 300 ? 105.256 -24.345 4.558 0.30 14.74 297 LEU A C 1
ATOM 2700 O O A LEU A 1 300 ? 104.777 -23.971 3.432 0.70 15.37 297 LEU A O 1
ATOM 2701 O O B LEU A 1 300 ? 104.703 -23.736 3.646 0.30 14.45 297 LEU A O 1
ATOM 2710 N N . ALA A 1 301 ? 106.586 -24.412 4.696 1.00 14.85 298 ALA A N 1
ATOM 2711 C CA . ALA A 1 301 ? 107.511 -23.791 3.720 1.00 14.62 298 ALA A CA 1
ATOM 2712 C C . ALA A 1 301 ? 107.406 -24.500 2.359 1.00 15.38 298 ALA A C 1
ATOM 2713 O O . ALA A 1 301 ? 107.340 -23.861 1.313 1.00 15.02 298 ALA A O 1
ATOM 2715 N N . LEU A 1 302 ? 107.344 -25.835 2.401 1.00 14.68 299 LEU A N 1
ATOM 2716 C CA . LEU A 1 302 ? 107.208 -26.655 1.182 1.00 14.51 299 LEU A CA 1
ATOM 2717 C C . LEU A 1 302 ? 105.891 -26.313 0.464 1.00 14.93 299 LEU A C 1
ATOM 2718 O O . LEU A 1 302 ? 105.879 -26.078 -0.749 1.00 14.77 299 LEU A O 1
ATOM 2723 N N . LEU A 1 303 ? 104.791 -26.284 1.226 1.00 14.52 300 LEU A N 1
ATOM 2724 C CA . LEU A 1 303 ? 103.488 -25.956 0.657 1.00 15.49 300 LEU A CA 1
ATOM 2725 C C . LEU A 1 303 ? 103.444 -24.514 0.123 1.00 15.00 300 LEU A C 1
ATOM 2726 O O . LEU A 1 303 ? 102.812 -24.279 -0.923 1.00 15.52 300 LEU A O 1
ATOM 2731 N N . PHE A 1 304 ? 104.099 -23.566 0.806 1.00 14.93 301 PHE A N 1
ATOM 2732 C CA . PHE A 1 304 ? 104.186 -22.166 0.383 1.00 15.47 301 PHE A CA 1
ATOM 2733 C C . PHE A 1 304 ? 104.870 -22.039 -0.981 1.00 14.45 301 PHE A C 1
ATOM 2734 O O . PHE A 1 304 ? 104.408 -21.316 -1.866 1.00 14.50 301 PHE A O 1
ATOM 2742 N N . ILE A 1 305 ? 105.990 -22.745 -1.184 1.00 13.90 302 ILE A N 1
ATOM 2743 C CA . ILE A 1 305 ? 106.687 -22.660 -2.474 1.00 14.95 302 ILE A CA 1
ATOM 2744 C C . ILE A 1 305 ? 105.747 -23.118 -3.593 1.00 13.84 302 ILE A C 1
ATOM 2745 O O . ILE A 1 305 ? 105.619 -22.460 -4.629 1.00 14.26 302 ILE A O 1
ATOM 2750 N N . ALA A 1 306 ? 105.092 -24.264 -3.375 1.00 13.69 303 ALA A N 1
ATOM 2751 C CA . ALA A 1 306 ? 104.224 -24.833 -4.408 1.00 13.77 303 ALA A CA 1
ATOM 2752 C C . ALA A 1 306 ? 103.023 -23.923 -4.686 1.00 13.62 303 ALA A C 1
ATOM 2753 O O . ALA A 1 306 ? 102.671 -23.686 -5.851 1.00 14.38 303 ALA A O 1
ATOM 2755 N N . TYR A 1 307 ? 102.393 -23.443 -3.619 1.00 13.41 304 TYR A N 1
ATOM 2756 C CA . TYR A 1 307 ? 101.224 -22.589 -3.741 1.00 13.24 304 TYR A CA 1
ATOM 2757 C C . TYR A 1 307 ? 101.576 -21.309 -4.502 1.00 13.18 304 TYR A C 1
ATOM 2758 O O . TYR A 1 307 ? 100.868 -20.929 -5.449 1.00 13.95 304 TYR A O 1
ATOM 2767 N N . GLU A 1 308 ? 102.630 -20.624 -4.051 1.00 13.66 305 GLU A N 1
ATOM 2768 C CA . GLU A 1 308 ? 103.080 -19.407 -4.688 1.00 13.10 305 GLU A CA 1
ATOM 2769 C C . GLU A 1 308 ? 103.411 -19.640 -6.169 1.00 14.13 305 GLU A C 1
ATOM 2770 O O . GLU A 1 308 ? 103.032 -18.838 -7.028 1.00 13.70 305 GLU A O 1
ATOM 2776 N N . ARG A 1 309 ? 104.121 -20.728 -6.478 1.00 13.96 306 ARG A N 1
ATOM 2777 C CA . ARG A 1 309 ? 104.456 -20.997 -7.884 1.00 13.56 306 ARG A CA 1
ATOM 2778 C C . ARG A 1 309 ? 103.170 -21.095 -8.718 1.00 13.69 306 ARG A C 1
ATOM 2779 O O . ARG A 1 309 ? 103.069 -20.519 -9.804 1.00 14.06 306 ARG A O 1
ATOM 2787 N N . LEU A 1 310 ? 102.176 -21.852 -8.229 1.00 13.84 307 LEU A N 1
ATOM 2788 C CA . LEU A 1 310 ? 100.942 -21.995 -8.967 1.00 14.31 307 LEU A CA 1
ATOM 2789 C C . LEU A 1 310 ? 100.213 -20.650 -9.079 1.00 13.21 307 LEU A C 1
ATOM 2790 O O . LEU A 1 310 ? 99.721 -20.296 -10.147 1.00 14.41 307 LEU A O 1
ATOM 2795 N N . VAL A 1 311 ? 100.182 -19.875 -7.998 1.00 14.08 308 VAL A N 1
ATOM 2796 C CA . VAL A 1 311 ? 99.580 -18.525 -8.092 1.00 13.29 308 VAL A CA 1
ATOM 2797 C C . VAL A 1 311 ? 100.208 -17.736 -9.245 1.00 13.33 308 VAL A C 1
ATOM 2798 O O . VAL A 1 311 ? 99.480 -17.075 -10.037 1.00 13.29 308 VAL A O 1
ATOM 2802 N N . THR A 1 312 ? 101.546 -17.755 -9.340 1.00 12.59 309 THR A N 1
ATOM 2803 C CA . THR A 1 312 ? 102.233 -16.967 -10.400 1.00 13.22 309 THR A CA 1
ATOM 2804 C C . THR A 1 312 ? 101.933 -17.482 -11.819 1.00 14.48 309 THR A C 1
ATOM 2805 O O . THR A 1 312 ? 102.100 -16.729 -12.791 1.00 15.74 309 THR A O 1
ATOM 2809 N N . GLY A 1 313 ? 101.496 -18.744 -11.956 1.00 14.40 310 GLY A N 1
ATOM 2810 C CA . GLY A 1 313 ? 101.157 -19.287 -13.271 1.00 13.87 310 GLY A CA 1
ATOM 2811 C C . GLY A 1 313 ? 99.693 -19.133 -13.642 1.00 15.00 310 GLY A C 1
ATOM 2812 O O . GLY A 1 313 ? 99.341 -19.370 -14.797 1.00 15.01 310 GLY A O 1
ATOM 2813 N N . ILE A 1 314 ? 98.874 -18.715 -12.667 1.00 14.59 311 ILE A N 1
ATOM 2814 C CA . ILE A 1 314 ? 97.410 -18.755 -12.815 1.00 15.29 311 ILE A CA 1
ATOM 2815 C C . ILE A 1 314 ? 96.767 -17.361 -12.738 1.00 14.95 311 ILE A C 1
ATOM 2816 O O . ILE A 1 314 ? 95.797 -17.105 -13.477 1.00 15.75 311 ILE A O 1
ATOM 2821 N N . HIS A 1 315 ? 97.302 -16.482 -11.881 1.00 13.53 312 HIS A N 1
ATOM 2822 C CA . HIS A 1 315 ? 96.575 -15.230 -11.608 1.00 14.18 312 HIS A CA 1
ATOM 2823 C C . HIS A 1 315 ? 97.196 -14.006 -12.284 1.00 14.63 312 HIS A C 1
ATOM 2824 O O . HIS A 1 315 ? 98.398 -13.885 -12.474 1.00 15.14 312 HIS A O 1
ATOM 2831 N N . ASN A 1 316 ? 96.319 -13.053 -12.604 1.00 14.08 313 ASN A N 1
ATOM 2832 C CA . ASN A 1 316 ? 96.748 -11.830 -13.258 1.00 14.16 313 ASN A CA 1
ATOM 2833 C C . ASN A 1 316 ? 97.421 -10.873 -12.268 1.00 14.17 313 ASN A C 1
ATOM 2834 O O . ASN A 1 316 ? 97.438 -11.097 -11.052 1.00 14.51 313 ASN A O 1
ATOM 2839 N N . GLU A 1 317 ? 98.033 -9.798 -12.797 1.00 14.09 314 GLU A N 1
ATOM 2840 C CA . GLU A 1 317 ? 98.884 -8.977 -11.946 1.00 15.38 314 GLU A CA 1
ATOM 2841 C C . GLU A 1 317 ? 98.079 -8.292 -10.836 1.00 15.07 314 GLU A C 1
ATOM 2842 O O . GLU A 1 317 ? 98.527 -8.274 -9.685 1.00 15.86 314 GLU A O 1
ATOM 2848 N N . ASP A 1 318 ? 96.919 -7.746 -11.172 1.00 15.58 315 ASP A N 1
ATOM 2849 C CA . ASP A 1 318 ? 96.125 -7.070 -10.152 1.00 16.24 315 ASP A CA 1
ATOM 2850 C C . ASP A 1 318 ? 95.726 -8.046 -9.040 1.00 14.91 315 ASP A C 1
ATOM 2851 O O . ASP A 1 318 ? 95.685 -7.679 -7.862 1.00 15.70 315 ASP A O 1
ATOM 2856 N N . THR A 1 319 ? 95.397 -9.273 -9.440 1.00 14.22 316 THR A N 1
ATOM 2857 C CA . THR A 1 319 ? 94.980 -10.276 -8.467 1.00 14.49 316 THR A CA 1
ATOM 2858 C C . THR A 1 319 ? 96.150 -10.620 -7.532 1.00 14.47 316 THR A C 1
ATOM 2859 O O . THR A 1 319 ? 95.972 -10.661 -6.309 1.00 14.14 316 THR A O 1
ATOM 2863 N N . ILE A 1 320 ? 97.342 -10.840 -8.096 1.00 14.91 317 ILE A N 1
ATOM 2864 C CA . ILE A 1 320 ? 98.520 -11.149 -7.285 1.00 15.65 317 ILE A CA 1
ATOM 2865 C C . ILE A 1 320 ? 98.853 -9.976 -6.362 1.00 15.22 317 ILE A C 1
ATOM 2866 O O . ILE A 1 320 ? 99.176 -10.187 -5.174 1.00 14.88 317 ILE A O 1
ATOM 2871 N N . GLU A 1 321 ? 98.723 -8.756 -6.887 1.00 15.93 318 GLU A N 1
ATOM 2872 C CA . GLU A 1 321 ? 99.040 -7.555 -6.107 1.00 17.06 318 GLU A CA 1
ATOM 2873 C C . GLU A 1 321 ? 98.119 -7.477 -4.876 1.00 16.07 318 GLU A C 1
ATOM 2874 O O . GLU A 1 321 ? 98.576 -7.223 -3.754 1.00 15.48 318 GLU A O 1
ATOM 2880 N N A GLN A 1 322 ? 96.813 -7.701 -5.083 0.70 16.51 319 GLN A N 1
ATOM 2881 N N B GLN A 1 322 ? 96.835 -7.741 -5.115 0.30 15.11 319 GLN A N 1
ATOM 2882 C CA A GLN A 1 322 ? 95.828 -7.654 -3.981 0.70 17.37 319 GLN A CA 1
ATOM 2883 C CA B GLN A 1 322 ? 95.810 -7.682 -4.100 0.30 14.75 319 GLN A CA 1
ATOM 2884 C C A GLN A 1 322 ? 96.120 -8.792 -2.995 0.70 15.79 319 GLN A C 1
ATOM 2885 C C B GLN A 1 322 ? 96.074 -8.777 -3.049 0.30 14.39 319 GLN A C 1
ATOM 2886 O O A GLN A 1 322 ? 96.100 -8.579 -1.777 0.70 15.70 319 GLN A O 1
ATOM 2887 O O B GLN A 1 322 ? 95.997 -8.508 -1.846 0.30 14.43 319 GLN A O 1
ATOM 2898 N N . TYR A 1 323 ? 96.407 -9.989 -3.519 1.00 14.05 320 TYR A N 1
ATOM 2899 C CA . TYR A 1 323 ? 96.731 -11.130 -2.671 1.00 14.11 320 TYR A CA 1
ATOM 2900 C C . TYR A 1 323 ? 97.896 -10.778 -1.734 1.00 14.70 320 TYR A C 1
ATOM 2901 O O . TYR A 1 323 ? 97.849 -11.042 -0.521 1.00 15.05 320 TYR A O 1
ATOM 2910 N N . ARG A 1 324 ? 98.938 -10.141 -2.286 1.00 14.28 321 ARG A N 1
ATOM 2911 C CA . ARG A 1 324 ? 100.138 -9.883 -1.503 1.00 16.60 321 ARG A CA 1
ATOM 2912 C C . ARG A 1 324 ? 99.917 -8.731 -0.514 1.00 15.86 321 ARG A C 1
ATOM 2913 O O . ARG A 1 324 ? 100.371 -8.819 0.632 1.00 16.59 321 ARG A O 1
ATOM 2921 N N A GLU A 1 325 ? 99.231 -7.677 -0.958 0.70 15.87 322 GLU A N 1
ATOM 2922 N N B GLU A 1 325 ? 99.211 -7.681 -0.940 0.30 14.91 322 GLU A N 1
ATOM 2923 C CA A GLU A 1 325 ? 98.947 -6.556 -0.079 0.70 17.95 322 GLU A CA 1
ATOM 2924 C CA B GLU A 1 325 ? 98.965 -6.533 -0.062 0.30 15.02 322 GLU A CA 1
ATOM 2925 C C A GLU A 1 325 ? 98.096 -7.069 1.087 0.70 15.69 322 GLU A C 1
ATOM 2926 C C B GLU A 1 325 ? 98.011 -6.936 1.069 0.30 14.57 322 GLU A C 1
ATOM 2927 O O A GLU A 1 325 ? 98.406 -6.870 2.286 0.70 15.56 322 GLU A O 1
ATOM 2928 O O B GLU A 1 325 ? 98.158 -6.489 2.213 0.30 14.21 322 GLU A O 1
ATOM 2939 N N . ASN A 1 326 ? 97.014 -7.753 0.723 1.00 14.70 323 ASN A N 1
ATOM 2940 C CA . ASN A 1 326 ? 96.083 -8.259 1.709 1.00 14.70 323 ASN A CA 1
ATOM 2941 C C . ASN A 1 326 ? 96.810 -9.186 2.678 1.00 13.53 323 ASN A C 1
ATOM 2942 O O . ASN A 1 326 ? 96.501 -9.221 3.870 1.00 14.69 323 ASN A O 1
ATOM 2947 N N . GLY A 1 327 ? 97.735 -9.981 2.147 1.00 14.19 324 GLY A N 1
ATOM 2948 C CA . GLY A 1 327 ? 98.411 -10.963 2.967 1.00 14.91 324 GLY A CA 1
ATOM 2949 C C . GLY A 1 327 ? 99.248 -10.327 4.044 1.00 14.94 324 GLY A C 1
ATOM 2950 O O . GLY A 1 327 ? 99.269 -10.803 5.201 1.00 14.79 324 GLY A O 1
ATOM 2951 N N A ARG A 1 328 ? 99.934 -9.242 3.684 0.50 13.67 325 ARG A N 1
ATOM 2952 N N B ARG A 1 328 ? 99.967 -9.259 3.689 0.50 15.24 325 ARG A N 1
ATOM 2953 C CA A ARG A 1 328 ? 100.786 -8.544 4.642 0.50 14.30 325 ARG A CA 1
ATOM 2954 C CA B ARG A 1 328 ? 100.801 -8.605 4.701 0.50 17.11 325 ARG A CA 1
ATOM 2955 C C A ARG A 1 328 ? 99.916 -7.878 5.719 0.50 14.29 325 ARG A C 1
ATOM 2956 C C B ARG A 1 328 ? 99.893 -8.036 5.802 0.50 16.27 325 ARG A C 1
ATOM 2957 O O A ARG A 1 328 ? 100.302 -7.769 6.883 0.50 13.44 325 ARG A O 1
ATOM 2958 O O B ARG A 1 328 ? 100.129 -8.289 6.978 0.50 16.35 325 ARG A O 1
ATOM 2973 N N A LYS A 1 329 ? 98.747 -7.387 5.304 0.50 14.55 326 LYS A N 1
ATOM 2974 N N B LYS A 1 329 ? 98.847 -7.291 5.414 0.50 15.77 326 LYS A N 1
ATOM 2975 C CA A LYS A 1 329 ? 97.818 -6.731 6.215 0.50 15.15 326 LYS A CA 1
ATOM 2976 C CA B LYS A 1 329 ? 97.914 -6.705 6.392 0.50 15.82 326 LYS A CA 1
ATOM 2977 C C A LYS A 1 329 ? 97.256 -7.765 7.201 0.50 14.67 326 LYS A C 1
ATOM 2978 C C B LYS A 1 329 ? 97.304 -7.811 7.268 0.50 15.13 326 LYS A C 1
ATOM 2979 O O A LYS A 1 329 ? 97.184 -7.515 8.408 0.50 15.34 326 LYS A O 1
ATOM 2980 O O B LYS A 1 329 ? 97.237 -7.656 8.489 0.50 15.58 326 LYS A O 1
ATOM 2991 N N . LEU A 1 330 ? 96.887 -8.928 6.662 1.00 14.41 327 LEU A N 1
ATOM 2992 C CA . LEU A 1 330 ? 96.288 -9.999 7.415 1.00 13.97 327 LEU A CA 1
ATOM 2993 C C . LEU A 1 330 ? 97.307 -10.633 8.373 1.00 14.91 327 LEU A C 1
ATOM 2994 O O . LEU A 1 330 ? 96.953 -11.001 9.481 1.00 15.25 327 LEU A O 1
ATOM 2999 N N . GLY A 1 331 ? 98.554 -10.774 7.923 1.00 14.72 328 GLY A N 1
ATOM 3000 C CA . GLY A 1 331 ? 99.585 -11.314 8.757 1.00 14.93 328 GLY A CA 1
ATOM 3001 C C . GLY A 1 331 ? 99.737 -10.489 10.037 1.00 13.73 328 GLY A C 1
ATOM 3002 O O . GLY A 1 331 ? 99.873 -11.039 11.170 1.00 14.39 328 GLY A O 1
ATOM 3003 N N . ARG A 1 332 ? 99.714 -9.156 9.876 1.00 14.14 329 ARG A N 1
ATOM 3004 C CA . ARG A 1 332 ? 99.861 -8.275 11.036 1.00 14.51 329 ARG A CA 1
ATOM 3005 C C . ARG A 1 332 ? 98.656 -8.458 11.987 1.00 15.56 329 ARG A C 1
ATOM 3006 O O . ARG A 1 332 ? 98.818 -8.559 13.207 1.00 15.34 329 ARG A O 1
ATOM 3014 N N . LEU A 1 333 ? 97.444 -8.565 11.435 1.00 14.68 330 LEU A N 1
ATOM 3015 C CA . LEU A 1 333 ? 96.241 -8.771 12.264 1.00 14.98 330 LEU A CA 1
ATOM 3016 C C . LEU A 1 333 ? 96.333 -10.103 13.018 1.00 15.18 330 LEU A C 1
ATOM 3017 O O . LEU A 1 333 ? 96.027 -10.169 14.206 1.00 15.13 330 LEU A O 1
ATOM 3022 N N . LEU A 1 334 ? 96.767 -11.142 12.299 1.00 14.48 331 LEU A N 1
ATOM 3023 C CA . LEU A 1 334 ? 96.949 -12.463 12.893 1.00 13.95 331 LEU A CA 1
ATOM 3024 C C . LEU A 1 334 ? 97.927 -12.381 14.081 1.00 14.53 331 LEU A C 1
ATOM 3025 O O . LEU A 1 334 ? 97.666 -12.879 15.191 1.00 14.88 331 LEU A O 1
ATOM 3030 N N . TYR A 1 335 ? 99.052 -11.707 13.844 1.00 14.92 332 TYR A N 1
ATOM 3031 C CA . TYR A 1 335 ? 100.074 -11.541 14.867 1.00 14.41 332 TYR A CA 1
ATOM 3032 C C . TYR A 1 335 ? 99.548 -10.795 16.096 1.00 15.85 332 TYR A C 1
ATOM 3033 O O . TYR A 1 335 ? 99.970 -11.078 17.225 1.00 15.73 332 TYR A O 1
ATOM 3042 N N . GLN A 1 336 ? 98.617 -9.853 15.894 1.00 15.00 333 GLN A N 1
ATOM 3043 C CA . GLN A 1 336 ? 98.054 -9.054 16.956 1.00 16.39 333 GLN A CA 1
ATOM 3044 C C . GLN A 1 336 ? 96.959 -9.784 17.732 1.00 15.96 333 GLN A C 1
ATOM 3045 O O . GLN A 1 336 ? 96.446 -9.230 18.708 1.00 17.32 333 GLN A O 1
ATOM 3051 N N . GLY A 1 337 ? 96.603 -11.002 17.321 1.00 15.27 334 GLY A N 1
ATOM 3052 C CA . GLY A 1 337 ? 95.486 -11.730 17.965 1.00 16.09 334 GLY A CA 1
ATOM 3053 C C . GLY A 1 337 ? 94.106 -11.375 17.398 1.00 16.39 334 GLY A C 1
ATOM 3054 O O . GLY A 1 337 ? 93.096 -11.664 18.046 1.00 16.90 334 GLY A O 1
ATOM 3055 N N A ARG A 1 338 ? 94.071 -10.812 16.182 0.50 15.24 335 ARG A N 1
ATOM 3056 N N B ARG A 1 338 ? 94.085 -10.811 16.186 0.50 15.60 335 ARG A N 1
ATOM 3057 C CA A ARG A 1 338 ? 92.807 -10.333 15.560 0.50 15.20 335 ARG A CA 1
ATOM 3058 C CA B ARG A 1 338 ? 92.835 -10.343 15.585 0.50 15.82 335 ARG A CA 1
ATOM 3059 C C A ARG A 1 338 ? 92.360 -11.225 14.387 0.50 15.29 335 ARG A C 1
ATOM 3060 C C B ARG A 1 338 ? 92.444 -11.191 14.363 0.50 15.85 335 ARG A C 1
ATOM 3061 O O A ARG A 1 338 ? 91.559 -10.809 13.555 0.50 15.36 335 ARG A O 1
ATOM 3062 O O B ARG A 1 338 ? 91.773 -10.697 13.467 0.50 16.50 335 ARG A O 1
ATOM 3077 N N . TRP A 1 339 ? 92.818 -12.480 14.379 1.00 15.39 336 TRP A N 1
ATOM 3078 C CA . TRP A 1 339 ? 92.508 -13.414 13.274 1.00 15.66 336 TRP A CA 1
ATOM 3079 C C . TRP A 1 339 ? 91.007 -13.585 13.033 1.00 15.73 336 TRP A C 1
ATOM 3080 O O . TRP A 1 339 ? 90.612 -13.876 11.908 1.00 16.49 336 TRP A O 1
ATOM 3091 N N . PHE A 1 340 ? 90.190 -13.408 14.076 1.00 16.32 337 PHE A N 1
ATOM 3092 C CA . PHE A 1 340 ? 88.752 -13.633 13.919 1.00 17.39 337 PHE A CA 1
ATOM 3093 C C . PHE A 1 340 ? 87.967 -12.316 13.847 1.00 17.89 337 PHE A C 1
ATOM 3094 O O . PHE A 1 340 ? 86.721 -12.344 13.779 1.00 19.53 337 PHE A O 1
ATOM 3102 N N . ASP A 1 341 ? 88.666 -11.173 13.879 1.00 16.58 338 ASP A N 1
ATOM 3103 C CA . ASP A 1 341 ? 87.995 -9.880 13.778 1.00 16.59 338 ASP A CA 1
ATOM 3104 C C . ASP A 1 341 ? 87.504 -9.638 12.343 1.00 16.33 338 ASP A C 1
ATOM 3105 O O . ASP A 1 341 ? 88.004 -10.230 11.385 1.00 16.37 338 ASP A O 1
ATOM 3110 N N . PRO A 1 342 ? 86.477 -8.774 12.141 1.00 15.92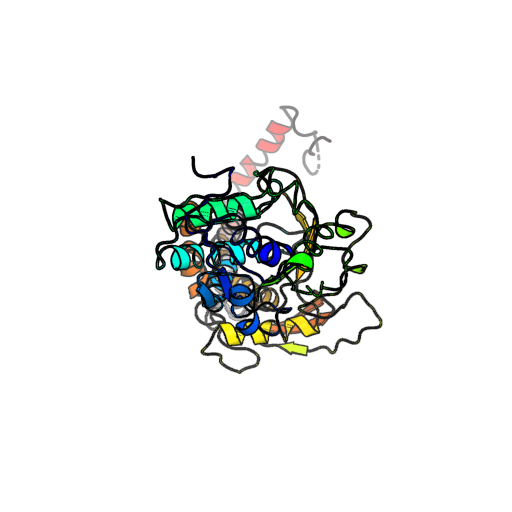 339 PRO A N 1
ATOM 3111 C CA . PRO A 1 342 ? 85.884 -8.595 10.817 1.00 16.39 339 PRO A CA 1
ATOM 3112 C C . PRO A 1 342 ? 86.878 -8.220 9.725 1.00 15.38 339 PRO A C 1
ATOM 3113 O O . PRO A 1 342 ? 86.789 -8.729 8.626 1.00 15.41 339 PRO A O 1
ATOM 3117 N N . GLN A 1 343 ? 87.805 -7.319 10.049 1.00 15.13 340 GLN A N 1
ATOM 3118 C CA . GLN A 1 343 ? 88.763 -6.848 9.078 1.00 15.72 340 GLN A CA 1
ATOM 3119 C C . GLN A 1 343 ? 89.686 -8.006 8.649 1.00 14.82 340 GLN A C 1
ATOM 3120 O O . GLN A 1 343 ? 90.219 -7.992 7.557 1.00 15.91 340 GLN A O 1
ATOM 3126 N N . ALA A 1 344 ? 89.922 -8.974 9.533 1.00 14.83 341 ALA A N 1
ATOM 3127 C CA . ALA A 1 344 ? 90.739 -10.166 9.180 1.00 14.84 341 ALA A CA 1
ATOM 3128 C C . ALA A 1 344 ? 89.916 -11.135 8.322 1.00 15.54 341 ALA A C 1
ATOM 3129 O O . ALA A 1 344 ? 90.412 -11.662 7.294 1.00 16.13 341 ALA A O 1
ATOM 3131 N N . ILE A 1 345 ? 88.667 -11.386 8.727 1.00 15.91 342 ILE A N 1
ATOM 3132 C CA . ILE A 1 345 ? 87.788 -12.257 7.950 1.00 16.81 342 ILE A CA 1
ATOM 3133 C C . ILE A 1 345 ? 87.723 -11.778 6.491 1.00 17.01 342 ILE A C 1
ATOM 3134 O O . ILE A 1 345 ? 87.766 -12.584 5.543 1.00 17.99 342 ILE A O 1
ATOM 3139 N N . MET A 1 346 ? 87.558 -10.462 6.314 1.00 16.39 343 MET A N 1
ATOM 3140 C CA . MET A 1 346 ? 87.424 -9.891 4.974 1.00 18.22 343 MET A CA 1
ATOM 3141 C C . MET A 1 346 ? 88.612 -10.318 4.098 1.00 18.25 343 MET A C 1
ATOM 3142 O O . MET A 1 346 ? 88.446 -10.782 2.959 1.00 20.03 343 MET A O 1
ATOM 3147 N N . LEU A 1 347 ? 89.815 -10.170 4.647 1.00 16.51 344 LEU A N 1
ATOM 3148 C CA . LEU A 1 347 ? 91.049 -10.449 3.902 1.00 17.69 344 LEU A CA 1
ATOM 3149 C C . LEU A 1 347 ? 91.218 -11.945 3.672 1.00 17.85 344 LEU A C 1
ATOM 3150 O O . LEU A 1 347 ? 91.599 -12.392 2.582 1.00 17.99 344 LEU A O 1
ATOM 3155 N N A ARG A 1 348 ? 90.897 -12.735 4.690 0.50 16.65 345 ARG A N 1
ATOM 3156 N N B ARG A 1 348 ? 90.924 -12.721 4.709 0.50 17.46 345 ARG A N 1
ATOM 3157 C CA A ARG A 1 348 ? 91.089 -14.161 4.607 0.50 18.04 345 ARG A CA 1
ATOM 3158 C CA B ARG A 1 348 ? 91.060 -14.148 4.644 0.50 19.38 345 ARG A CA 1
ATOM 3159 C C A ARG A 1 348 ? 90.119 -14.803 3.604 0.50 17.14 345 ARG A C 1
ATOM 3160 C C B ARG A 1 348 ? 90.141 -14.736 3.569 0.50 17.78 345 ARG A C 1
ATOM 3161 O O A ARG A 1 348 ? 90.506 -15.646 2.804 0.50 17.34 345 ARG A O 1
ATOM 3162 O O B ARG A 1 348 ? 90.597 -15.440 2.677 0.50 17.50 345 ARG A O 1
ATOM 3177 N N . GLU A 1 349 ? 88.850 -14.395 3.654 1.00 17.38 346 GLU A N 1
ATOM 3178 C CA . GLU A 1 349 ? 87.852 -15.018 2.811 1.00 17.39 346 GLU A CA 1
ATOM 3179 C C . GLU A 1 349 ? 88.095 -14.681 1.341 1.00 17.83 346 GLU A C 1
ATOM 3180 O O . GLU A 1 349 ? 87.920 -15.566 0.487 1.00 16.97 346 GLU A O 1
ATOM 3186 N N . THR A 1 350 ? 88.553 -13.460 1.070 1.00 16.56 347 THR A N 1
ATOM 3187 C CA . THR A 1 350 ? 88.846 -12.993 -0.300 1.00 19.91 347 THR A CA 1
ATOM 3188 C C . THR A 1 350 ? 89.808 -13.955 -0.973 1.00 19.54 347 THR A C 1
ATOM 3189 O O . THR A 1 350 ? 89.589 -14.425 -2.112 1.00 19.00 347 THR A O 1
ATOM 3193 N N . ALA A 1 351 ? 90.848 -14.291 -0.233 1.00 17.20 348 ALA A N 1
ATOM 3194 C CA . ALA A 1 351 ? 91.877 -15.150 -0.762 1.00 18.21 348 ALA A CA 1
ATOM 3195 C C . ALA A 1 351 ? 91.386 -16.595 -0.830 1.00 18.47 348 ALA A C 1
ATOM 3196 O O . ALA A 1 351 ? 91.694 -17.296 -1.784 1.00 17.86 348 ALA A O 1
ATOM 3198 N N . GLN A 1 352 ? 90.705 -17.062 0.210 1.00 17.89 349 GLN A N 1
ATOM 3199 C CA . GLN A 1 352 ? 90.244 -18.432 0.241 1.00 19.22 349 GLN A CA 1
ATOM 3200 C C . GLN A 1 352 ? 89.337 -18.720 -0.960 1.00 19.17 349 GLN A C 1
ATOM 3201 O O . GLN A 1 352 ? 89.266 -19.860 -1.457 1.00 20.03 349 GLN A O 1
ATOM 3207 N N . ARG A 1 353 ? 88.587 -17.705 -1.383 1.00 15.87 350 ARG A N 1
ATOM 3208 C CA . ARG A 1 353 ? 87.665 -17.900 -2.471 1.00 16.94 350 ARG A CA 1
ATOM 3209 C C . ARG A 1 353 ? 88.332 -17.652 -3.828 1.00 16.87 350 ARG A C 1
ATOM 3210 O O . ARG A 1 353 ? 88.713 -18.592 -4.531 1.00 18.08 350 ARG A O 1
ATOM 3218 N N . TRP A 1 354 ? 88.568 -16.382 -4.151 1.00 15.94 351 TRP A N 1
ATOM 3219 C CA . TRP A 1 354 ? 88.913 -16.000 -5.521 1.00 16.16 351 TRP A CA 1
ATOM 3220 C C . TRP A 1 354 ? 90.356 -16.311 -5.883 1.00 15.98 351 TRP A C 1
ATOM 3221 O O . TRP A 1 354 ? 90.643 -16.518 -7.083 1.00 17.86 351 TRP A O 1
ATOM 3232 N N . VAL A 1 355 ? 91.258 -16.363 -4.896 1.00 15.20 352 VAL A N 1
ATOM 3233 C CA . VAL A 1 355 ? 92.633 -16.702 -5.193 1.00 15.09 352 VAL A CA 1
ATOM 3234 C C . VAL A 1 355 ? 92.797 -18.229 -5.142 1.00 15.97 352 VAL A C 1
ATOM 3235 O O . VAL A 1 355 ? 93.143 -18.873 -6.129 1.00 15.82 352 VAL A O 1
ATOM 3239 N N . ALA A 1 356 ? 92.488 -18.806 -3.983 1.00 14.27 353 ALA A N 1
ATOM 3240 C CA . ALA A 1 356 ? 92.817 -20.209 -3.732 1.00 15.02 353 ALA A CA 1
ATOM 3241 C C . ALA A 1 356 ? 91.993 -21.202 -4.564 1.00 14.01 353 ALA A C 1
ATOM 3242 O O . ALA A 1 356 ? 92.528 -22.258 -4.964 1.00 15.05 353 ALA A O 1
ATOM 3244 N N . ARG A 1 357 ? 90.721 -20.908 -4.864 1.00 15.44 354 ARG A N 1
ATOM 3245 C CA . ARG A 1 357 ? 89.911 -21.967 -5.511 1.00 17.41 354 ARG A CA 1
ATOM 3246 C C . ARG A 1 357 ? 90.388 -22.247 -6.935 1.00 16.70 354 ARG A C 1
ATOM 3247 O O . ARG A 1 357 ? 90.089 -23.326 -7.443 1.00 17.14 354 ARG A O 1
ATOM 3255 N N . ALA A 1 358 ? 91.161 -21.326 -7.534 1.00 16.11 355 ALA A N 1
ATOM 3256 C CA . ALA A 1 358 ? 91.719 -21.573 -8.866 1.00 16.12 355 ALA A CA 1
ATOM 3257 C C . ALA A 1 358 ? 93.039 -22.337 -8.790 1.00 15.76 355 ALA A C 1
ATOM 3258 O O . ALA A 1 358 ? 93.590 -22.705 -9.824 1.00 17.03 355 ALA A O 1
ATOM 3260 N N . ILE A 1 359 ? 93.533 -22.581 -7.571 1.00 15.51 356 ILE A N 1
ATOM 3261 C CA . ILE A 1 359 ? 94.855 -23.211 -7.417 1.00 14.56 356 ILE A CA 1
ATOM 3262 C C . ILE A 1 359 ? 94.721 -24.741 -7.398 1.00 16.58 356 ILE A C 1
ATOM 3263 O O . ILE A 1 359 ? 94.632 -25.387 -6.340 1.00 16.57 356 ILE A O 1
ATOM 3268 N N . THR A 1 360 ? 94.694 -25.304 -8.609 1.00 16.62 357 THR A N 1
ATOM 3269 C CA . THR A 1 360 ? 94.678 -26.730 -8.840 1.00 17.51 357 THR A CA 1
ATOM 3270 C C . THR A 1 360 ? 95.888 -27.005 -9.725 1.00 17.92 357 THR A C 1
ATOM 3271 O O . THR A 1 360 ? 96.022 -26.386 -10.772 1.00 20.34 357 THR A O 1
ATOM 3275 N N . GLY A 1 361 ? 96.778 -27.887 -9.287 1.00 16.35 358 GLY A N 1
ATOM 3276 C CA . GLY A 1 361 ? 97.943 -28.200 -10.066 1.00 17.65 358 GLY A CA 1
ATOM 3277 C C . GLY A 1 361 ? 99.018 -28.829 -9.215 1.00 17.27 358 GLY A C 1
ATOM 3278 O O . GLY A 1 361 ? 98.813 -29.129 -8.037 1.00 16.35 358 GLY A O 1
ATOM 3279 N N A GLU A 1 362 ? 100.172 -29.058 -9.850 0.50 16.95 359 GLU A N 1
ATOM 3280 N N B GLU A 1 362 ? 100.201 -29.005 -9.793 0.50 18.00 359 GLU A N 1
ATOM 3281 C CA A GLU A 1 362 ? 101.310 -29.748 -9.222 0.50 16.99 359 GLU A CA 1
ATOM 3282 C CA B GLU A 1 362 ? 101.250 -29.624 -9.008 0.50 18.78 359 GLU A CA 1
ATOM 3283 C C A GLU A 1 362 ? 102.594 -28.944 -9.428 0.50 15.87 359 GLU A C 1
ATOM 3284 C C B GLU A 1 362 ? 102.610 -29.071 -9.420 0.50 17.14 359 GLU A C 1
ATOM 3285 O O A GLU A 1 362 ? 102.792 -28.331 -10.482 0.50 15.49 359 GLU A O 1
ATOM 3286 O O B GLU A 1 362 ? 102.904 -28.834 -10.600 0.50 17.29 359 GLU A O 1
ATOM 3297 N N . VAL A 1 363 ? 103.467 -28.958 -8.410 1.00 15.41 360 VAL A N 1
ATOM 3298 C CA . VAL A 1 363 ? 104.786 -28.386 -8.550 1.00 15.65 360 VAL A CA 1
ATOM 3299 C C . VAL A 1 363 ? 105.797 -29.416 -8.075 1.00 16.28 360 VAL A C 1
ATOM 3300 O O . VAL A 1 363 ? 105.567 -30.069 -7.053 1.00 16.94 360 VAL A O 1
ATOM 3304 N N . THR A 1 364 ? 106.862 -29.582 -8.861 1.00 15.68 361 THR A N 1
ATOM 3305 C CA . THR A 1 364 ? 107.939 -30.510 -8.551 1.00 16.06 361 THR A CA 1
ATOM 3306 C C . THR A 1 364 ? 109.190 -29.690 -8.253 1.00 16.78 361 THR A C 1
ATOM 3307 O O . THR A 1 364 ? 109.521 -28.799 -9.038 1.00 16.99 361 THR A O 1
ATOM 3311 N N . LEU A 1 365 ? 109.858 -30.032 -7.149 1.00 16.09 362 LEU A N 1
ATOM 3312 C CA . LEU A 1 365 ? 111.028 -29.331 -6.642 1.00 17.59 362 LEU A CA 1
ATOM 3313 C C . LEU A 1 365 ? 112.121 -30.340 -6.336 1.00 17.08 362 LEU A C 1
ATOM 3314 O O . LEU A 1 365 ? 111.830 -31.461 -6.003 1.00 17.73 362 LEU A O 1
ATOM 3319 N N . GLU A 1 366 ? 113.366 -29.871 -6.370 1.00 15.70 363 GLU A N 1
ATOM 3320 C CA . GLU A 1 366 ? 114.497 -30.592 -5.782 1.00 15.90 363 GLU A CA 1
ATOM 3321 C C . GLU A 1 366 ? 114.941 -29.797 -4.550 1.00 16.59 363 GLU A C 1
ATOM 3322 O O . GLU A 1 366 ? 115.230 -28.598 -4.669 1.00 16.59 363 GLU A O 1
ATOM 3328 N N . LEU A 1 367 ? 114.946 -30.463 -3.391 1.00 16.49 364 LEU A N 1
ATOM 3329 C CA . LEU A 1 367 ? 115.408 -29.892 -2.122 1.00 16.40 364 LEU A CA 1
ATOM 3330 C C . LEU A 1 367 ? 116.855 -30.318 -1.861 1.00 16.63 364 LEU A C 1
ATOM 3331 O O . LEU A 1 367 ? 117.236 -31.491 -2.024 1.00 17.03 364 LEU A O 1
ATOM 3336 N N . ARG A 1 368 ? 117.677 -29.339 -1.462 1.00 17.06 365 ARG A N 1
ATOM 3337 C CA . ARG A 1 368 ? 119.071 -29.574 -1.082 1.00 17.14 365 ARG A CA 1
ATOM 3338 C C . ARG A 1 368 ? 119.235 -29.162 0.395 1.00 18.04 365 ARG A C 1
ATOM 3339 O O . ARG A 1 368 ? 118.667 -29.814 1.265 1.00 19.90 365 ARG A O 1
ATOM 3347 N N . ARG A 1 369 ? 120.011 -28.116 0.684 1.00 16.61 366 ARG A N 1
ATOM 3348 C CA . ARG A 1 369 ? 120.189 -27.698 2.098 1.00 19.37 366 ARG A CA 1
ATOM 3349 C C . ARG A 1 369 ? 119.469 -26.372 2.379 1.00 18.94 366 ARG A C 1
ATOM 3350 O O . ARG A 1 369 ? 119.529 -25.414 1.600 1.00 18.08 366 ARG A O 1
ATOM 3358 N N . GLY A 1 370 ? 118.765 -26.334 3.507 1.00 18.61 367 GLY A N 1
ATOM 3359 C CA . GLY A 1 370 ? 118.097 -25.136 3.936 1.00 17.80 367 GLY A CA 1
ATOM 3360 C C . GLY A 1 370 ? 117.145 -24.627 2.875 1.00 17.41 367 GLY A C 1
ATOM 3361 O O . GLY A 1 370 ? 116.303 -25.380 2.373 1.00 18.52 367 GLY A O 1
ATOM 3362 N N . ASN A 1 371 ? 117.303 -23.359 2.492 1.00 17.36 368 ASN A N 1
ATOM 3363 C CA . ASN A 1 371 ? 116.413 -22.732 1.519 1.00 16.71 368 ASN A CA 1
ATOM 3364 C C . ASN A 1 371 ? 116.988 -22.774 0.096 1.00 16.54 368 ASN A C 1
ATOM 3365 O O . ASN A 1 371 ? 116.518 -22.044 -0.783 1.00 17.48 368 ASN A O 1
ATOM 3370 N N . ASP A 1 372 ? 117.975 -23.650 -0.123 1.00 16.08 369 ASP A N 1
ATOM 3371 C CA . ASP A 1 372 ? 118.472 -23.887 -1.466 1.00 16.25 369 ASP A CA 1
ATOM 3372 C C . ASP A 1 372 ? 117.645 -25.031 -2.063 1.00 16.25 369 ASP A C 1
ATOM 3373 O O . ASP A 1 372 ? 117.742 -26.202 -1.615 1.00 16.48 369 ASP A O 1
ATOM 3378 N N . TYR A 1 373 ? 116.853 -24.707 -3.076 1.00 15.49 370 TYR A N 1
ATOM 3379 C CA . TYR A 1 373 ? 116.059 -25.699 -3.795 1.00 15.95 370 TYR A CA 1
ATOM 3380 C C . TYR A 1 373 ? 115.934 -25.239 -5.248 1.00 16.60 370 TYR A C 1
ATOM 3381 O O . TYR A 1 373 ? 116.255 -24.065 -5.549 1.00 16.48 370 TYR A O 1
ATOM 3390 N N . SER A 1 374 ? 115.482 -26.148 -6.121 1.00 16.04 371 SER A N 1
ATOM 3391 C CA . SER A 1 374 ? 115.214 -25.796 -7.511 1.00 16.62 371 SER A CA 1
ATOM 3392 C C . SER A 1 374 ? 113.813 -26.229 -7.916 1.00 16.51 371 SER A C 1
ATOM 3393 O O . SER A 1 374 ? 113.322 -27.293 -7.518 1.00 17.61 371 SER A O 1
ATOM 3396 N N . LEU A 1 375 ? 113.143 -25.373 -8.693 1.00 15.15 372 LEU A N 1
ATOM 3397 C CA . LEU A 1 375 ? 111.879 -25.768 -9.315 1.00 15.66 372 LEU A CA 1
ATOM 3398 C C . LEU A 1 375 ? 112.174 -26.621 -10.561 1.00 14.73 372 LEU A C 1
ATOM 3399 O O . LEU A 1 375 ? 113.001 -26.253 -11.416 1.00 16.25 372 LEU A O 1
ATOM 3404 N N . LEU A 1 376 ? 111.466 -27.754 -10.680 1.00 15.13 373 LEU A N 1
ATOM 3405 C CA . LEU A 1 376 ? 111.692 -28.724 -11.783 1.00 16.05 373 LEU A CA 1
ATOM 3406 C C . LEU A 1 376 ? 110.511 -28.759 -12.759 1.00 15.88 373 LEU A C 1
ATOM 3407 O O . LEU A 1 376 ? 110.711 -28.959 -13.962 1.00 16.96 373 LEU A O 1
ATOM 3412 N N . ASN A 1 377 ? 109.285 -28.580 -12.252 1.00 16.16 374 ASN A N 1
ATOM 3413 C CA . ASN A 1 377 ? 108.113 -28.619 -13.123 1.00 16.22 374 ASN A CA 1
ATOM 3414 C C . ASN A 1 377 ? 106.955 -27.923 -12.433 1.00 15.24 374 ASN A C 1
ATOM 3415 O O . ASN A 1 377 ? 106.894 -27.856 -11.216 1.00 16.00 374 ASN A O 1
ATOM 3420 N N . THR A 1 378 ? 106.052 -27.376 -13.242 1.00 15.81 375 THR A N 1
ATOM 3421 C CA . THR A 1 378 ? 104.856 -26.704 -12.792 1.00 15.70 375 THR A CA 1
ATOM 3422 C C . THR A 1 378 ? 103.758 -27.089 -13.776 1.00 16.95 375 THR A C 1
ATOM 3423 O O . THR A 1 378 ? 103.922 -26.847 -14.969 1.00 17.74 375 THR A O 1
ATOM 3427 N N . GLU A 1 379 ? 102.692 -27.726 -13.274 1.00 17.53 376 GLU A N 1
ATOM 3428 C CA . GLU A 1 379 ? 101.608 -28.177 -14.147 1.00 18.62 376 GLU A CA 1
ATOM 3429 C C . GLU A 1 379 ? 100.253 -27.759 -13.577 1.00 19.82 376 GLU A C 1
ATOM 3430 O O . GLU A 1 379 ? 100.064 -27.810 -12.379 1.00 19.18 376 GLU A O 1
ATOM 3436 N N . SER A 1 380 ? 99.321 -27.361 -14.453 1.00 17.95 377 SER A N 1
ATOM 3437 C CA . SER A 1 380 ? 97.975 -26.992 -14.019 1.00 16.96 377 SER A CA 1
ATOM 3438 C C . SER A 1 380 ? 97.085 -26.798 -15.237 1.00 19.10 377 SER A C 1
ATOM 3439 O O . SER A 1 380 ? 97.462 -26.085 -16.139 1.00 18.84 377 SER A O 1
ATOM 3442 N N . ALA A 1 381 ? 95.876 -27.349 -15.157 1.00 19.09 378 ALA A N 1
ATOM 3443 C CA . ALA A 1 381 ? 94.867 -27.121 -16.199 1.00 20.40 378 ALA A CA 1
ATOM 3444 C C . ALA A 1 381 ? 94.382 -25.666 -16.157 1.00 20.97 378 ALA A C 1
ATOM 3445 O O . ALA A 1 381 ? 93.697 -25.211 -17.073 1.00 21.68 378 ALA A O 1
ATOM 3447 N N . ASN A 1 382 ? 94.732 -24.943 -15.089 1.00 18.44 379 ASN A N 1
ATOM 3448 C CA . ASN A 1 382 ? 94.267 -23.571 -14.921 1.00 18.27 379 ASN A CA 1
ATOM 3449 C C . ASN A 1 382 ? 95.360 -22.533 -15.253 1.00 17.21 379 ASN A C 1
ATOM 3450 O O . ASN A 1 382 ? 95.132 -21.359 -15.077 1.00 16.87 379 ASN A O 1
ATOM 3455 N N . LEU A 1 383 ? 96.540 -22.961 -15.696 1.00 15.93 380 LEU A N 1
ATOM 3456 C CA . LEU A 1 383 ? 97.571 -21.963 -16.050 1.00 16.25 380 LEU A CA 1
ATOM 3457 C C . LEU A 1 383 ? 97.026 -20.975 -17.077 1.00 17.08 380 LEU A C 1
ATOM 3458 O O . LEU A 1 383 ? 96.350 -21.391 -18.047 1.00 18.48 380 LEU A O 1
ATOM 3463 N N . THR A 1 384 ? 97.401 -19.702 -16.910 1.00 16.13 381 THR A N 1
ATOM 3464 C CA . THR A 1 384 ? 97.208 -18.710 -17.961 1.00 16.82 381 THR A CA 1
ATOM 3465 C C . THR A 1 384 ? 98.539 -18.510 -18.689 1.00 16.82 381 THR A C 1
ATOM 3466 O O . THR A 1 384 ? 98.583 -17.875 -19.748 1.00 19.48 381 THR A O 1
ATOM 3470 N N . TYR A 1 385 ? 99.612 -19.082 -18.122 1.00 18.09 382 TYR A N 1
ATOM 3471 C CA . TYR A 1 385 ? 100.867 -19.142 -18.816 1.00 17.63 382 TYR A CA 1
ATOM 3472 C C . TYR A 1 385 ? 100.708 -20.127 -19.972 1.00 18.28 382 TYR A C 1
ATOM 3473 O O . TYR A 1 385 ? 100.335 -21.303 -19.742 1.00 20.02 382 TYR A O 1
ATOM 3482 N N . ALA A 1 386 ? 100.962 -19.643 -21.181 1.00 34.46 383 ALA A N 1
ATOM 3483 C CA . ALA A 1 386 ? 100.715 -20.383 -22.386 1.00 36.77 383 ALA A CA 1
ATOM 3484 C C . ALA A 1 386 ? 101.465 -19.686 -23.511 1.00 35.70 383 ALA A C 1
ATOM 3485 O O . ALA A 1 386 ? 100.894 -18.895 -24.269 1.00 34.96 383 ALA A O 1
ATOM 3487 N N . PRO A 1 387 ? 102.774 -19.955 -23.621 1.00 34.85 384 PRO A N 1
ATOM 3488 C CA . PRO A 1 387 ? 103.606 -19.334 -24.650 1.00 37.90 384 PRO A CA 1
ATOM 3489 C C . PRO A 1 387 ? 103.061 -19.545 -26.072 1.00 38.89 384 PRO A C 1
ATOM 3490 O O . PRO A 1 387 ? 103.214 -18.669 -26.913 1.00 40.87 384 PRO A O 1
ATOM 3494 N N . GLU A 1 388 ? 102.400 -20.683 -26.312 1.00 40.79 385 GLU A N 1
ATOM 3495 C CA . GLU A 1 388 ? 101.880 -20.958 -27.662 1.00 44.75 385 GLU A CA 1
ATOM 3496 C C . GLU A 1 388 ? 100.827 -19.913 -28.067 1.00 43.45 385 GLU A C 1
ATOM 3497 O O . GLU A 1 388 ? 100.669 -19.655 -29.252 1.00 43.26 385 GLU A O 1
ATOM 3503 N N A ARG A 1 389 ? 100.123 -19.322 -27.091 0.60 41.83 386 ARG A N 1
ATOM 3504 N N B ARG A 1 389 ? 100.136 -19.317 -27.083 0.40 43.40 386 ARG A N 1
ATOM 3505 C CA A ARG A 1 389 ? 99.108 -18.311 -27.432 0.60 42.26 386 ARG A CA 1
ATOM 3506 C CA B ARG A 1 389 ? 99.103 -18.300 -27.370 0.40 44.37 386 ARG A CA 1
ATOM 3507 C C A ARG A 1 389 ? 99.792 -17.031 -27.930 0.60 44.17 386 ARG A C 1
ATOM 3508 C C B ARG A 1 389 ? 99.763 -16.995 -27.844 0.40 45.13 386 ARG A C 1
ATOM 3509 O O A ARG A 1 389 ? 99.172 -16.239 -28.638 0.60 47.11 386 ARG A O 1
ATOM 3510 O O B ARG A 1 389 ? 99.100 -16.152 -28.446 0.40 45.95 386 ARG A O 1
ATOM 3525 N N . LEU A 1 390 ? 101.058 -16.836 -27.543 1.00 46.59 387 LEU A N 1
ATOM 3526 C CA . LEU A 1 390 ? 101.836 -15.658 -27.971 1.00 49.91 387 LEU A CA 1
ATOM 3527 C C . LEU A 1 390 ? 102.627 -15.986 -29.241 1.00 53.66 387 LEU A C 1
ATOM 3528 O O . LEU A 1 390 ? 103.299 -15.111 -29.778 1.00 56.12 387 LEU A O 1
ATOM 3533 N N . SER A 1 391 ? 102.567 -17.248 -29.687 1.00 57.33 388 SER A N 1
ATOM 3534 C CA . SER A 1 391 ? 103.296 -17.672 -30.900 1.00 61.68 388 SER A CA 1
ATOM 3535 C C . SER A 1 391 ? 102.853 -16.832 -32.101 1.00 65.02 388 SER A C 1
ATOM 3536 O O . SER A 1 391 ? 101.651 -16.621 -32.305 1.00 60.67 388 SER A O 1
ATOM 3539 N N . MET A 1 392 ? 103.842 -16.389 -32.890 1.00 70.94 389 MET A N 1
ATOM 3540 C CA . MET A 1 392 ? 103.616 -15.545 -34.065 1.00 74.42 389 MET A CA 1
ATOM 3541 C C . MET A 1 392 ? 103.984 -16.301 -35.350 1.00 77.69 389 MET A C 1
ATOM 3542 O O . MET A 1 392 ? 103.682 -15.828 -36.450 1.00 77.57 389 MET A O 1
ATOM 3547 N N . GLU A 1 393 ? 104.625 -17.469 -35.205 1.00 81.56 390 GLU A N 1
ATOM 3548 C CA . GLU A 1 393 ? 105.043 -18.264 -36.368 1.00 89.21 390 GLU A CA 1
ATOM 3549 C C . GLU A 1 393 ? 103.934 -18.243 -37.432 1.00 88.62 390 GLU A C 1
ATOM 3550 O O . GLU A 1 393 ? 104.194 -17.920 -38.594 1.00 92.42 390 GLU A O 1
ATOM 3556 N N . LYS A 1 394 ? 102.705 -18.575 -37.012 1.00 83.36 391 LYS A N 1
ATOM 3557 C CA . LYS A 1 394 ? 101.538 -18.619 -37.892 1.00 80.79 391 LYS A CA 1
ATOM 3558 C C . LYS A 1 394 ? 100.624 -17.429 -37.580 1.00 75.80 391 LYS A C 1
ATOM 3559 O O . LYS A 1 394 ? 99.845 -17.466 -36.627 1.00 67.79 391 LYS A O 1
ATOM 3565 N N . VAL A 1 395 ? 100.726 -16.387 -38.416 1.00 76.44 392 VAL A N 1
ATOM 3566 C CA . VAL A 1 395 ? 99.957 -15.140 -38.270 1.00 75.44 392 VAL A CA 1
ATOM 3567 C C . VAL A 1 395 ? 98.456 -15.459 -38.214 1.00 72.70 392 VAL A C 1
ATOM 3568 O O . VAL A 1 395 ? 97.677 -14.673 -37.682 1.00 71.70 392 VAL A O 1
ATOM 3572 N N . GLU A 1 396 ? 98.064 -16.608 -38.779 1.00 70.64 393 GLU A N 1
ATOM 3573 C CA . GLU A 1 396 ? 96.658 -17.025 -38.780 1.00 68.83 393 GLU A CA 1
ATOM 3574 C C . GLU A 1 396 ? 96.167 -17.223 -37.341 1.00 64.51 393 GLU A C 1
ATOM 3575 O O . GLU A 1 396 ? 94.956 -17.196 -37.090 1.00 66.16 393 GLU A O 1
ATOM 3581 N N . ASN A 1 397 ? 97.116 -17.435 -36.419 1.00 58.85 394 ASN A N 1
ATOM 3582 C CA . ASN A 1 397 ? 96.811 -17.688 -35.014 1.00 54.81 394 ASN A CA 1
ATOM 3583 C C . ASN A 1 397 ? 97.440 -16.619 -34.108 1.00 48.87 394 ASN A C 1
ATOM 3584 O O . ASN A 1 397 ? 97.202 -16.632 -32.899 1.00 47.25 394 ASN A O 1
ATOM 3589 N N . ALA A 1 398 ? 98.257 -15.721 -34.677 1.00 46.75 395 ALA A N 1
ATOM 3590 C CA . ALA A 1 398 ? 98.920 -14.702 -33.850 1.00 44.04 395 ALA A CA 1
ATOM 3591 C C . ALA A 1 398 ? 97.868 -13.833 -33.156 1.00 40.89 395 ALA A C 1
ATOM 3592 O O . ALA A 1 398 ? 96.925 -13.374 -33.797 1.00 40.82 395 ALA A O 1
ATOM 3594 N N . PRO A 1 399 ? 97.996 -13.567 -31.835 1.00 39.03 396 PRO A N 1
ATOM 3595 C CA . PRO A 1 399 ? 96.985 -12.802 -31.096 1.00 37.26 396 PRO A CA 1
ATOM 3596 C C . PRO A 1 399 ? 96.940 -11.301 -31.420 1.00 35.91 396 PRO A C 1
ATOM 3597 O O . PRO A 1 399 ? 95.912 -10.672 -31.244 1.00 36.70 396 PRO A O 1
ATOM 3601 N N . PHE A 1 400 ? 98.069 -10.752 -31.873 1.00 34.47 397 PHE A N 1
ATOM 3602 C CA . PHE A 1 400 ? 98.147 -9.367 -32.232 1.00 33.98 397 PHE A CA 1
ATOM 3603 C C . PHE A 1 400 ? 99.295 -9.216 -33.227 1.00 34.16 397 PHE A C 1
ATOM 3604 O O . PHE A 1 400 ? 100.191 -10.063 -33.293 1.00 33.76 397 PHE A O 1
ATOM 3612 N N . THR A 1 401 ? 99.252 -8.116 -33.971 1.00 34.55 398 THR A N 1
ATOM 3613 C CA . THR A 1 401 ? 100.223 -7.874 -34.999 1.00 34.73 398 THR A CA 1
ATOM 3614 C C . THR A 1 401 ? 101.167 -6.758 -34.581 1.00 33.12 398 THR A C 1
ATOM 3615 O O . THR A 1 401 ? 100.875 -6.003 -33.658 1.00 31.55 398 THR A O 1
ATOM 3619 N N . PRO A 1 402 ? 102.330 -6.623 -35.256 1.00 32.57 399 PRO A N 1
ATOM 3620 C CA . PRO A 1 402 ? 103.237 -5.504 -35.002 1.00 32.41 399 PRO A CA 1
ATOM 3621 C C . PRO A 1 402 ? 102.500 -4.158 -35.063 1.00 32.24 399 PRO A C 1
ATOM 3622 O O . PRO A 1 402 ? 102.715 -3.290 -34.211 1.00 31.35 399 PRO A O 1
ATOM 3626 N N . ALA A 1 403 ? 101.612 -4.010 -36.055 1.00 33.87 400 ALA A N 1
ATOM 3627 C CA . ALA A 1 403 ? 100.845 -2.778 -36.211 1.00 33.68 400 ALA A CA 1
ATOM 3628 C C . ALA A 1 403 ? 99.967 -2.529 -34.975 1.00 32.54 400 ALA A C 1
ATOM 3629 O O . ALA A 1 403 ? 99.812 -1.382 -34.547 1.00 31.00 400 ALA A O 1
ATOM 3631 N N . ASP A 1 404 ? 99.412 -3.601 -34.399 1.00 31.59 401 ASP A N 1
ATOM 3632 C CA . ASP A 1 404 ? 98.565 -3.463 -33.216 1.00 31.12 401 ASP A CA 1
ATOM 3633 C C . ASP A 1 404 ? 99.383 -2.871 -32.065 1.00 28.47 401 ASP A C 1
ATOM 3634 O O . ASP A 1 404 ? 98.916 -1.979 -31.351 1.00 26.99 401 ASP A O 1
ATOM 3639 N N . ARG A 1 405 ? 100.600 -3.393 -31.884 1.00 28.97 402 ARG A N 1
ATOM 3640 C CA . ARG A 1 405 ? 101.443 -2.935 -30.760 1.00 26.89 402 ARG A CA 1
ATOM 3641 C C . ARG A 1 405 ? 101.813 -1.460 -30.967 1.00 27.29 402 ARG A C 1
ATOM 3642 O O . ARG A 1 405 ? 101.842 -0.694 -30.004 1.00 26.77 402 ARG A O 1
ATOM 3650 N N . ILE A 1 406 ? 102.014 -1.052 -32.225 1.00 27.75 403 ILE A N 1
ATOM 3651 C CA . ILE A 1 406 ? 102.381 0.338 -32.526 1.00 27.64 403 ILE A CA 1
ATOM 3652 C C . ILE A 1 406 ? 101.256 1.270 -32.078 1.00 27.20 403 ILE A C 1
ATOM 3653 O O . ILE A 1 406 ? 101.516 2.358 -31.532 1.00 26.56 403 ILE A O 1
ATOM 3658 N N . GLY A 1 407 ? 100.020 0.843 -32.335 1.00 27.61 404 GLY A N 1
ATOM 3659 C CA . GLY A 1 407 ? 98.842 1.585 -31.932 1.00 28.73 404 GLY A CA 1
ATOM 3660 C C . GLY A 1 407 ? 98.801 1.750 -30.427 1.00 28.11 404 GLY A C 1
ATOM 3661 O O . GLY A 1 407 ? 98.542 2.840 -29.929 1.00 26.91 404 GLY A O 1
ATOM 3662 N N . GLN A 1 408 ? 99.123 0.661 -29.716 1.00 26.55 405 GLN A N 1
ATOM 3663 C CA . GLN A 1 408 ? 99.115 0.653 -28.258 1.00 27.21 405 GLN A CA 1
ATOM 3664 C C . GLN A 1 408 ? 100.137 1.673 -27.737 1.00 27.00 405 GLN A C 1
ATOM 3665 O O . GLN A 1 408 ? 99.808 2.479 -26.851 1.00 27.84 405 GLN A O 1
ATOM 3671 N N . LEU A 1 409 ? 101.334 1.682 -28.332 1.00 27.71 406 LEU A N 1
ATOM 3672 C CA . LEU A 1 409 ? 102.407 2.609 -27.912 1.00 28.08 406 LEU A CA 1
ATOM 3673 C C . LEU A 1 409 ? 101.976 4.063 -28.117 1.00 29.48 406 LEU A C 1
ATOM 3674 O O . LEU A 1 409 ? 102.203 4.918 -27.259 1.00 27.60 406 LEU A O 1
ATOM 3679 N N . THR A 1 410 ? 101.350 4.341 -29.259 1.00 29.87 407 THR A N 1
ATOM 3680 C CA . THR A 1 410 ? 100.963 5.689 -29.601 1.00 31.41 407 THR A CA 1
ATOM 3681 C C . THR A 1 410 ? 100.009 6.264 -28.542 1.00 30.29 407 THR A C 1
ATOM 3682 O O . THR A 1 410 ? 100.027 7.453 -28.256 1.00 30.96 407 THR A O 1
ATOM 3686 N N . MET A 1 411 ? 99.177 5.416 -27.946 1.00 27.15 408 MET A N 1
ATOM 3687 C CA . MET A 1 411 ? 98.214 5.908 -26.992 1.00 27.62 408 MET A CA 1
ATOM 3688 C C . MET A 1 411 ? 98.914 6.449 -25.726 1.00 25.57 408 MET A C 1
ATOM 3689 O O . MET A 1 411 ? 98.282 7.125 -24.911 1.00 27.47 408 MET A O 1
ATOM 3694 N N . ARG A 1 412 ? 100.203 6.138 -25.555 1.00 24.75 409 ARG A N 1
ATOM 3695 C CA . ARG A 1 412 ? 100.956 6.555 -24.361 1.00 23.00 409 ARG A CA 1
ATOM 3696 C C . ARG A 1 412 ? 101.452 8.008 -24.422 1.00 23.38 409 ARG A C 1
ATOM 3697 O O . ARG A 1 412 ? 101.769 8.571 -23.395 1.00 23.19 409 ARG A O 1
ATOM 3705 N N A ASN A 1 413 ? 101.452 8.600 -25.624 0.50 22.43 410 ASN A N 1
ATOM 3706 N N B ASN A 1 413 ? 101.470 8.596 -25.621 0.50 23.30 410 ASN A N 1
ATOM 3707 C CA A ASN A 1 413 ? 102.121 9.892 -25.918 0.50 22.18 410 ASN A CA 1
ATOM 3708 C CA B ASN A 1 413 ? 102.155 9.874 -25.834 0.50 23.50 410 ASN A CA 1
ATOM 3709 C C A ASN A 1 413 ? 101.673 11.077 -25.049 0.50 22.10 410 ASN A C 1
ATOM 3710 C C B ASN A 1 413 ? 101.675 11.012 -24.932 0.50 22.83 410 ASN A C 1
ATOM 3711 O O A ASN A 1 413 ? 102.525 11.873 -24.603 0.50 20.84 410 ASN A O 1
ATOM 3712 O O B ASN A 1 413 ? 102.517 11.699 -24.327 0.50 22.12 410 ASN A O 1
ATOM 3721 N N . LEU A 1 414 ? 100.363 11.254 -24.882 1.00 22.29 411 LEU A N 1
ATOM 3722 C CA . LEU A 1 414 ? 99.866 12.448 -24.151 1.00 22.48 411 LEU A CA 1
ATOM 3723 C C . LEU A 1 414 ? 100.378 12.457 -22.701 1.00 19.90 411 LEU A C 1
ATOM 3724 O O . LEU A 1 414 ? 100.850 13.491 -22.197 1.00 19.59 411 LEU A O 1
ATOM 3729 N N . ASP A 1 415 ? 100.298 11.311 -22.023 1.00 19.91 412 ASP A N 1
ATOM 3730 C CA . ASP A 1 415 ? 100.736 11.252 -20.626 1.00 18.81 412 ASP A CA 1
ATOM 3731 C C . ASP A 1 415 ? 102.271 11.344 -20.532 1.00 18.42 412 ASP A C 1
ATOM 3732 O O . ASP A 1 415 ? 102.809 11.829 -19.541 1.00 18.22 412 ASP A O 1
ATOM 3737 N N . ILE A 1 416 ? 102.992 10.869 -21.559 1.00 19.01 413 ILE A N 1
ATOM 3738 C CA . ILE A 1 416 ? 104.451 11.020 -21.562 1.00 18.98 413 ILE A CA 1
ATOM 3739 C C . ILE A 1 416 ? 104.796 12.513 -21.594 1.00 19.55 413 ILE A C 1
ATOM 3740 O O . ILE A 1 416 ? 105.708 12.983 -20.901 1.00 19.40 413 ILE A O 1
ATOM 3745 N N . VAL A 1 417 ? 104.090 13.260 -22.449 1.00 19.65 414 VAL A N 1
ATOM 3746 C CA . VAL A 1 417 ? 104.342 14.695 -22.530 1.00 20.37 414 VAL A CA 1
ATOM 3747 C C . VAL A 1 417 ? 104.073 15.322 -21.148 1.00 19.12 414 VAL A C 1
ATOM 3748 O O . VAL A 1 417 ? 104.812 16.185 -20.669 1.00 19.81 414 VAL A O 1
ATOM 3752 N N . ASP A 1 418 ? 102.985 14.894 -20.511 1.00 17.98 415 ASP A N 1
ATOM 3753 C CA . ASP A 1 418 ? 102.630 15.425 -19.186 1.00 18.07 415 ASP A CA 1
ATOM 3754 C C . ASP A 1 418 ? 103.733 15.164 -18.159 1.00 18.04 415 ASP A C 1
ATOM 3755 O O . ASP A 1 418 ? 104.063 16.047 -17.329 1.00 18.75 415 ASP A O 1
ATOM 3760 N N . THR A 1 419 ? 104.335 13.971 -18.220 1.00 17.42 416 THR A N 1
ATOM 3761 C CA . THR A 1 419 ? 105.392 13.615 -17.293 1.00 18.07 416 THR A CA 1
ATOM 3762 C C . THR A 1 419 ? 106.622 14.487 -17.568 1.00 19.63 416 THR A C 1
ATOM 3763 O O . THR A 1 419 ? 107.263 14.989 -16.643 1.00 19.47 416 THR A O 1
ATOM 3767 N N A ARG A 1 420 ? 106.945 14.650 -18.853 0.50 19.43 417 ARG A N 1
ATOM 3768 N N B ARG A 1 420 ? 106.948 14.665 -18.855 0.50 20.55 417 ARG A N 1
ATOM 3769 C CA A ARG A 1 420 ? 108.092 15.468 -19.197 0.50 20.30 417 ARG A CA 1
ATOM 3770 C CA B ARG A 1 420 ? 108.111 15.489 -19.222 0.50 22.11 417 ARG A CA 1
ATOM 3771 C C A ARG A 1 420 ? 107.900 16.873 -18.601 0.50 20.49 417 ARG A C 1
ATOM 3772 C C B ARG A 1 420 ? 107.927 16.914 -18.670 0.50 21.79 417 ARG A C 1
ATOM 3773 O O A ARG A 1 420 ? 108.801 17.429 -17.968 0.50 20.43 417 ARG A O 1
ATOM 3774 O O B ARG A 1 420 ? 108.871 17.532 -18.164 0.50 22.04 417 ARG A O 1
ATOM 3789 N N . GLU A 1 421 ? 106.711 17.449 -18.779 1.00 20.71 418 GLU A N 1
ATOM 3790 C CA . GLU A 1 421 ? 106.417 18.776 -18.251 1.00 22.25 418 GLU A CA 1
ATOM 3791 C C . GLU A 1 421 ? 106.516 18.805 -16.715 1.00 21.89 418 GLU A C 1
ATOM 3792 O O . GLU A 1 421 ? 106.922 19.820 -16.128 1.00 22.18 418 GLU A O 1
ATOM 3798 N N . LYS A 1 422 ? 106.137 17.703 -16.060 1.00 19.17 419 LYS A N 1
ATOM 3799 C CA . LYS A 1 422 ? 106.270 17.634 -14.595 1.00 19.22 419 LYS A CA 1
ATOM 3800 C C . LYS A 1 422 ? 107.746 17.753 -14.208 1.00 19.85 419 LYS A C 1
ATOM 3801 O O . LYS A 1 422 ? 108.098 18.449 -13.253 1.00 20.08 419 LYS A O 1
ATOM 3807 N N . LEU A 1 423 ? 108.619 17.051 -14.935 1.00 19.23 420 LEU A N 1
ATOM 3808 C CA . LEU A 1 423 ? 110.023 17.110 -14.600 1.00 19.84 420 LEU A CA 1
ATOM 3809 C C . LEU A 1 423 ? 110.518 18.565 -14.674 1.00 19.88 420 LEU A C 1
ATOM 3810 O O . LEU A 1 423 ? 111.264 18.997 -13.786 1.00 19.34 420 LEU A O 1
ATOM 3815 N N . PHE A 1 424 ? 110.085 19.329 -15.695 1.00 20.97 421 PHE A N 1
ATOM 3816 C CA . PHE A 1 424 ? 110.499 20.734 -15.787 1.00 22.72 421 PHE A CA 1
ATOM 3817 C C . PHE A 1 424 ? 109.938 21.546 -14.612 1.00 21.85 421 PHE A C 1
ATOM 3818 O O . PHE A 1 424 ? 110.645 22.389 -14.060 1.00 22.02 421 PHE A O 1
ATOM 3826 N N . THR A 1 425 ? 108.673 21.305 -14.256 1.00 21.28 422 THR A N 1
ATOM 3827 C CA . THR A 1 425 ? 108.066 21.978 -13.106 1.00 21.22 422 THR A CA 1
ATOM 3828 C C . THR A 1 425 ? 108.833 21.636 -11.824 1.00 21.14 422 THR A C 1
ATOM 3829 O O . THR A 1 425 ? 109.046 22.497 -10.963 1.00 21.66 422 THR A O 1
ATOM 3833 N N . TYR A 1 426 ? 109.237 20.370 -11.683 1.00 19.78 423 TYR A N 1
ATOM 3834 C CA . TYR A 1 426 ? 109.955 19.964 -10.476 1.00 19.80 423 TYR A CA 1
ATOM 3835 C C . TYR A 1 426 ? 111.346 20.621 -10.425 1.00 21.83 423 TYR A C 1
ATOM 3836 O O . TYR A 1 426 ? 111.884 20.831 -9.346 1.00 22.21 423 TYR A O 1
ATOM 3845 N N . VAL A 1 427 ? 111.940 20.916 -11.587 1.00 20.84 424 VAL A N 1
ATOM 3846 C CA . VAL A 1 427 ? 113.221 21.635 -11.568 1.00 22.86 424 VAL A CA 1
ATOM 3847 C C . VAL A 1 427 ? 112.962 23.092 -11.153 1.00 23.78 424 VAL A C 1
ATOM 3848 O O . VAL A 1 427 ? 113.656 23.640 -10.304 1.00 23.26 424 VAL A O 1
ATOM 3852 N N A LYS A 1 428 ? 111.931 23.702 -11.745 0.50 23.76 425 LYS A N 1
ATOM 3853 N N B LYS A 1 428 ? 111.922 23.690 -11.741 0.50 24.23 425 LYS A N 1
ATOM 3854 C CA A LYS A 1 428 ? 111.600 25.099 -11.473 0.50 25.19 425 LYS A CA 1
ATOM 3855 C CA B LYS A 1 428 ? 111.559 25.088 -11.506 0.50 25.99 425 LYS A CA 1
ATOM 3856 C C A LYS A 1 428 ? 111.309 25.323 -9.986 0.50 24.85 425 LYS A C 1
ATOM 3857 C C B LYS A 1 428 ? 111.267 25.336 -10.018 0.50 25.30 425 LYS A C 1
ATOM 3858 O O A LYS A 1 428 ? 111.675 26.360 -9.434 0.50 25.87 425 LYS A O 1
ATOM 3859 O O B LYS A 1 428 ? 111.604 26.397 -9.494 0.50 26.16 425 LYS A O 1
ATOM 3870 N N . THR A 1 429 ? 110.631 24.355 -9.358 1.00 23.95 426 THR A N 1
ATOM 3871 C CA . THR A 1 429 ? 110.229 24.480 -7.943 1.00 24.95 426 THR A CA 1
ATOM 3872 C C . THR A 1 429 ? 111.310 23.971 -6.976 1.00 26.82 426 THR A C 1
ATOM 3873 O O . THR A 1 429 ? 111.048 23.912 -5.769 1.00 29.19 426 THR A O 1
ATOM 3877 N N . GLY A 1 430 ? 112.470 23.546 -7.493 1.00 26.31 427 GLY A N 1
ATOM 3878 C CA . GLY A 1 430 ? 113.615 23.214 -6.643 1.00 26.87 427 GLY A CA 1
ATOM 3879 C C . GLY A 1 430 ? 113.686 21.782 -6.127 1.00 25.75 427 GLY A C 1
ATOM 3880 O O . GLY A 1 430 ? 114.540 21.489 -5.282 1.00 29.56 427 GLY A O 1
ATOM 3881 N N . LEU A 1 431 ? 112.848 20.875 -6.637 1.00 23.05 428 LEU A N 1
ATOM 3882 C CA . LEU A 1 431 ? 112.876 19.491 -6.153 1.00 23.47 428 LEU A CA 1
ATOM 3883 C C . LEU A 1 431 ? 113.926 18.665 -6.904 1.00 24.97 428 LEU A C 1
ATOM 3884 O O . LEU A 1 431 ? 114.537 17.769 -6.319 1.00 29.27 428 LEU A O 1
ATOM 3889 N N . LEU A 1 432 ? 114.088 18.943 -8.201 1.00 24.85 429 LEU A N 1
ATOM 3890 C CA . LEU A 1 432 ? 115.039 18.204 -9.045 1.00 25.20 429 LEU A CA 1
ATOM 3891 C C . LEU A 1 432 ? 116.115 19.172 -9.516 1.00 26.87 429 LEU A C 1
ATOM 3892 O O . LEU A 1 432 ? 115.857 20.365 -9.678 1.00 27.07 429 LEU A O 1
ATOM 3897 N N . ALA A 1 433 ? 117.296 18.609 -9.763 1.00 31.97 430 ALA A N 1
ATOM 3898 C CA . ALA A 1 433 ? 118.448 19.338 -10.262 1.00 36.17 430 ALA A CA 1
ATOM 3899 C C . ALA A 1 433 ? 118.365 19.404 -11.780 1.00 38.67 430 ALA A C 1
ATOM 3900 O O . ALA A 1 433 ? 117.931 18.446 -12.413 1.00 41.48 430 ALA A O 1
ATOM 3902 N N . PRO A 1 434 ? 118.781 20.523 -12.408 1.00 43.94 431 PRO A N 1
ATOM 3903 C CA . PRO A 1 434 ? 118.721 20.658 -13.862 1.00 47.87 431 PRO A CA 1
ATOM 3904 C C . PRO A 1 434 ? 119.556 19.594 -14.590 1.00 54.42 431 PRO A C 1
ATOM 3905 O O . PRO A 1 434 ? 120.482 19.029 -14.002 1.00 53.57 431 PRO A O 1
ATOM 3909 N N . SER A 1 435 ? 119.203 19.340 -15.856 1.00 63.02 432 SER A N 1
ATOM 3910 C CA . SER A 1 435 ? 119.919 18.400 -16.726 1.00 72.88 432 SER A CA 1
ATOM 3911 C C . SER A 1 435 ? 119.571 18.694 -18.189 1.00 77.19 432 SER A C 1
ATOM 3912 O O . SER A 1 435 ? 118.444 18.448 -18.624 1.00 76.59 432 SER A O 1
ATOM 3915 N N . ALA A 1 439 ? 120.993 13.137 -18.506 1.00 43.84 436 ALA A N 1
ATOM 3916 C CA . ALA A 1 439 ? 119.929 12.938 -19.489 1.00 42.18 436 ALA A CA 1
ATOM 3917 C C . ALA A 1 439 ? 118.628 13.582 -18.994 1.00 41.27 436 ALA A C 1
ATOM 3918 O O . ALA A 1 439 ? 118.001 14.366 -19.696 1.00 45.56 436 ALA A O 1
ATOM 3920 N N . LEU A 1 440 ? 118.209 13.202 -17.788 1.00 37.57 437 LEU A N 1
ATOM 3921 C CA . LEU A 1 440 ? 116.997 13.754 -17.171 1.00 34.02 437 LEU A CA 1
ATOM 3922 C C . LEU A 1 440 ? 117.404 14.480 -15.895 1.00 34.54 437 LEU A C 1
ATOM 3923 O O . LEU A 1 440 ? 118.503 14.265 -15.377 1.00 33.80 437 LEU A O 1
ATOM 3928 N N . PRO A 1 441 ? 116.555 15.401 -15.389 1.00 35.25 438 PRO A N 1
ATOM 3929 C CA . PRO A 1 441 ? 116.807 16.047 -14.103 1.00 37.01 438 PRO A CA 1
ATOM 3930 C C . PRO A 1 441 ? 117.016 14.970 -13.024 1.00 38.91 438 PRO A C 1
ATOM 3931 O O . PRO A 1 441 ? 116.390 13.904 -13.098 1.00 42.62 438 PRO A O 1
ATOM 3935 N N . GLN A 1 442 ? 117.856 15.256 -12.026 1.00 41.53 439 GLN A N 1
ATOM 3936 C CA . GLN A 1 442 ? 118.196 14.252 -11.009 1.00 45.26 439 GLN A CA 1
ATOM 3937 C C . GLN A 1 442 ? 117.620 14.619 -9.639 1.00 43.20 439 GLN A C 1
ATOM 3938 O O . GLN A 1 442 ? 117.473 15.797 -9.306 1.00 37.03 439 GLN A O 1
ATOM 3944 N N . ILE A 1 443 ? 117.317 13.570 -8.863 1.00 46.90 440 ILE A N 1
ATOM 3945 C CA . ILE A 1 443 ? 116.862 13.692 -7.476 1.00 55.55 440 ILE A CA 1
ATOM 3946 C C . ILE A 1 443 ? 118.037 14.268 -6.684 1.00 57.98 440 ILE A C 1
ATOM 3947 O O . ILE A 1 443 ? 119.166 13.812 -6.841 1.00 66.73 440 ILE A O 1
ATOM 3952 N N . LYS A 1 444 ? 117.758 15.259 -5.837 1.00 62.81 441 LYS A N 1
ATOM 3953 C CA . LYS A 1 444 ? 118.826 15.957 -5.126 1.00 67.35 441 LYS A CA 1
ATOM 3954 C C . LYS A 1 444 ? 119.104 15.281 -3.779 1.00 77.44 441 LYS A C 1
ATOM 3955 O O . LYS A 1 444 ? 118.210 15.132 -2.943 1.00 79.91 441 LYS A O 1
ATOM 3961 N N . ASP A 1 445 ? 120.372 14.890 -3.598 1.00 89.00 442 ASP A N 1
ATOM 3962 C CA . ASP A 1 445 ? 120.855 14.205 -2.408 1.00 97.93 442 ASP A CA 1
ATOM 3963 C C . ASP A 1 445 ? 121.851 15.121 -1.686 1.00 101.15 442 ASP A C 1
ATOM 3964 O O . ASP A 1 445 ? 123.006 15.238 -2.094 1.00 104.00 442 ASP A O 1
#